Protein AF-A0A8S3S727-F1 (afdb_monomer)

Secondary structure (DSSP, 8-state):
-------------SS-----B----SSSS-EEEE-----SSS-EEEEEEEEESSTT--SSEEEEEEET-SEEEE----PPTT-EEEEEEEEEETTS-EEEEEPPPEE------EEEEEEESSSS--SEESSSEEEEEEEEE-SSS-EEEEEEEEESSTT--SSEEEEEESSSEEEEE--GGGTBT-EEEEEEEEEETT--EEEEE---EEE--PPPB-TT-EEEE----SSSSPPPTTEE--SS-EEEEEE--B-SS-EEEEEEEEESSS-EEEEEE--TT-SSEEEEE-S----SEEEEEEEEEEETT-PBPPPEEEEEEE--PPPEE-TT---EEEEETTEEEEE-TTSEE-SS--EEEEEEESSTT--SSEEEEEESSSEEEEEPPTT-S--S-EEEEEEEE---B-SS----EEEEEEEEEEETTEEEEEEEEEEEE----------------PPPSGGG-SB-TT-SS-BPPP--GGG-STTS--TT--PPEEE-HHHHT--TTSPP-GGGTS-----TTSEETTEE---TTSPPPEETTEEPPSS---S-EEEET-SSSSEEEEEEEEEEEE-B-TTSPBPB-TTSSBPEEE--EE-TTT--EE-S-EEPPTT--HHHHHHHHHHHHHS-GGGS-HHHHHHHHHHHHHHHHT-EEEEEEE---TT--SBS-EEEEEEEEEE-----

Foldseek 3Di:
DDWDDDDDDDDDDDDPAWAWDWTDDPDQQKTKTFTDDDDPPFDFFWKWKAKALDWVHRVFHDTDIPTNGRMDMGRGTDDDAQTWMKMKMWIATPVRDIDIHMYDTDHDHPDWKDWPDKAWDPDHHAQEDAAQKTKIFTDIDDPGQTWDWKWKAKDLDEVDRPQHDTDIDPDRMDMDGDDVVVQALTWMKMKMWTGGPSRHIDIDIHPTYHYHPDAWDCPQKDKFWAFDDPDLDGQDTQFAQDQFKTKMKMADTGDSSAFAWKWKWKADPDIDIDIGGDPGPDRMDMDMGGRGRHDQTKMKMWMWTAGPVRHIDDTDIDIHGHDNDDKDADPVFFWDWDDDPQKIKIFCPRRIDDPDQKKKWKAKDLDAVDRPQPNGDIDSHRMDMGHGDPVDFDRQKMWMWIWTDDSHRDDDDCVWTKIWTKIFGDDGSDTPDIDTDIDIDPDDDDDDDDDDDPDRADQQDLLQPQDFPPDDPQGFAHADPQRFAPVDDDPVQDAEEDADPVLQVPDPQADHDVVVVGDADDDALQDDQQDGNNFPNHGFDADPRWTFDNRGASRYADAHHHRDWHEFEKEFEWEKDFDADPVRDFDADPVRHGDMDTFWAQDPPPRDIDGQMGTADGNHDSLRRCLVSCCVGGVVVVPDDPVVSVVSSVVSVVLQVQWAWDDWGFDSHNSQHGTTHGYTYGYIYRYDPDPD

Mean predicted aligned error: 20.37 Å

pLDDT: mean 75.77, std 17.74, range [23.77, 97.81]

Sequence (692 aa):
MIIYRYEVQLDSDSSGHVNGHIDYIHQWSSIHGSWSFIDPESPIVDYKWAIGYTQGGTQIQTFKCEGRRKFGLNNKVNLVDKTFVYITVIATNAAGLQTIAYSDPVLVDLTPPIFDYVYDGTGADQDAWEVNIVSANWEVADAESGIDFCQYAFGYQPGGSDLHPWTTTTVKSVSMEFDYSDLEGLTVYTSVKCYNTMGLGNTTSSDGVRISNKSPSITSAVVSPFYLSSSEYISKDGFQSVTDVVRLKWQGFTDSIGIDNYLITFEGSQTKKEKVSFPIQQDLFFTYFYNLQLTESHQTVHVQAINVLYKKSDKVSRNMTVLLTPPVRDNSKQVIIEWLDNKFNILWENVFSSSETLWYEISAGTFRGGSNIVQWLETTNQNIEFGMPSSITEPAGIYVFVLGVLWLSVSIVVLSVYVLVVDVYLNGNRMIGFSNGVRRLSIKIGQTKPSKMTFGGGLHCKARCQIYPRTKDVKRFTVPDDKVRWNVPFPEYSPPSFTTETVLSGPYYADPDICSGKGEITKWNEIDGKVSRVSFEGKYEVVDGLPLNPVGRTGIKHRGCLGRWGPNHAADPIVTRWKRTEDDEIVKGEDGKQVMEFVSIQRRDNREWAIPGGMVEPGSLVSATIKQEFGEEAMNSLEMSEEEKKEMHDKIEDFLSHGDKVYEGYVDDLETQTMPGWKLQHIISMTMMELK

InterPro domains:
  IPR015797 NUDIX hydrolase-like domain superfamily [SSF55811] (459-634)
  IPR039989 ADP-ribose pyrophosphatase, mitochondrial [PTHR13030] (458-669)
  IPR059114 NUDT9-like, N-terminal domain [PF25969] (479-566)

Organism: Mytilus edulis (NCBI:txid6550)

Solvent-accessible surface area (backbone atoms only — not comparable to full-atom values): 39366 Å² total; per-residue (Å²): 142,75,80,82,79,88,82,83,88,78,79,96,65,102,62,78,70,30,68,52,47,65,61,72,60,100,58,90,21,49,52,35,40,30,50,67,86,87,61,96,89,44,61,70,56,35,28,31,39,21,29,9,69,41,88,82,29,43,81,78,31,58,77,42,78,49,40,76,49,56,52,50,78,44,74,83,46,87,79,59,68,83,34,42,40,19,45,25,39,36,44,27,33,72,87,71,52,74,50,72,30,48,32,73,77,42,76,35,69,82,72,50,39,43,71,80,49,47,28,32,28,94,63,70,69,37,66,60,48,64,62,49,57,56,34,29,30,45,44,72,52,40,92,79,70,30,74,63,46,31,29,37,20,30,8,76,41,75,77,30,45,81,77,33,61,80,41,81,42,89,67,57,58,52,73,48,77,54,65,51,84,84,36,60,54,38,50,42,14,49,18,40,38,37,25,22,66,84,67,35,61,36,75,54,46,25,95,40,27,21,26,48,79,74,51,29,41,59,91,63,43,47,64,42,70,57,64,60,50,91,58,85,56,82,44,48,85,45,39,27,48,49,38,35,54,50,38,41,36,37,37,47,67,47,47,70,67,37,69,46,36,36,44,37,36,41,44,54,101,60,77,50,77,51,80,47,75,63,74,84,90,69,80,70,52,67,53,76,46,67,84,43,85,56,62,76,40,74,29,38,40,31,41,23,43,20,24,73,84,71,36,60,26,72,76,45,74,36,68,36,36,37,53,81,77,57,63,44,73,42,86,91,49,73,73,46,77,46,79,57,95,74,26,44,36,41,34,44,69,74,28,58,47,58,100,59,88,58,34,31,41,32,27,20,9,74,43,89,92,31,42,85,66,33,63,70,42,78,40,70,61,53,57,51,75,50,59,76,57,90,87,65,86,77,60,79,33,40,28,35,39,42,33,64,41,74,65,44,17,58,61,95,66,82,76,52,45,47,39,36,42,35,43,38,35,44,61,80,92,41,81,76,50,71,49,83,45,78,44,76,57,80,84,78,82,68,97,66,81,87,68,85,83,75,86,63,80,77,79,69,58,47,23,48,45,58,60,38,72,102,51,94,81,53,58,39,36,90,64,55,82,86,53,22,43,76,91,42,90,60,92,85,72,72,46,50,76,40,62,37,69,70,36,73,70,51,46,95,77,26,44,68,53,47,94,78,67,44,62,84,81,87,56,75,62,32,74,45,88,48,41,66,34,53,50,75,81,46,84,59,55,69,57,97,86,33,36,39,41,84,83,25,53,23,18,29,23,35,31,33,84,47,37,34,74,25,45,38,52,28,26,34,48,43,44,36,45,73,36,61,47,98,86,69,44,76,37,56,45,98,86,70,45,78,36,72,42,65,60,67,35,68,42,89,90,78,67,48,78,40,64,38,45,43,68,52,53,78,66,58,53,62,72,56,40,35,51,49,33,33,30,49,68,74,64,51,42,85,81,48,53,75,68,54,44,49,55,49,49,55,52,49,50,55,46,60,75,65,36,47,76,74,46,70,27,77,49,74,35,54,71,28,22,22,37,18,16,36,47,27,39,39,34,38,30,29,62,60,75,74,87,125

Nearest PDB structures (foldseek):
  1qvj-assembly1_A  TM=9.621E-01  e=9.070E-23  Homo sapiens
  6puu-assembly1_A  TM=8.790E-01  e=1.242E-12  Homo sapiens
  6puo-assembly1_A  TM=8.829E-01  e=1.526E-12  Homo sapiens
  8e6q-assembly1_A  TM=8.542E-01  e=5.735E-13  Homo sapiens
  6pur-assembly1_A  TM=8.702E-01  e=1.180E-12  Homo sapiens

Radius of gyration: 40.6 Å; Cα contacts (8 Å, |Δi|>4): 1515; chains: 1; bounding box: 94×63×133 Å

Structure (mmCIF, N/CA/C/O backbone):
data_AF-A0A8S3S727-F1
#
_entry.id   AF-A0A8S3S727-F1
#
loop_
_atom_site.group_PDB
_atom_site.id
_atom_site.type_symbol
_atom_site.label_atom_id
_atom_site.label_alt_id
_atom_site.label_comp_id
_atom_site.label_asym_id
_atom_site.label_entity_id
_atom_site.label_seq_id
_atom_site.pdbx_PDB_ins_code
_atom_site.Cartn_x
_atom_site.Cartn_y
_atom_site.Cartn_z
_atom_site.occupancy
_atom_site.B_iso_or_equiv
_atom_site.auth_seq_id
_atom_site.auth_comp_id
_atom_site.auth_asym_id
_atom_site.auth_atom_id
_atom_site.pdbx_PDB_model_num
ATOM 1 N N . MET A 1 1 ? -19.286 -16.023 38.455 1.00 23.77 1 MET A N 1
ATOM 2 C CA . MET A 1 1 ? -20.345 -15.933 39.482 1.00 23.77 1 MET A CA 1
ATOM 3 C C . MET A 1 1 ? -19.809 -15.009 40.556 1.00 23.77 1 MET A C 1
ATOM 5 O O . MET A 1 1 ? -19.138 -15.473 41.465 1.00 23.77 1 MET A O 1
ATOM 9 N N . ILE A 1 2 ? -19.954 -13.702 40.350 1.00 24.69 2 ILE A N 1
ATOM 10 C CA . ILE A 1 2 ? -19.459 -12.684 41.279 1.00 24.69 2 ILE A CA 1
ATOM 11 C C . ILE A 1 2 ? -20.707 -12.046 41.879 1.00 24.69 2 ILE A C 1
ATOM 13 O O . ILE A 1 2 ? -21.564 -11.561 41.149 1.00 24.69 2 ILE A O 1
ATOM 17 N N . ILE A 1 3 ? -20.849 -12.190 43.193 1.00 27.50 3 ILE A N 1
ATOM 18 C CA . ILE A 1 3 ? -21.910 -11.595 44.002 1.00 27.50 3 ILE A CA 1
ATOM 19 C C . ILE A 1 3 ? -21.286 -10.318 44.557 1.00 27.50 3 ILE A C 1
ATOM 21 O O . ILE A 1 3 ? -20.416 -10.407 45.425 1.00 27.50 3 ILE A O 1
ATOM 25 N N . TYR A 1 4 ? -21.659 -9.150 44.038 1.00 31.56 4 TYR A N 1
ATOM 26 C CA . TYR A 1 4 ? -21.250 -7.893 44.657 1.00 31.56 4 TYR A CA 1
ATOM 27 C C . TYR A 1 4 ? -22.172 -7.626 45.848 1.00 31.56 4 TYR A C 1
ATOM 29 O O . TYR A 1 4 ? -23.384 -7.497 45.705 1.00 31.56 4 TYR A O 1
ATOM 37 N N . ARG A 1 5 ? -21.578 -7.614 47.042 1.00 30.52 5 ARG A N 1
ATOM 38 C CA . ARG A 1 5 ? -22.242 -7.405 48.328 1.00 30.52 5 ARG A CA 1
ATOM 39 C C . ARG A 1 5 ? -21.839 -6.022 48.828 1.00 30.52 5 ARG A C 1
ATOM 41 O O . ARG A 1 5 ? -20.728 -5.865 49.324 1.00 30.52 5 ARG A O 1
ATOM 48 N N . TYR A 1 6 ? -22.706 -5.025 48.687 1.00 28.72 6 TYR A N 1
ATOM 49 C CA . TYR A 1 6 ? -22.498 -3.727 49.330 1.00 28.72 6 TYR A CA 1
ATOM 50 C C . TYR A 1 6 ? -23.116 -3.774 50.734 1.00 28.72 6 TYR A C 1
ATOM 52 O O . TYR A 1 6 ? -24.333 -3.729 50.893 1.00 28.72 6 TYR A O 1
ATOM 60 N N . GLU A 1 7 ? -22.276 -3.920 51.763 1.00 25.53 7 GLU A N 1
ATOM 61 C CA . GLU A 1 7 ? -22.664 -3.709 53.163 1.00 25.53 7 GLU A CA 1
ATOM 62 C C . GLU A 1 7 ? -22.398 -2.245 53.528 1.00 25.53 7 GLU A C 1
ATOM 64 O O . GLU A 1 7 ? -21.252 -1.840 53.706 1.00 25.53 7 GLU A O 1
ATOM 69 N N . VAL A 1 8 ? -23.461 -1.449 53.670 1.00 26.30 8 VAL A N 1
ATOM 70 C CA . VAL A 1 8 ? -23.401 -0.184 54.410 1.00 26.30 8 VAL A CA 1
ATOM 71 C C . VAL A 1 8 ? -24.091 -0.418 55.751 1.00 26.30 8 VAL A C 1
ATOM 73 O O . VAL A 1 8 ? -25.315 -0.460 55.847 1.00 26.30 8 VAL A O 1
ATOM 76 N N . GLN A 1 9 ? -23.292 -0.631 56.796 1.00 31.48 9 GLN A N 1
ATOM 77 C CA . GLN A 1 9 ? -23.737 -0.469 58.178 1.00 31.48 9 GLN A CA 1
ATOM 78 C C . GLN A 1 9 ? -23.559 0.994 58.555 1.00 31.48 9 GLN A C 1
ATOM 80 O O . GLN A 1 9 ? -22.414 1.425 58.619 1.00 31.48 9 GLN A O 1
ATOM 85 N N . LEU A 1 10 ? -24.634 1.714 58.884 1.00 28.70 10 LEU A N 1
ATOM 86 C CA . LEU A 1 10 ? -24.560 2.811 59.850 1.00 28.70 10 LEU A CA 1
ATOM 87 C C . LEU A 1 10 ? -25.856 2.963 60.656 1.00 28.70 10 LEU A C 1
ATOM 89 O O . LEU A 1 10 ? -26.923 2.492 60.272 1.00 28.70 10 LEU A O 1
ATOM 93 N N . ASP A 1 11 ? -25.641 3.562 61.822 1.00 29.41 11 ASP A N 1
ATOM 94 C CA . ASP A 1 11 ? -26.346 3.456 63.089 1.00 29.41 11 ASP A CA 1
ATOM 95 C C . ASP A 1 11 ? -27.845 3.749 63.126 1.00 29.41 11 ASP A C 1
ATOM 97 O O . ASP A 1 11 ? -28.432 4.467 62.320 1.00 29.41 11 ASP A O 1
ATOM 101 N N . SER A 1 12 ? -28.428 3.187 64.183 1.00 33.53 12 SER A N 1
ATOM 102 C CA . SER A 1 12 ? -29.763 3.431 64.697 1.00 33.53 12 SER A CA 1
ATOM 103 C C . SER A 1 12 ? -30.114 4.919 64.744 1.00 33.53 12 SER A C 1
ATOM 105 O O . SER A 1 12 ? -29.749 5.605 65.697 1.00 33.53 12 SER A O 1
ATOM 107 N N . ASP A 1 13 ? -30.923 5.387 63.798 1.00 32.06 13 ASP A N 1
ATOM 108 C CA . ASP A 1 13 ? -31.816 6.497 64.092 1.00 32.06 13 ASP A CA 1
ATOM 109 C C . ASP A 1 13 ? -33.149 6.402 63.340 1.00 32.06 13 ASP A C 1
ATOM 111 O O . ASP A 1 13 ? -33.197 6.266 62.121 1.00 32.06 13 ASP A O 1
ATOM 115 N N . SER A 1 14 ? -34.208 6.434 64.152 1.00 35.16 14 SER A N 1
ATOM 116 C CA . SER A 1 14 ? -35.675 6.546 63.988 1.00 35.16 14 SER A CA 1
ATOM 117 C C . SER A 1 14 ? -36.347 6.947 62.648 1.00 35.16 14 SER A C 1
ATOM 119 O O . SER A 1 14 ? -37.471 7.449 62.648 1.00 35.16 14 SER A O 1
ATOM 121 N N . SER A 1 15 ? -35.757 6.670 61.493 1.00 33.03 15 SER A N 1
ATOM 122 C CA . SER A 1 15 ? -36.323 6.921 60.166 1.00 33.03 15 SER A CA 1
ATOM 123 C C . SER A 1 15 ? -36.646 5.583 59.500 1.00 33.03 15 SER A C 1
ATOM 125 O O . SER A 1 15 ? -35.835 4.664 59.525 1.00 33.03 15 SER A O 1
ATOM 127 N N . GLY A 1 16 ? -37.871 5.423 58.988 1.00 36.62 16 GLY A N 1
ATOM 128 C CA . GLY A 1 16 ? -38.432 4.164 58.474 1.00 36.62 16 GLY A CA 1
ATOM 129 C C . GLY A 1 16 ? -37.766 3.624 57.201 1.00 36.62 16 GLY A C 1
ATOM 130 O O . GLY A 1 16 ? -38.437 3.441 56.187 1.00 36.62 16 GLY A O 1
ATOM 131 N N . HIS A 1 17 ? -36.463 3.362 57.249 1.00 37.59 17 HIS A N 1
ATOM 132 C CA . HIS A 1 17 ? -35.692 2.747 56.181 1.00 37.59 17 HIS A CA 1
ATOM 133 C C . HIS A 1 17 ? -35.741 1.227 56.307 1.00 37.59 17 HIS A C 1
ATOM 135 O O . HIS A 1 17 ? -35.538 0.650 57.375 1.00 37.59 17 HIS A O 1
ATOM 141 N N . VAL A 1 18 ? -36.005 0.569 55.184 1.00 39.03 18 VAL A N 1
ATOM 142 C CA . VAL A 1 18 ? -35.817 -0.870 55.033 1.00 39.03 18 VAL A CA 1
ATOM 143 C C . VAL A 1 18 ? -34.560 -1.069 54.225 1.00 39.03 18 VAL A C 1
ATOM 145 O O . VAL A 1 18 ? -34.430 -0.508 53.143 1.00 39.03 18 VAL A O 1
ATOM 148 N N . ASN A 1 19 ? -33.664 -1.909 54.737 1.00 37.09 19 ASN A N 1
ATOM 149 C CA . ASN A 1 19 ? -32.537 -2.395 53.958 1.00 37.09 19 ASN A CA 1
ATOM 150 C C . ASN A 1 19 ? -33.069 -3.279 52.828 1.00 37.09 19 ASN A C 1
ATOM 152 O O . ASN A 1 19 ? -33.397 -4.447 53.041 1.00 37.09 19 ASN A O 1
ATOM 156 N N . GLY A 1 20 ? -33.212 -2.662 51.656 1.00 37.91 20 GLY A N 1
ATOM 157 C CA . GLY A 1 20 ? -33.524 -3.289 50.384 1.00 37.91 20 GLY A CA 1
ATOM 158 C C . GLY A 1 20 ? -32.255 -3.835 49.747 1.00 37.91 20 GLY A C 1
ATOM 159 O O . GLY A 1 20 ? -31.506 -3.060 49.168 1.00 37.91 20 GLY A O 1
ATOM 160 N N . HIS A 1 21 ? -31.997 -5.141 49.837 1.00 39.41 21 HIS A N 1
ATOM 161 C CA . HIS A 1 21 ? -30.874 -5.752 49.107 1.00 39.41 21 HIS A CA 1
ATOM 162 C C . HIS A 1 21 ? -31.304 -6.110 47.685 1.00 39.41 21 HIS A C 1
ATOM 164 O O . HIS A 1 21 ? -32.307 -6.814 47.530 1.00 39.41 21 HIS A O 1
ATOM 170 N N . ILE A 1 22 ? -30.541 -5.682 46.678 1.00 41.97 22 ILE A N 1
ATOM 171 C CA . ILE A 1 22 ? -30.746 -6.070 45.279 1.00 41.97 22 ILE A CA 1
ATOM 172 C C . ILE A 1 22 ? -29.543 -6.888 44.821 1.00 41.97 22 ILE A C 1
ATOM 174 O O . ILE A 1 22 ? -28.472 -6.348 44.571 1.00 41.97 22 ILE A O 1
ATOM 178 N N . ASP A 1 23 ? -29.733 -8.202 44.720 1.00 38.97 23 ASP A N 1
ATOM 179 C CA . ASP A 1 23 ? -28.762 -9.109 44.111 1.00 38.97 23 ASP A CA 1
ATOM 180 C C . ASP A 1 23 ? -28.915 -9.087 42.583 1.00 38.97 23 ASP A C 1
ATOM 182 O O . ASP A 1 23 ? -29.939 -9.523 42.048 1.00 38.97 23 ASP A O 1
ATOM 186 N N . TYR A 1 24 ? -27.892 -8.592 41.880 1.00 42.62 24 TYR A N 1
ATOM 187 C CA . TYR A 1 24 ? -27.807 -8.632 40.419 1.00 42.62 24 TYR A CA 1
ATOM 188 C C . TYR A 1 24 ? -27.185 -9.954 39.969 1.00 42.62 24 TYR A C 1
ATOM 190 O O . TYR A 1 24 ? -26.010 -10.227 40.209 1.00 42.62 24 TYR A O 1
ATOM 198 N N . ILE A 1 25 ? -27.976 -10.794 39.303 1.00 40.72 25 ILE A N 1
ATOM 199 C CA . ILE A 1 25 ? -27.493 -12.031 38.685 1.00 40.72 25 ILE A CA 1
ATOM 200 C C . ILE A 1 25 ? -27.644 -11.878 37.172 1.00 40.72 25 ILE A C 1
ATOM 202 O O . ILE A 1 25 ? -28.732 -11.589 36.678 1.00 40.72 25 ILE A O 1
ATOM 206 N N . HIS A 1 26 ? -26.535 -12.044 36.444 1.00 42.25 26 HIS A N 1
ATOM 207 C CA . HIS A 1 26 ? -26.447 -11.911 34.990 1.00 42.25 26 HIS A CA 1
ATOM 208 C C . HIS A 1 26 ? -27.547 -12.686 34.255 1.00 42.25 26 HIS A C 1
ATOM 210 O O . HIS A 1 26 ? -27.456 -13.903 34.100 1.00 42.25 26 HIS A O 1
ATOM 216 N N . GLN A 1 27 ? -28.552 -11.938 33.801 1.00 45.00 27 GLN A N 1
ATOM 217 C CA . GLN A 1 27 ? -29.417 -12.112 32.630 1.00 45.00 27 GLN A CA 1
ATOM 218 C C . GLN A 1 27 ? -30.507 -11.049 32.791 1.00 45.00 27 GLN A C 1
ATOM 220 O O . GLN A 1 27 ? -31.456 -11.301 33.524 1.00 45.00 27 GLN A O 1
ATOM 225 N N . TRP A 1 28 ? -30.307 -9.872 32.176 1.00 55.78 28 TRP A N 1
ATOM 226 C CA . TRP A 1 28 ? -31.020 -8.569 32.226 1.00 55.78 28 TRP A CA 1
ATOM 227 C C . TRP A 1 28 ? -32.561 -8.581 32.270 1.00 55.78 28 TRP A C 1
ATOM 229 O O . TRP A 1 28 ? -33.247 -7.924 31.497 1.00 55.78 28 TRP A O 1
ATOM 239 N N . SER A 1 29 ? -33.111 -9.359 33.183 1.00 64.94 29 SER A N 1
ATOM 240 C CA . SER A 1 29 ? -34.512 -9.733 33.260 1.00 64.94 29 SER A CA 1
ATOM 241 C C . SER A 1 29 ? -34.945 -10.021 34.688 1.00 64.94 29 SER A C 1
ATOM 243 O O . SER A 1 29 ? -36.113 -10.339 34.894 1.00 64.94 29 SER A O 1
ATOM 245 N N . SER A 1 30 ? -34.056 -9.883 35.684 1.00 76.00 30 SER A N 1
ATOM 246 C CA . SER A 1 30 ? -34.396 -10.145 37.079 1.00 76.00 30 SER A CA 1
ATOM 247 C C . SER A 1 30 ? -34.016 -9.045 38.061 1.00 76.00 30 SER A C 1
ATOM 249 O O . SER A 1 30 ? -32.887 -8.573 38.056 1.00 76.00 30 SER A O 1
ATOM 251 N N . ILE A 1 31 ? -34.947 -8.716 38.957 1.00 80.25 31 ILE A N 1
ATOM 252 C CA . ILE A 1 31 ? -34.733 -7.896 40.151 1.00 80.25 31 ILE A CA 1
ATOM 253 C C . ILE A 1 31 ? -35.004 -8.753 41.383 1.00 80.25 31 ILE A C 1
ATOM 255 O O . ILE A 1 31 ? -36.050 -9.403 41.501 1.00 80.25 31 ILE A O 1
ATOM 259 N N . HIS A 1 32 ? -34.058 -8.707 42.313 1.00 83.06 32 HIS A N 1
ATOM 260 C CA . HIS A 1 32 ? -34.160 -9.304 43.634 1.00 83.06 32 HIS A CA 1
ATOM 261 C C . HIS A 1 32 ? -34.378 -8.188 44.652 1.00 83.06 32 HIS A C 1
ATOM 263 O O . HIS A 1 32 ? -33.793 -7.121 44.533 1.00 83.06 32 HIS A O 1
ATOM 269 N N . GLY A 1 33 ? -35.228 -8.423 45.641 1.00 82.31 33 GLY A N 1
ATOM 270 C CA . GLY A 1 33 ? -35.396 -7.532 46.781 1.00 82.31 33 GLY A CA 1
ATOM 271 C C . GLY A 1 33 ? -35.342 -8.346 48.058 1.00 82.31 33 GLY A C 1
ATOM 272 O O . GLY A 1 33 ? -35.956 -9.408 48.122 1.00 82.31 33 GLY A O 1
ATOM 273 N N . SER A 1 34 ? -34.658 -7.866 49.087 1.00 83.31 34 SER A N 1
ATOM 274 C CA . SER A 1 34 ? -34.815 -8.383 50.450 1.00 83.31 34 SER A CA 1
ATOM 275 C C . SER A 1 34 ? -35.205 -7.264 51.401 1.00 83.31 34 SER A C 1
ATOM 277 O O . SER A 1 34 ? -34.975 -6.102 51.095 1.00 83.31 34 SER A O 1
ATOM 279 N N . TRP A 1 35 ? -35.863 -7.592 52.508 1.00 84.44 35 TRP A N 1
ATOM 280 C CA . TRP A 1 35 ? -36.334 -6.598 53.466 1.00 84.44 35 TRP A CA 1
ATOM 281 C C . TRP A 1 35 ? -36.396 -7.151 54.883 1.00 84.44 35 TRP A C 1
ATOM 283 O O . TRP A 1 35 ? -36.606 -8.343 55.118 1.00 84.44 35 TRP A O 1
ATOM 293 N N . SER A 1 36 ? -36.281 -6.254 55.859 1.00 84.31 36 SER A N 1
ATOM 294 C CA . SER A 1 36 ? -36.428 -6.584 57.272 1.00 84.31 36 SER A CA 1
ATOM 295 C C . SER A 1 36 ? -37.271 -5.529 57.972 1.00 84.31 36 SER A C 1
ATOM 297 O O . SER A 1 36 ? -36.970 -4.344 57.910 1.00 84.31 36 SER A O 1
ATOM 299 N N . PHE A 1 37 ? -38.327 -5.982 58.643 1.00 81.56 37 PHE A N 1
ATOM 300 C CA . PHE A 1 37 ? -39.211 -5.162 59.464 1.00 81.56 37 PHE A CA 1
ATOM 301 C C . PHE A 1 37 ? -39.304 -5.796 60.851 1.00 81.56 37 PHE A C 1
ATOM 303 O O . PHE A 1 37 ? -39.265 -7.026 60.974 1.00 81.56 37 PHE A O 1
ATOM 310 N N . ILE A 1 38 ? -39.445 -4.960 61.876 1.00 81.12 38 ILE A N 1
ATOM 311 C CA . ILE A 1 38 ? -39.547 -5.373 63.276 1.00 81.12 38 ILE A CA 1
ATOM 312 C C . ILE A 1 38 ? -40.828 -4.760 63.849 1.00 81.12 38 ILE A C 1
ATOM 314 O O . ILE A 1 38 ? -40.995 -3.546 63.807 1.00 81.12 38 ILE A O 1
ATOM 318 N N . ASP A 1 39 ? -41.718 -5.605 64.369 1.00 80.81 39 ASP A N 1
ATOM 319 C CA . ASP A 1 39 ? -42.876 -5.207 65.175 1.00 80.81 39 ASP A CA 1
ATOM 320 C C . ASP A 1 39 ? -42.784 -5.976 66.509 1.00 80.81 39 ASP A C 1
ATOM 322 O O . ASP A 1 39 ? -42.870 -7.209 66.502 1.00 80.81 39 ASP A O 1
ATOM 326 N N . PRO A 1 40 ? -42.509 -5.292 67.634 1.00 79.19 40 PRO A N 1
ATOM 327 C CA . PRO A 1 40 ? -42.381 -5.933 68.940 1.00 79.19 40 PRO A CA 1
ATOM 328 C C . PRO A 1 40 ? -43.733 -6.312 69.570 1.00 79.19 40 PRO A C 1
ATOM 330 O O . PRO A 1 40 ? -43.757 -7.162 70.457 1.00 79.19 40 PRO A O 1
ATOM 333 N N . GLU A 1 41 ? -44.841 -5.715 69.121 1.00 81.81 41 GLU A N 1
ATOM 334 C CA . GLU A 1 41 ? -46.177 -5.879 69.713 1.00 81.81 41 GLU A CA 1
ATOM 335 C C . GLU A 1 41 ? -46.998 -6.962 68.998 1.00 81.81 41 GLU A C 1
ATOM 337 O O . GLU A 1 41 ? -47.880 -7.588 69.592 1.00 81.81 41 GLU A O 1
ATOM 342 N N . SER A 1 42 ? -46.730 -7.214 67.711 1.00 80.81 42 SER A N 1
ATOM 343 C CA . SER A 1 42 ? -47.460 -8.223 66.940 1.00 80.81 42 SER A CA 1
ATOM 344 C C . SER A 1 42 ? -46.635 -8.851 65.807 1.00 80.81 42 SER A C 1
ATOM 346 O O . SER A 1 42 ? -45.724 -8.223 65.273 1.00 80.81 42 SER A O 1
ATOM 348 N N . PRO A 1 43 ? -46.925 -10.101 65.388 1.00 82.75 43 PRO A N 1
ATOM 349 C CA . PRO A 1 43 ? -46.218 -10.700 64.266 1.00 82.75 43 PRO A CA 1
ATOM 350 C C . PRO A 1 43 ? -46.613 -10.032 62.943 1.00 82.75 43 PRO A C 1
ATOM 352 O O . PRO A 1 43 ? -47.784 -9.730 62.699 1.00 82.75 43 PRO A O 1
ATOM 355 N N . ILE A 1 44 ? -45.642 -9.894 62.040 1.00 85.19 44 ILE A N 1
ATOM 356 C CA . ILE A 1 44 ? -45.893 -9.464 60.661 1.00 85.19 44 ILE A CA 1
ATOM 357 C C . ILE A 1 44 ? -46.539 -10.620 59.897 1.00 85.19 44 ILE A C 1
ATOM 359 O O . ILE A 1 44 ? -46.011 -11.737 59.857 1.00 85.19 44 ILE A O 1
ATOM 363 N N . VAL A 1 45 ? -47.712 -10.364 59.321 1.00 88.56 45 VAL A N 1
ATOM 364 C CA . VAL A 1 45 ? -48.539 -11.396 58.685 1.00 88.56 45 VAL A CA 1
ATOM 365 C C . VAL A 1 45 ? -48.428 -11.397 57.167 1.00 88.56 45 VAL A C 1
ATOM 367 O O . VAL A 1 45 ? -48.598 -12.465 56.580 1.00 88.56 45 VAL A O 1
ATOM 370 N N . ASP A 1 46 ? -48.105 -10.257 56.551 1.00 88.94 46 ASP A N 1
ATOM 371 C CA . ASP A 1 46 ? -47.985 -10.131 55.097 1.00 88.94 46 ASP A CA 1
ATOM 372 C C . ASP A 1 46 ? -46.965 -9.063 54.672 1.00 88.94 46 ASP A C 1
ATOM 374 O O . ASP A 1 46 ? -46.864 -8.002 55.291 1.00 88.94 46 ASP A O 1
ATOM 378 N N . TYR A 1 47 ? -46.263 -9.334 53.575 1.00 89.62 47 TYR A N 1
ATOM 379 C CA . TYR A 1 47 ? -45.419 -8.403 52.841 1.00 89.62 47 TYR A CA 1
ATOM 380 C C . TYR A 1 47 ? -45.921 -8.281 51.409 1.00 89.62 47 TYR A C 1
ATOM 382 O O . TYR A 1 47 ? -46.133 -9.279 50.714 1.00 89.62 47 TYR A O 1
ATOM 390 N N . LYS A 1 48 ? -46.033 -7.043 50.936 1.00 91.44 48 LYS A N 1
ATOM 391 C CA . LYS A 1 48 ? -46.274 -6.728 49.529 1.00 91.44 48 LYS A CA 1
ATOM 392 C C . LYS A 1 48 ? -45.126 -5.901 49.001 1.00 91.44 48 LYS A C 1
ATOM 394 O O . LYS A 1 48 ? -44.717 -4.961 49.668 1.00 91.44 48 LYS A O 1
ATOM 399 N N . TRP A 1 49 ? -44.645 -6.195 47.803 1.00 92.31 49 TRP A N 1
ATOM 400 C CA . TRP A 1 49 ? -43.565 -5.423 47.199 1.00 92.31 49 TRP A CA 1
ATOM 401 C C . TRP A 1 49 ? -43.873 -5.021 45.760 1.00 92.31 49 TRP A C 1
ATOM 403 O O . TRP A 1 49 ? -44.525 -5.753 45.011 1.00 92.31 49 TRP A O 1
ATOM 413 N N . ALA A 1 50 ? -43.415 -3.835 45.392 1.00 91.50 50 ALA A N 1
ATOM 414 C CA . ALA A 1 50 ? -43.549 -3.233 44.077 1.00 91.50 50 ALA A CA 1
ATOM 415 C C . ALA A 1 50 ? -42.187 -2.750 43.577 1.00 91.50 50 ALA A C 1
ATOM 417 O O . ALA A 1 50 ? -41.271 -2.515 44.369 1.00 91.50 50 ALA A O 1
ATOM 418 N N . ILE A 1 51 ? -42.082 -2.599 42.259 1.00 89.62 51 ILE A N 1
ATOM 419 C CA . ILE A 1 51 ? -40.889 -2.100 41.578 1.00 89.62 51 ILE A CA 1
ATOM 420 C C . ILE A 1 51 ? -41.321 -0.959 40.659 1.00 89.62 51 ILE A C 1
ATOM 422 O O . ILE A 1 51 ? -42.254 -1.112 39.860 1.00 89.62 51 ILE A O 1
ATOM 426 N N . GLY A 1 52 ? -40.622 0.167 40.734 1.00 90.12 52 GLY A N 1
ATOM 427 C CA . GLY A 1 52 ? -40.894 1.325 39.892 1.00 90.12 52 GLY A CA 1
ATOM 428 C C . GLY A 1 52 ? -39.653 2.152 39.599 1.00 90.12 52 GLY A C 1
ATOM 429 O O . GLY A 1 52 ? -38.608 1.964 40.214 1.00 90.12 52 GLY A O 1
ATOM 430 N N . TYR A 1 53 ? -39.800 3.091 38.664 1.00 88.88 53 TYR A N 1
ATOM 431 C CA . TYR A 1 53 ? -38.734 4.031 38.289 1.00 88.88 53 TYR A CA 1
ATOM 432 C C . TYR A 1 53 ? -38.641 5.251 39.218 1.00 88.88 53 TYR A C 1
ATOM 434 O O . TYR A 1 53 ? -37.767 6.100 39.085 1.00 88.88 53 TYR A O 1
ATOM 442 N N . THR A 1 54 ? -39.575 5.359 40.158 1.00 90.62 54 THR A N 1
ATOM 443 C CA . THR A 1 54 ? -39.643 6.412 41.170 1.00 90.62 54 THR A CA 1
ATOM 444 C C . THR A 1 54 ? -39.939 5.777 42.521 1.00 90.62 54 THR A C 1
ATOM 446 O O . THR A 1 54 ? -40.537 4.700 42.586 1.00 90.62 54 THR A O 1
ATOM 449 N N . GLN A 1 55 ? -39.598 6.459 43.610 1.00 88.81 55 GLN A N 1
ATOM 450 C CA . GLN A 1 55 ? -39.974 6.034 44.958 1.00 88.81 55 GLN A CA 1
ATOM 451 C C . GLN A 1 55 ? -41.501 5.829 45.063 1.00 88.81 55 GLN A C 1
ATOM 453 O O . GLN A 1 55 ? -42.277 6.694 44.658 1.00 88.81 55 GLN A O 1
ATOM 458 N N . GLY A 1 56 ? -41.943 4.659 45.543 1.00 86.50 56 GLY A N 1
ATOM 459 C CA . GLY A 1 56 ? -43.365 4.275 45.592 1.00 86.50 56 GLY A CA 1
ATOM 460 C C . GLY A 1 56 ? -43.989 3.879 44.249 1.00 86.50 56 GLY A C 1
ATOM 461 O O . GLY A 1 56 ? -45.171 3.539 44.194 1.00 86.50 56 GLY A O 1
ATOM 462 N N . GLY A 1 57 ? -43.215 3.921 43.165 1.00 89.25 57 GLY A N 1
ATOM 463 C CA . GLY A 1 57 ? -43.658 3.571 41.825 1.00 89.25 57 GLY A CA 1
ATOM 464 C C . GLY A 1 57 ? -43.978 2.083 41.665 1.00 89.25 57 GLY A C 1
ATOM 465 O O . GLY A 1 57 ? -43.469 1.221 42.378 1.00 89.25 57 GLY A O 1
ATOM 466 N N . THR A 1 58 ? -44.831 1.788 40.688 1.00 92.62 58 THR A N 1
ATOM 467 C CA . THR A 1 58 ? -45.293 0.428 40.349 1.00 92.62 58 THR A CA 1
ATOM 468 C C . THR A 1 58 ? -45.147 0.118 38.854 1.00 92.62 58 THR A C 1
ATOM 470 O O . THR A 1 58 ? -45.726 -0.849 38.363 1.00 92.62 58 THR A O 1
ATOM 473 N N . GLN A 1 59 ? -44.395 0.946 38.115 1.00 92.38 59 GLN A N 1
ATOM 474 C CA . GLN A 1 59 ? -44.317 0.910 36.650 1.00 92.38 59 GLN A CA 1
ATOM 475 C C . GLN A 1 59 ? -43.730 -0.400 36.104 1.00 92.38 59 GLN A C 1
ATOM 477 O O . GLN A 1 59 ? -44.109 -0.816 35.015 1.00 92.38 59 GLN A O 1
ATOM 482 N N . ILE A 1 60 ? -42.824 -1.044 36.847 1.00 86.94 60 ILE A N 1
ATOM 483 C CA . ILE A 1 60 ? -42.212 -2.325 36.455 1.00 86.94 60 ILE A CA 1
ATOM 484 C C . ILE A 1 60 ? -43.020 -3.489 37.037 1.00 86.94 60 ILE A C 1
ATOM 486 O O . ILE A 1 60 ? -43.288 -4.481 36.362 1.00 86.94 60 ILE A O 1
ATOM 490 N N . GLN A 1 61 ? -43.411 -3.372 38.307 1.00 90.75 61 GLN A N 1
ATOM 491 C CA . GLN A 1 61 ? -44.207 -4.367 39.011 1.00 90.75 61 GLN A CA 1
ATOM 492 C C . GLN A 1 61 ? -45.155 -3.686 39.999 1.00 90.75 61 GLN A C 1
ATOM 494 O O . GLN A 1 61 ? -44.726 -2.999 40.928 1.00 90.75 61 GLN A O 1
ATOM 499 N N . THR A 1 62 ? -46.446 -3.980 39.869 1.00 93.50 62 THR A N 1
ATOM 500 C CA . THR A 1 62 ? -47.460 -3.653 40.879 1.00 93.50 62 THR A CA 1
ATOM 501 C C . THR A 1 62 ? -47.295 -4.495 42.140 1.00 93.50 62 THR A C 1
ATOM 503 O O . THR A 1 62 ? -46.783 -5.610 42.067 1.00 93.50 62 THR A O 1
ATOM 506 N N . PHE A 1 63 ? -47.799 -4.015 43.282 1.00 93.38 63 PHE A N 1
ATOM 507 C CA . PHE A 1 63 ? -47.690 -4.714 44.566 1.00 93.38 63 PHE A CA 1
ATOM 508 C C . PHE A 1 63 ? -48.063 -6.198 44.485 1.00 93.38 63 PHE A C 1
ATOM 510 O O . PHE A 1 63 ? -49.226 -6.565 44.310 1.00 93.38 63 PHE A O 1
ATOM 517 N N . LYS A 1 64 ? -47.054 -7.044 44.671 1.00 92.56 64 LYS A N 1
ATOM 518 C CA . LYS A 1 64 ? -47.165 -8.496 44.709 1.00 92.56 64 LYS A CA 1
ATOM 519 C C . LYS A 1 64 ? -47.001 -8.972 46.146 1.00 92.56 64 LYS A C 1
ATOM 521 O O . LYS A 1 64 ? -46.070 -8.564 46.833 1.00 92.56 64 LYS A O 1
ATOM 526 N N . CYS A 1 65 ? -47.919 -9.818 46.596 1.00 90.75 65 CYS A N 1
ATOM 527 C CA . CYS A 1 65 ? -47.897 -10.415 47.927 1.00 90.75 65 CYS A CA 1
ATOM 528 C C . CYS A 1 65 ? -46.874 -11.560 47.979 1.00 90.75 65 CYS A C 1
ATOM 530 O O . CYS A 1 65 ? -46.902 -12.455 47.135 1.00 90.75 65 CYS A O 1
ATOM 532 N N . GLU A 1 66 ? -45.985 -11.528 48.970 1.00 88.94 66 GLU A N 1
ATOM 533 C CA . GLU A 1 66 ? -44.991 -12.576 49.252 1.00 88.94 66 GLU A CA 1
ATOM 534 C C . GLU A 1 66 ? -45.258 -13.264 50.608 1.00 88.94 66 GLU A C 1
ATOM 536 O O . GLU A 1 66 ? -44.466 -14.092 51.077 1.00 88.94 66 GLU A O 1
ATOM 541 N N . GLY A 1 67 ? -46.387 -12.947 51.257 1.00 89.00 67 GLY A N 1
ATOM 542 C CA . GLY A 1 67 ? -46.754 -13.486 52.562 1.00 89.00 67 GLY A CA 1
ATOM 543 C C . GLY A 1 67 ? -45.715 -13.113 53.614 1.00 89.00 67 GLY A C 1
ATOM 544 O O . GLY A 1 67 ? -45.364 -11.953 53.774 1.00 89.00 67 GLY A O 1
ATOM 545 N N . ARG A 1 68 ? -45.169 -14.102 54.327 1.00 87.12 68 ARG A N 1
ATOM 546 C CA . ARG A 1 68 ? -44.148 -13.876 55.370 1.00 87.12 68 ARG A CA 1
ATOM 547 C C . ARG A 1 68 ? -42.704 -13.912 54.856 1.00 87.12 68 ARG A C 1
ATOM 549 O O . ARG A 1 68 ? -41.774 -13.865 55.662 1.00 87.12 68 ARG A O 1
ATOM 556 N N . ARG A 1 69 ? -42.483 -14.050 53.543 1.00 86.31 69 ARG A N 1
ATOM 557 C CA . ARG A 1 69 ? -41.125 -14.107 52.978 1.00 86.31 69 ARG A CA 1
ATOM 558 C C . ARG A 1 69 ? -40.485 -12.722 53.053 1.00 86.31 69 ARG A C 1
ATOM 560 O O . ARG A 1 69 ? -41.091 -11.728 52.675 1.00 86.31 69 ARG A O 1
ATOM 567 N N . LYS A 1 70 ? -39.238 -12.679 53.520 1.00 85.00 70 LYS A N 1
ATOM 568 C CA . LYS A 1 70 ? -38.424 -11.458 53.649 1.00 85.00 70 LYS A CA 1
ATOM 569 C C . LYS A 1 70 ? -37.657 -11.097 52.371 1.00 85.00 70 LYS A C 1
ATOM 571 O O . LYS A 1 70 ? -36.676 -10.365 52.418 1.00 85.00 70 LYS A O 1
ATOM 576 N N . PHE A 1 71 ? -38.050 -11.683 51.246 1.00 84.69 71 PHE A N 1
ATOM 577 C CA . PHE A 1 71 ? -37.431 -11.445 49.954 1.00 84.69 71 PHE A CA 1
ATOM 578 C C . PHE A 1 71 ? -38.424 -11.692 48.823 1.00 84.69 71 PHE A C 1
ATOM 580 O O . PHE A 1 71 ? -39.356 -12.488 48.967 1.00 84.69 71 PHE A O 1
ATOM 587 N N . GLY A 1 72 ? -38.178 -11.037 47.695 1.00 84.94 72 GLY A N 1
ATOM 588 C CA . GLY A 1 72 ? -38.931 -11.137 46.457 1.00 84.94 72 GLY A CA 1
ATOM 589 C C . GLY A 1 72 ? -37.997 -11.298 45.263 1.00 84.94 72 GLY A C 1
ATOM 590 O O . GLY A 1 72 ? -36.865 -10.816 45.264 1.00 84.94 72 GLY A O 1
ATOM 591 N N . LEU A 1 73 ? -38.488 -12.003 44.247 1.00 85.94 73 LEU A N 1
ATOM 592 C CA . LEU A 1 73 ? -37.824 -12.170 42.960 1.00 85.94 73 LEU A CA 1
ATOM 593 C C . LEU A 1 73 ? -38.837 -11.910 41.854 1.00 85.94 73 LEU A C 1
ATOM 595 O O . LEU A 1 73 ? -39.908 -12.527 41.820 1.00 85.94 73 LEU A O 1
ATOM 599 N N . ASN A 1 74 ? -38.468 -11.038 40.929 1.00 86.06 74 ASN A N 1
ATOM 600 C CA . ASN A 1 74 ? -39.110 -10.933 39.633 1.00 86.06 74 ASN A CA 1
ATOM 601 C C . ASN A 1 74 ? -38.055 -11.205 38.575 1.00 86.06 74 ASN A C 1
ATOM 603 O O . ASN A 1 74 ? -37.094 -10.462 38.515 1.00 86.06 74 ASN A O 1
ATOM 607 N N . ASN A 1 75 ? -38.226 -12.260 37.781 1.00 80.69 75 ASN A N 1
ATOM 608 C CA . ASN A 1 75 ? -37.303 -12.691 36.729 1.00 80.69 75 ASN A CA 1
ATOM 609 C C . ASN A 1 75 ? -37.847 -12.457 35.308 1.00 80.69 75 ASN A C 1
ATOM 611 O O . ASN A 1 75 ? -37.412 -13.112 34.363 1.00 80.69 75 ASN A O 1
ATOM 615 N N . LYS A 1 76 ? -38.832 -11.563 35.166 1.00 78.75 76 LYS A N 1
ATOM 616 C CA . LYS A 1 76 ? -39.406 -11.142 33.884 1.00 78.75 76 LYS A CA 1
ATOM 617 C C . LYS A 1 76 ? -39.597 -9.627 33.854 1.00 78.75 76 LYS A C 1
ATOM 619 O O . LYS A 1 76 ? -40.716 -9.143 33.690 1.00 78.75 76 LYS A O 1
ATOM 624 N N . VAL A 1 77 ? -38.513 -8.885 34.049 1.00 78.62 77 VAL A N 1
ATOM 625 C CA . VAL A 1 77 ? -38.513 -7.421 33.939 1.00 78.62 77 VAL A CA 1
ATOM 626 C C . VAL A 1 77 ? -37.835 -6.970 32.650 1.00 78.62 77 VAL A C 1
ATOM 628 O O . VAL A 1 77 ? -36.850 -7.562 32.231 1.00 78.62 77 VAL A O 1
ATOM 631 N N . ASN A 1 78 ? -38.354 -5.909 32.037 1.00 79.50 78 ASN A N 1
ATOM 632 C CA . ASN A 1 78 ? -37.661 -5.186 30.974 1.00 79.50 78 ASN A CA 1
ATOM 633 C C . ASN A 1 78 ? -37.196 -3.859 31.565 1.00 79.50 78 ASN A C 1
ATOM 635 O O . ASN A 1 78 ? -38.021 -2.994 31.862 1.00 79.50 78 ASN A O 1
ATOM 639 N N . LEU A 1 79 ? -35.893 -3.730 31.793 1.00 81.12 79 LEU A N 1
ATOM 640 C CA . LEU A 1 79 ? -35.305 -2.514 32.343 1.00 81.12 79 LEU A CA 1
ATOM 641 C C . LEU A 1 79 ? -34.897 -1.573 31.216 1.00 81.12 79 LEU A C 1
ATOM 643 O O . LEU A 1 79 ? -34.523 -2.011 30.131 1.00 81.12 79 LEU A O 1
ATOM 647 N N . VAL A 1 80 ? -35.015 -0.277 31.484 1.00 82.00 80 VAL A N 1
ATOM 648 C CA . VAL A 1 80 ? -34.653 0.778 30.540 1.00 82.00 80 VAL A CA 1
ATOM 649 C C . VAL A 1 80 ? -33.310 1.338 30.982 1.00 82.00 80 VAL A C 1
ATOM 651 O O . VAL A 1 80 ? -33.134 1.651 32.159 1.00 82.00 80 VAL A O 1
ATOM 654 N N . ASP A 1 81 ? -32.374 1.439 30.047 1.00 80.62 81 ASP A N 1
ATOM 655 C CA . ASP A 1 81 ? -31.047 2.000 30.290 1.00 80.62 81 ASP A CA 1
ATOM 656 C C . ASP A 1 81 ? -31.122 3.437 30.842 1.00 80.62 81 ASP A C 1
ATOM 658 O O . ASP A 1 81 ? -32.043 4.190 30.509 1.00 80.62 81 ASP A O 1
ATOM 662 N N . LYS A 1 82 ? -30.167 3.811 31.699 1.00 81.19 82 LYS A N 1
ATOM 663 C CA . LYS A 1 82 ? -30.052 5.130 32.360 1.00 81.19 82 LYS A CA 1
ATOM 664 C C . LYS A 1 82 ? -31.254 5.529 33.216 1.00 81.19 82 LYS A C 1
ATOM 666 O O . LYS A 1 82 ? -31.514 6.716 33.427 1.00 81.19 82 LYS A O 1
ATOM 671 N N . THR A 1 83 ? -32.005 4.553 33.722 1.00 84.38 83 THR A N 1
ATOM 672 C CA . THR A 1 83 ? -33.114 4.803 34.653 1.00 84.38 83 THR A CA 1
ATOM 673 C C . THR A 1 83 ? -32.781 4.316 36.052 1.00 84.38 83 THR A C 1
ATOM 675 O O . THR A 1 83 ? -32.069 3.332 36.228 1.00 84.38 83 THR A O 1
ATOM 678 N N . PHE A 1 84 ? -33.309 5.002 37.064 1.00 84.88 84 PHE A N 1
ATOM 679 C CA . PHE A 1 84 ? -33.235 4.523 38.438 1.00 84.88 84 PHE A CA 1
ATOM 680 C C . PHE A 1 84 ? -34.379 3.561 38.725 1.00 84.88 84 PHE A C 1
ATOM 682 O O . PHE A 1 84 ? -35.512 3.792 38.308 1.00 84.88 84 PHE A O 1
ATOM 689 N N . VAL A 1 85 ? -34.092 2.509 39.479 1.00 86.25 85 VAL A N 1
ATOM 690 C CA . VAL A 1 85 ? -35.073 1.541 39.958 1.00 86.25 85 VAL A CA 1
ATOM 691 C C . VAL A 1 85 ? -35.155 1.613 41.475 1.00 86.25 85 VAL A C 1
ATOM 693 O O . VAL A 1 85 ? -34.139 1.665 42.166 1.00 86.25 85 VAL A O 1
ATOM 696 N N . TYR A 1 86 ? -36.387 1.581 41.979 1.00 86.12 86 TYR A N 1
ATOM 697 C CA . TYR A 1 86 ? -36.714 1.568 43.397 1.00 86.12 86 TYR A CA 1
ATOM 698 C C . TYR A 1 86 ? -37.571 0.349 43.726 1.00 86.12 86 TYR A C 1
ATOM 700 O O . TYR A 1 86 ? -38.514 0.013 43.000 1.00 86.12 86 TYR A O 1
ATOM 708 N N . ILE A 1 87 ? -37.292 -0.267 44.871 1.00 88.06 87 ILE A N 1
ATOM 709 C CA . ILE A 1 87 ? -38.143 -1.288 45.475 1.00 88.06 87 ILE A CA 1
ATOM 710 C C . ILE A 1 87 ? -38.959 -0.640 46.587 1.00 88.06 87 ILE A C 1
ATOM 712 O O . ILE A 1 87 ? -38.424 0.043 47.457 1.00 88.06 87 ILE A O 1
ATOM 716 N N . THR A 1 88 ? -40.269 -0.872 46.568 1.00 89.44 88 THR A N 1
ATOM 717 C CA . THR A 1 88 ? -41.186 -0.427 47.623 1.00 89.44 88 THR A CA 1
ATOM 718 C C . THR A 1 88 ? -41.780 -1.640 48.312 1.00 89.44 88 THR A C 1
ATOM 720 O O . THR A 1 88 ? -42.329 -2.508 47.637 1.00 89.44 88 THR A O 1
ATOM 723 N N . VAL A 1 89 ? -41.718 -1.701 49.642 1.00 90.88 89 VAL A N 1
ATOM 724 C CA . VAL A 1 89 ? -42.270 -2.811 50.429 1.00 90.88 89 VAL A CA 1
ATOM 725 C C . VAL A 1 89 ? -43.283 -2.290 51.440 1.00 90.88 89 VAL A C 1
ATOM 727 O O . VAL A 1 89 ? -43.011 -1.342 52.170 1.00 90.88 89 VAL A O 1
ATOM 730 N N . ILE A 1 90 ? -44.446 -2.933 51.497 1.00 90.12 90 ILE A N 1
ATOM 731 C CA . ILE A 1 90 ? -45.496 -2.715 52.489 1.00 90.12 90 ILE A CA 1
ATOM 732 C C . ILE A 1 90 ? -45.529 -3.927 53.416 1.00 90.12 90 ILE A C 1
ATOM 734 O O . ILE A 1 90 ? -45.766 -5.047 52.962 1.00 90.12 90 ILE A O 1
ATOM 738 N N . ALA A 1 91 ? -45.329 -3.705 54.711 1.00 87.62 91 ALA A N 1
ATOM 739 C CA . ALA A 1 91 ? -45.495 -4.722 55.744 1.00 87.62 91 ALA A CA 1
ATOM 740 C C . ALA A 1 91 ? -46.844 -4.538 56.444 1.00 87.62 91 ALA A C 1
ATOM 742 O O . ALA A 1 91 ? -47.181 -3.422 56.830 1.00 87.62 91 ALA A O 1
ATOM 743 N N . THR A 1 92 ? -47.600 -5.624 56.619 1.00 87.12 92 THR A N 1
ATOM 744 C CA . THR A 1 92 ? -48.871 -5.645 57.360 1.00 87.12 92 THR A CA 1
ATOM 745 C C . THR A 1 92 ? -48.728 -6.504 58.610 1.00 87.12 92 THR A C 1
ATOM 747 O O . THR A 1 92 ? -48.310 -7.664 58.521 1.00 87.12 92 THR A O 1
ATOM 750 N N . ASN A 1 93 ? -49.087 -5.963 59.771 1.00 88.00 93 ASN A N 1
ATOM 751 C CA . ASN A 1 93 ? -49.047 -6.693 61.037 1.00 88.00 93 ASN A CA 1
ATOM 752 C C . ASN A 1 93 ? -50.378 -7.402 61.358 1.00 88.00 93 ASN A C 1
ATOM 754 O O . ASN A 1 93 ? -51.372 -7.240 60.647 1.00 88.00 93 ASN A O 1
ATOM 758 N N . ALA A 1 94 ? -50.412 -8.220 62.415 1.00 86.06 94 ALA A N 1
ATOM 759 C CA . ALA A 1 94 ? -51.607 -8.994 62.775 1.00 86.06 94 ALA A CA 1
ATOM 760 C C . ALA A 1 94 ? -52.817 -8.127 63.183 1.00 86.06 94 ALA A C 1
ATOM 762 O O . ALA A 1 94 ? -53.949 -8.602 63.122 1.00 86.06 94 ALA A O 1
ATOM 763 N N . ALA A 1 95 ? -52.590 -6.862 63.557 1.00 86.25 95 ALA A N 1
ATOM 764 C CA . ALA A 1 95 ? -53.637 -5.878 63.842 1.00 86.25 95 ALA A CA 1
ATOM 765 C C . ALA A 1 95 ? -54.181 -5.179 62.577 1.00 86.25 95 ALA A C 1
ATOM 767 O O . ALA A 1 95 ? -55.073 -4.338 62.674 1.00 86.25 95 ALA A O 1
ATOM 768 N N . GLY A 1 96 ? -53.661 -5.514 61.390 1.00 83.38 96 GLY A N 1
ATOM 769 C CA . GLY A 1 96 ? -54.059 -4.916 60.115 1.00 83.38 96 GLY A CA 1
ATOM 770 C C . GLY A 1 96 ? -53.421 -3.553 59.827 1.00 83.38 96 GLY A C 1
ATOM 771 O O . GLY A 1 96 ? -53.797 -2.912 58.847 1.00 83.38 96 GLY A O 1
ATOM 772 N N . LEU A 1 97 ? -52.459 -3.108 60.643 1.00 83.56 97 LEU A N 1
ATOM 773 C CA . LEU A 1 97 ? -51.707 -1.876 60.402 1.00 83.56 97 LEU A CA 1
ATOM 774 C C . LEU A 1 97 ? -50.638 -2.105 59.333 1.00 83.56 97 LEU A C 1
ATOM 776 O O . LEU A 1 97 ? -50.041 -3.182 59.264 1.00 83.56 97 LEU A O 1
ATOM 780 N N . GLN A 1 98 ? -50.399 -1.081 58.511 1.00 86.88 98 GLN A N 1
ATOM 781 C CA . GLN A 1 98 ? -49.460 -1.133 57.395 1.00 86.88 98 GLN A CA 1
ATOM 782 C C . GLN A 1 98 ? -48.401 -0.039 57.488 1.00 86.88 98 GLN A C 1
ATOM 784 O O . GLN A 1 98 ? -48.725 1.116 57.756 1.00 86.88 98 GLN A O 1
ATOM 789 N N . THR A 1 99 ? -47.160 -0.406 57.177 1.00 85.12 99 THR A N 1
ATOM 790 C CA . THR A 1 99 ? -46.032 0.522 57.026 1.00 85.12 99 THR A CA 1
ATOM 791 C C . THR A 1 99 ? -45.376 0.302 55.672 1.00 85.12 99 THR A C 1
ATOM 793 O O . THR A 1 99 ? -45.285 -0.833 55.205 1.00 85.12 99 THR A O 1
ATOM 796 N N . ILE A 1 100 ? -44.917 1.388 55.050 1.00 85.62 100 ILE A N 1
ATOM 797 C CA . ILE A 1 100 ? -44.241 1.386 53.750 1.00 85.62 100 ILE A CA 1
ATOM 798 C C . ILE A 1 100 ? -42.771 1.734 53.957 1.00 85.62 100 ILE A C 1
ATOM 800 O O . ILE A 1 100 ? -42.455 2.609 54.761 1.00 85.62 100 ILE A O 1
ATOM 804 N N . ALA A 1 101 ? -41.895 1.087 53.201 1.00 84.94 101 ALA A N 1
ATOM 805 C CA . ALA A 1 101 ? -40.492 1.442 53.115 1.00 84.94 101 ALA A CA 1
ATOM 806 C C . ALA A 1 101 ? -39.974 1.345 51.677 1.00 84.94 101 ALA A C 1
ATOM 808 O O . ALA A 1 101 ? -40.570 0.672 50.830 1.00 84.94 101 ALA A O 1
ATOM 809 N N . TYR A 1 102 ? -38.855 2.018 51.424 1.00 83.38 102 TYR A N 1
ATOM 810 C CA . TYR A 1 102 ? -38.274 2.199 50.097 1.00 83.38 102 TYR A CA 1
ATOM 811 C C . TYR A 1 102 ? -36.792 1.823 50.109 1.00 83.38 102 TYR A C 1
ATOM 813 O O . TYR A 1 102 ? -36.125 2.038 51.121 1.00 83.38 102 TYR A O 1
ATOM 821 N N . SER A 1 103 ? -36.294 1.283 48.996 1.00 84.00 103 SER A N 1
ATOM 822 C CA . SER A 1 103 ? -34.858 1.124 48.759 1.00 84.00 103 SER A CA 1
ATOM 823 C C . SER A 1 103 ? -34.217 2.438 48.318 1.00 84.00 103 SER A C 1
ATOM 825 O O . SER A 1 103 ? -34.899 3.338 47.817 1.00 84.00 103 SER A O 1
ATOM 827 N N . ASP A 1 104 ? -32.892 2.488 48.401 1.00 81.50 104 ASP A N 1
ATOM 828 C CA . ASP A 1 104 ? -32.102 3.470 47.665 1.00 81.50 104 ASP A CA 1
ATOM 829 C C . ASP A 1 104 ? -32.255 3.264 46.144 1.00 81.50 104 ASP A C 1
ATOM 831 O O . ASP A 1 104 ? -32.584 2.151 45.698 1.00 81.50 104 ASP A O 1
ATOM 835 N N . PRO A 1 105 ? -32.076 4.327 45.337 1.00 81.12 105 PRO A N 1
ATOM 836 C CA . PRO A 1 105 ? -32.100 4.218 43.884 1.00 81.12 105 PRO A CA 1
ATOM 837 C C . PRO A 1 105 ? -30.948 3.360 43.373 1.00 81.12 105 PRO A C 1
ATOM 839 O O . PRO A 1 105 ? -29.797 3.589 43.740 1.00 81.12 105 PRO A O 1
ATOM 842 N N . VAL A 1 106 ? -31.237 2.455 42.438 1.00 78.25 106 VAL A N 1
ATOM 843 C CA . VAL A 1 106 ? -30.195 1.766 41.667 1.00 78.25 106 VAL A CA 1
ATOM 844 C C . VAL A 1 106 ? -30.263 2.186 40.210 1.00 78.25 106 VAL A C 1
ATOM 846 O O . VAL A 1 106 ? -31.315 2.059 39.586 1.00 78.25 106 VAL A O 1
ATOM 849 N N . LEU A 1 107 ? -29.154 2.701 39.678 1.00 80.38 107 LEU A N 1
ATOM 850 C CA . LEU A 1 107 ? -29.050 3.048 38.267 1.00 80.38 107 LEU A CA 1
ATOM 851 C C . LEU A 1 107 ? -28.948 1.774 37.424 1.00 80.38 107 LEU A C 1
ATOM 853 O O . LEU A 1 107 ? -28.119 0.907 37.691 1.00 80.38 107 LEU A O 1
ATOM 857 N N . VAL A 1 108 ? -29.791 1.679 36.403 1.00 82.00 108 VAL A N 1
ATOM 858 C CA . VAL A 1 108 ? -29.700 0.655 35.367 1.00 82.00 108 VAL A CA 1
ATOM 859 C C . VAL A 1 108 ? -28.702 1.131 34.322 1.00 82.00 108 VAL A C 1
ATOM 861 O O . VAL A 1 108 ? -28.981 2.089 33.606 1.00 82.00 108 VAL A O 1
ATOM 864 N N . ASP A 1 109 ? -27.576 0.436 34.233 1.00 83.69 109 ASP A N 1
ATOM 865 C CA . ASP A 1 109 ? -26.574 0.609 33.186 1.00 83.69 109 ASP A CA 1
ATOM 866 C C . ASP A 1 109 ? -26.490 -0.680 32.360 1.00 83.69 109 ASP A C 1
ATOM 868 O O . ASP A 1 109 ? -26.183 -1.757 32.883 1.00 83.69 109 ASP A O 1
ATOM 872 N N . LEU A 1 110 ? -26.850 -0.575 31.081 1.00 82.44 110 LEU A N 1
ATOM 873 C CA . LEU A 1 110 ? -26.834 -1.674 30.115 1.00 82.44 110 LEU A CA 1
ATOM 874 C C . LEU A 1 110 ? -25.680 -1.556 29.112 1.00 82.44 110 LEU A C 1
ATOM 876 O O . LEU A 1 110 ? -25.592 -2.371 28.187 1.00 82.44 110 LEU A O 1
ATOM 880 N N . THR A 1 111 ? -24.820 -0.552 29.259 1.00 86.00 111 THR A N 1
ATOM 881 C CA . THR A 1 111 ? -23.751 -0.246 28.313 1.00 86.00 111 THR A CA 1
ATOM 882 C C . THR A 1 111 ? -22.389 -0.645 28.874 1.00 86.00 111 THR A C 1
ATOM 884 O O . THR A 1 111 ? -22.122 -0.433 30.048 1.00 86.00 111 THR A O 1
ATOM 887 N N . PRO A 1 112 ? -21.515 -1.292 28.083 1.00 89.06 112 PRO A N 1
ATOM 888 C CA . PRO A 1 112 ? -20.145 -1.537 28.512 1.00 89.06 112 PRO A CA 1
ATOM 889 C C . PRO A 1 112 ? -19.301 -0.252 28.415 1.00 89.06 112 PRO A C 1
ATOM 891 O O . PRO A 1 112 ? -19.628 0.620 27.604 1.00 89.06 112 PRO A O 1
ATOM 894 N N . PRO A 1 113 ? -18.156 -0.185 29.124 1.00 93.81 113 PRO A N 1
ATOM 895 C CA . PRO A 1 113 ? -17.201 0.908 28.984 1.00 93.81 113 PRO A CA 1
ATOM 896 C C . PRO A 1 113 ? -16.791 1.182 27.536 1.00 93.81 113 PRO A C 1
ATOM 898 O O . PRO A 1 113 ? -16.560 0.254 26.749 1.00 93.81 113 PRO A O 1
ATOM 901 N N . ILE A 1 114 ? -16.613 2.456 27.198 1.00 94.50 114 ILE A N 1
ATOM 902 C CA . ILE A 1 114 ? -16.181 2.900 25.872 1.00 94.50 114 ILE A CA 1
ATOM 903 C C . ILE A 1 114 ? -14.734 3.381 25.961 1.00 94.50 114 ILE A C 1
ATOM 905 O O . ILE A 1 114 ? -14.384 4.181 26.827 1.00 94.50 114 ILE A O 1
ATOM 909 N N . PHE A 1 115 ? -13.888 2.863 25.072 1.00 95.62 115 PHE A N 1
ATOM 910 C CA . PHE A 1 115 ? -12.520 3.344 24.906 1.00 95.62 115 PHE A CA 1
ATOM 911 C C . PHE A 1 115 ? -12.509 4.535 23.955 1.00 95.62 115 PHE A C 1
ATOM 913 O O . PHE A 1 115 ? -13.056 4.437 22.856 1.00 95.62 115 PHE A O 1
ATOM 920 N N . ASP A 1 116 ? -11.833 5.607 24.354 1.00 94.38 116 ASP A N 1
ATOM 921 C CA . ASP A 1 116 ? -11.525 6.721 23.460 1.00 94.38 116 ASP A CA 1
ATOM 922 C C . ASP A 1 116 ? -10.297 6.380 22.609 1.00 94.38 116 ASP A C 1
ATOM 924 O O . ASP A 1 116 ? -10.306 6.554 21.392 1.00 94.38 116 ASP A O 1
ATOM 928 N N . TYR A 1 117 ? -9.247 5.853 23.249 1.00 94.94 117 TYR A N 1
ATOM 929 C CA . TYR A 1 117 ? -8.029 5.396 22.582 1.00 94.94 117 TYR A CA 1
ATOM 930 C C . TYR A 1 117 ? -7.262 4.363 23.413 1.00 94.94 117 TYR A C 1
ATOM 932 O O . TYR A 1 117 ? -7.400 4.286 24.637 1.00 94.94 117 TYR A O 1
ATOM 940 N N . VAL A 1 118 ? -6.410 3.602 22.725 1.00 96.88 118 VAL A N 1
ATOM 941 C CA . VAL A 1 118 ? -5.343 2.776 23.296 1.00 96.88 118 VAL A CA 1
ATOM 942 C C . VAL A 1 118 ? -4.099 3.063 22.464 1.00 96.88 118 VAL A C 1
ATOM 944 O O . VAL A 1 118 ? -4.047 2.662 21.307 1.00 96.88 118 VAL A O 1
ATOM 947 N N . TYR A 1 119 ? -3.145 3.786 23.038 1.00 97.56 119 TYR A N 1
ATOM 948 C CA . TYR A 1 119 ? -1.927 4.221 22.362 1.00 97.56 119 TYR A CA 1
ATOM 949 C C . TYR A 1 119 ? -0.710 3.485 22.894 1.00 97.56 119 TYR A C 1
ATOM 951 O O . TYR A 1 119 ? -0.583 3.248 24.105 1.00 97.56 119 TYR A O 1
ATOM 959 N N . ASP A 1 120 ? 0.214 3.188 21.990 1.00 94.31 120 ASP A N 1
ATOM 960 C CA . ASP A 1 120 ? 1.525 2.685 22.354 1.00 94.31 120 ASP A CA 1
ATOM 961 C C . ASP A 1 120 ? 2.428 3.867 22.762 1.00 94.31 120 ASP A C 1
ATOM 963 O O . ASP A 1 120 ? 2.470 4.923 22.137 1.00 94.31 120 ASP A O 1
ATOM 967 N N . GLY A 1 121 ? 3.132 3.723 23.884 1.00 92.44 121 GLY A N 1
ATOM 968 C CA . GLY A 1 121 ? 3.962 4.760 24.502 1.00 92.44 121 GLY A CA 1
ATOM 969 C C . GLY A 1 121 ? 3.392 5.349 25.797 1.00 92.44 121 GLY A C 1
ATOM 970 O O . GLY A 1 121 ? 2.357 4.936 26.318 1.00 92.44 121 GLY A O 1
ATOM 971 N N . THR A 1 122 ? 4.108 6.324 26.363 1.00 90.25 122 THR A N 1
ATOM 972 C CA . THR A 1 122 ? 3.746 6.993 27.631 1.00 90.25 122 THR A CA 1
ATOM 973 C C . THR A 1 122 ? 2.869 8.237 27.443 1.00 90.25 122 THR A C 1
ATOM 975 O O . THR A 1 122 ? 2.628 8.964 28.405 1.00 90.25 122 THR A O 1
ATOM 978 N N . GLY A 1 123 ? 2.457 8.539 26.212 1.00 91.25 123 GLY A N 1
ATOM 979 C CA . GLY A 1 123 ? 1.698 9.738 25.868 1.00 91.25 123 GLY A CA 1
ATOM 980 C C . GLY A 1 123 ? 1.090 9.620 24.475 1.00 91.25 123 GLY A C 1
ATOM 981 O O . GLY A 1 123 ? 0.194 8.809 24.271 1.00 91.25 123 GLY A O 1
ATOM 982 N N . ALA A 1 124 ? 1.578 10.421 23.526 1.00 91.06 124 ALA A N 1
ATOM 983 C CA . ALA A 1 124 ? 1.172 10.289 22.129 1.00 91.06 124 ALA A CA 1
ATOM 984 C C . ALA A 1 124 ? 1.539 8.908 21.581 1.00 91.06 124 ALA A C 1
ATOM 986 O O . ALA A 1 124 ? 2.570 8.352 21.969 1.00 91.06 124 ALA A O 1
ATOM 987 N N . ASP A 1 125 ? 0.716 8.433 20.656 1.00 92.69 125 ASP A N 1
ATOM 988 C CA . ASP A 1 125 ? 0.895 7.159 19.977 1.00 92.69 125 ASP A CA 1
ATOM 989 C C . ASP A 1 125 ? 2.265 7.049 19.301 1.00 92.69 125 ASP A C 1
ATOM 991 O O . ASP A 1 125 ? 2.788 8.039 18.771 1.00 92.69 125 ASP A O 1
ATOM 995 N N . GLN A 1 126 ? 2.877 5.871 19.391 1.00 91.12 126 GLN A N 1
ATOM 996 C CA . GLN A 1 126 ? 4.224 5.601 18.899 1.00 91.12 126 GLN A CA 1
ATOM 997 C C . GLN A 1 126 ? 4.242 4.353 18.025 1.00 91.12 126 GLN A C 1
ATOM 999 O O . GLN A 1 126 ? 4.069 3.238 18.510 1.00 91.12 126 GLN A O 1
ATOM 1004 N N . ASP A 1 127 ? 4.631 4.538 16.769 1.00 89.81 127 ASP A N 1
ATOM 1005 C CA . ASP A 1 127 ? 4.731 3.434 15.812 1.00 89.81 127 ASP A CA 1
ATOM 1006 C C . ASP A 1 127 ? 6.030 2.619 15.975 1.00 89.81 127 ASP A C 1
ATOM 1008 O O . ASP A 1 127 ? 6.110 1.458 15.556 1.00 89.81 127 ASP A O 1
ATOM 1012 N N . ALA A 1 128 ? 7.083 3.213 16.561 1.00 90.25 128 ALA A N 1
ATOM 1013 C CA . ALA A 1 128 ? 8.366 2.539 16.773 1.00 90.25 128 ALA A CA 1
ATOM 1014 C C . ALA A 1 128 ? 9.255 3.156 17.871 1.00 90.25 128 ALA A C 1
ATOM 1016 O O . ALA A 1 128 ? 9.242 4.367 18.089 1.00 90.25 128 ALA A O 1
ATOM 1017 N N . TRP A 1 129 ? 10.123 2.340 18.491 1.00 91.62 129 TRP A N 1
ATOM 1018 C CA . TRP A 1 129 ? 11.256 2.803 19.317 1.00 91.62 129 TRP A CA 1
ATOM 1019 C C . TRP A 1 129 ? 12.385 1.763 19.444 1.00 91.62 129 TRP A C 1
ATOM 1021 O O . TRP A 1 129 ? 12.270 0.616 19.019 1.00 91.62 129 TRP A O 1
ATOM 1031 N N . GLU A 1 130 ? 13.509 2.167 20.049 1.00 90.00 130 GLU A N 1
ATOM 1032 C CA . GLU A 1 130 ? 14.731 1.342 20.138 1.00 90.00 130 GLU A CA 1
ATOM 1033 C C . GLU A 1 130 ? 14.867 0.544 21.436 1.00 90.00 130 GLU A C 1
ATOM 1035 O O . GLU A 1 130 ? 15.709 -0.349 21.526 1.00 90.00 130 GLU A O 1
ATOM 1040 N N . VAL A 1 131 ? 14.101 0.908 22.463 1.00 90.31 131 VAL A N 1
ATOM 1041 C CA . VAL A 1 131 ? 14.250 0.369 23.817 1.00 90.31 131 VAL A CA 1
ATOM 1042 C C . VAL A 1 131 ? 13.436 -0.909 24.010 1.00 90.31 131 VAL A C 1
ATOM 1044 O O . VAL A 1 131 ? 12.402 -1.106 23.380 1.00 90.31 131 VAL A O 1
ATOM 1047 N N . ASN A 1 132 ? 13.876 -1.766 24.930 1.00 91.88 132 ASN A N 1
ATOM 1048 C CA . ASN A 1 132 ? 13.194 -3.007 25.311 1.00 91.88 132 ASN A CA 1
ATOM 1049 C C . ASN A 1 132 ? 12.027 -2.799 26.296 1.00 91.88 132 ASN A C 1
ATOM 1051 O O . ASN A 1 132 ? 11.587 -3.746 26.945 1.00 91.88 132 ASN A O 1
ATOM 1055 N N . ILE A 1 133 ? 11.551 -1.562 26.439 1.00 93.38 133 ILE A N 1
ATOM 1056 C CA . ILE A 1 133 ? 10.461 -1.204 27.343 1.00 93.38 133 ILE A CA 1
ATOM 1057 C C . ILE A 1 133 ? 9.223 -0.946 26.497 1.00 93.38 133 ILE A C 1
ATOM 1059 O O . ILE A 1 133 ? 9.171 0.046 25.772 1.00 93.38 133 ILE A O 1
ATOM 1063 N N . VAL A 1 134 ? 8.222 -1.817 26.613 1.00 94.94 134 VAL A N 1
ATOM 1064 C CA . VAL A 1 134 ? 6.915 -1.597 25.996 1.00 94.94 134 VAL A CA 1
ATOM 1065 C C . VAL A 1 134 ? 6.063 -0.788 26.954 1.00 94.94 134 VAL A C 1
ATOM 1067 O O . VAL A 1 134 ? 5.869 -1.178 28.105 1.00 94.94 134 VAL A O 1
ATOM 1070 N N . SER A 1 135 ? 5.588 0.363 26.490 1.00 95.19 135 SER A N 1
ATOM 1071 C CA . SER A 1 135 ? 4.692 1.229 27.254 1.00 95.19 135 SER A CA 1
ATOM 1072 C C . SER A 1 135 ? 3.383 1.397 26.515 1.00 95.19 135 SER A C 1
ATOM 1074 O O . SER A 1 135 ? 3.377 1.366 25.291 1.00 95.19 135 SER A O 1
ATOM 1076 N N . ALA A 1 136 ? 2.304 1.611 27.251 1.00 96.69 136 ALA A N 1
ATOM 1077 C CA . ALA A 1 136 ? 1.009 1.919 26.676 1.00 96.69 136 ALA A CA 1
ATOM 1078 C C . ALA A 1 136 ? 0.178 2.777 27.620 1.00 96.69 136 ALA A C 1
ATOM 1080 O O . ALA A 1 136 ? 0.339 2.727 28.846 1.00 96.69 136 ALA A O 1
ATOM 1081 N N . ASN A 1 137 ? -0.738 3.540 27.039 1.00 96.75 137 ASN A N 1
ATOM 1082 C CA . ASN A 1 137 ? -1.698 4.349 27.767 1.00 96.75 137 ASN A CA 1
ATOM 1083 C C . ASN A 1 137 ? -3.053 4.338 27.058 1.00 96.75 137 ASN A C 1
ATOM 1085 O O . ASN A 1 137 ? -3.132 4.195 25.841 1.00 96.75 137 ASN A O 1
ATOM 1089 N N . TRP A 1 138 ? -4.129 4.441 27.825 1.00 96.75 138 TRP A N 1
ATOM 1090 C CA . TRP A 1 138 ? -5.481 4.383 27.285 1.00 96.75 138 TRP A CA 1
ATOM 1091 C C . TRP A 1 138 ? -6.419 5.290 28.058 1.00 96.75 138 TRP A C 1
ATOM 1093 O O . TRP A 1 138 ? -6.254 5.518 29.258 1.00 96.75 138 TRP A O 1
ATOM 1103 N N . GLU A 1 139 ? -7.461 5.737 27.372 1.00 95.56 139 GLU A N 1
ATOM 1104 C CA . GLU A 1 139 ? -8.565 6.453 27.987 1.00 95.56 139 GLU A CA 1
ATOM 1105 C C . GLU A 1 139 ? -9.851 5.660 27.776 1.00 95.56 139 GLU A C 1
ATOM 1107 O O . GLU A 1 139 ? -10.164 5.192 26.680 1.00 95.56 139 GLU A O 1
ATOM 1112 N N . VAL A 1 140 ? -10.561 5.453 28.880 1.00 95.50 140 VAL A N 1
ATOM 1113 C CA . VAL A 1 140 ? -11.791 4.674 28.941 1.00 95.50 140 VAL A CA 1
ATOM 1114 C C . VAL A 1 140 ? -12.764 5.395 29.855 1.00 95.50 140 VAL A C 1
ATOM 1116 O O . VAL A 1 140 ? -12.388 5.855 30.941 1.00 95.50 140 VAL A O 1
ATOM 1119 N N . ALA A 1 141 ? -14.010 5.476 29.410 1.00 93.69 141 ALA A N 1
ATOM 1120 C CA . ALA A 1 141 ? -15.081 6.141 30.118 1.00 93.69 141 ALA A CA 1
ATOM 1121 C C . ALA A 1 141 ? -16.324 5.253 30.180 1.00 93.69 141 ALA A C 1
ATOM 1123 O O . ALA A 1 141 ? -16.656 4.515 29.252 1.00 93.69 141 ALA A O 1
ATOM 1124 N N . ASP A 1 142 ? -17.008 5.360 31.308 1.00 92.50 142 ASP A N 1
ATOM 1125 C CA . ASP A 1 142 ? -18.336 4.821 31.555 1.00 92.50 142 ASP A CA 1
ATOM 1126 C C . ASP A 1 142 ? -19.037 5.889 32.399 1.00 92.50 142 ASP A C 1
ATOM 1128 O O . ASP A 1 142 ? -18.616 6.174 33.524 1.00 92.50 142 ASP A O 1
ATOM 1132 N N . ALA A 1 143 ? -19.972 6.616 31.789 1.00 88.38 143 ALA A N 1
ATOM 1133 C CA . ALA A 1 143 ? -20.573 7.804 32.398 1.00 88.38 143 ALA A CA 1
ATOM 1134 C C . ALA A 1 143 ? -21.699 7.433 33.375 1.00 88.38 143 ALA A C 1
ATOM 1136 O O . ALA A 1 143 ? -22.124 8.257 34.186 1.00 88.38 143 ALA A O 1
ATOM 1137 N N . GLU A 1 144 ? -22.192 6.207 33.259 1.00 85.75 144 GLU A N 1
ATOM 1138 C CA . GLU A 1 144 ? -23.345 5.669 33.945 1.00 85.75 144 GLU A CA 1
ATOM 1139 C C . GLU A 1 144 ? -22.944 5.090 35.304 1.00 85.75 144 GLU A C 1
ATOM 1141 O O . GLU A 1 144 ? -23.409 5.569 36.340 1.00 85.75 144 GLU A O 1
ATOM 1146 N N . SER A 1 145 ? -22.067 4.088 35.319 1.00 85.31 145 SER A N 1
ATOM 1147 C CA . SER A 1 145 ? -21.707 3.332 36.519 1.00 85.31 145 SER A CA 1
ATOM 1148 C C . SER A 1 145 ? -20.221 3.419 36.884 1.00 85.31 145 SER A C 1
ATOM 1150 O O . SER A 1 145 ? -19.836 3.039 37.995 1.00 85.31 145 SER A O 1
ATOM 1152 N N . GLY A 1 146 ? -19.397 3.985 36.002 1.00 88.75 146 GLY A N 1
ATOM 1153 C CA . GLY A 1 146 ? -17.965 4.156 36.204 1.00 88.75 146 GLY A CA 1
ATOM 1154 C C . GLY A 1 146 ? -17.181 2.853 36.044 1.00 88.75 146 GLY A C 1
ATOM 1155 O O . GLY A 1 146 ? -17.727 1.754 35.973 1.00 88.75 146 GLY A O 1
ATOM 1156 N N . ILE A 1 147 ? -15.856 2.968 35.995 1.00 92.38 147 ILE A N 1
ATOM 1157 C CA . ILE A 1 147 ? -14.953 1.829 35.778 1.00 92.38 147 ILE A CA 1
ATOM 1158 C C . ILE A 1 147 ? -14.628 1.140 37.111 1.00 92.38 147 ILE A C 1
ATOM 1160 O O . ILE A 1 147 ? -14.196 1.806 38.049 1.00 92.38 147 ILE A O 1
ATOM 1164 N N . ASP A 1 148 ? -14.788 -0.186 37.175 1.00 90.69 148 ASP A N 1
ATOM 1165 C CA . ASP A 1 148 ? -14.400 -1.018 38.327 1.00 90.69 148 ASP A CA 1
ATOM 1166 C C . ASP A 1 148 ? -12.903 -1.356 38.258 1.00 90.69 148 ASP A C 1
ATOM 1168 O O . ASP A 1 148 ? -12.104 -0.945 39.099 1.00 90.69 148 ASP A O 1
ATOM 1172 N N . PHE A 1 149 ? -12.488 -2.049 37.194 1.00 93.12 149 PHE A N 1
ATOM 1173 C CA . PHE A 1 149 ? -11.083 -2.369 36.944 1.00 93.12 149 PHE A CA 1
ATOM 1174 C C . PHE A 1 149 ? -10.797 -2.585 35.459 1.00 93.12 149 PHE A C 1
ATOM 1176 O O . PHE A 1 149 ? -11.679 -2.924 34.664 1.00 93.12 149 PHE A O 1
ATOM 1183 N N . CYS A 1 150 ? -9.523 -2.457 35.097 1.00 96.31 150 CYS A N 1
ATOM 1184 C CA . CYS A 1 150 ? -9.019 -2.820 33.782 1.00 96.31 150 CYS A CA 1
ATOM 1185 C C . CYS A 1 150 ? -8.019 -3.968 33.886 1.00 96.31 150 CYS A C 1
ATOM 1187 O O . CYS A 1 150 ? -7.440 -4.237 34.936 1.00 96.31 150 CYS A O 1
ATOM 1189 N N . GLN A 1 151 ? -7.809 -4.661 32.780 1.00 96.94 151 GLN A N 1
ATOM 1190 C CA . GLN A 1 151 ? -6.778 -5.665 32.601 1.00 96.94 151 GLN A CA 1
ATOM 1191 C C . GLN A 1 151 ? -6.025 -5.351 31.316 1.00 96.94 151 GLN A C 1
ATOM 1193 O O . GLN A 1 151 ? -6.636 -4.889 30.355 1.00 96.94 151 GLN A O 1
ATOM 1198 N N . TYR A 1 152 ? -4.728 -5.625 31.287 1.00 97.50 152 TYR A N 1
ATOM 1199 C CA . TYR A 1 152 ? -3.909 -5.441 30.093 1.00 97.50 152 TYR A CA 1
ATOM 1200 C C . TYR A 1 152 ? -3.077 -6.688 29.794 1.00 97.50 152 TYR A C 1
ATOM 1202 O O . TYR A 1 152 ? -2.750 -7.459 30.701 1.00 97.50 152 TYR A O 1
ATOM 1210 N N . ALA A 1 153 ? -2.742 -6.872 28.523 1.00 97.81 153 ALA A N 1
ATOM 1211 C CA . ALA A 1 153 ? -1.860 -7.914 28.019 1.00 97.81 153 ALA A CA 1
ATOM 1212 C C . ALA A 1 153 ? -0.995 -7.363 26.878 1.00 97.81 153 ALA A C 1
ATOM 1214 O O . ALA A 1 153 ? -1.404 -6.434 26.177 1.00 97.81 153 ALA A O 1
ATOM 1215 N N . PHE A 1 154 ? 0.179 -7.966 26.689 1.00 97.69 154 PHE A N 1
ATOM 1216 C CA . PHE A 1 154 ? 1.053 -7.696 25.549 1.00 97.69 154 PHE A CA 1
ATOM 1217 C C . PHE A 1 154 ? 1.177 -8.957 24.697 1.00 97.69 154 PHE A C 1
ATOM 1219 O O . PHE A 1 154 ? 1.371 -10.058 25.225 1.00 97.69 154 PHE A O 1
ATOM 1226 N N . GLY A 1 155 ? 1.097 -8.805 23.379 1.00 96.44 155 GLY A N 1
ATOM 1227 C CA . GLY A 1 155 ? 1.214 -9.922 22.445 1.00 96.44 155 GLY A CA 1
ATOM 1228 C C . GLY A 1 155 ? 1.605 -9.481 21.042 1.00 96.44 155 GLY A C 1
ATOM 1229 O O . GLY A 1 155 ? 1.719 -8.294 20.757 1.00 96.44 155 GLY A O 1
ATOM 1230 N N . TYR A 1 156 ? 1.794 -10.451 20.150 1.00 94.88 156 TYR A N 1
ATOM 1231 C CA . TYR A 1 156 ? 2.204 -10.201 18.759 1.00 94.88 156 TYR A CA 1
ATOM 1232 C C . TYR A 1 156 ? 1.028 -9.998 17.794 1.00 94.88 156 TYR A C 1
ATOM 1234 O O . TYR A 1 156 ? 1.209 -9.900 16.583 1.00 94.88 156 TYR A O 1
ATOM 1242 N N . GLN A 1 157 ? -0.191 -9.973 18.328 1.00 95.00 157 GLN A N 1
ATOM 1243 C CA . GLN A 1 157 ? -1.429 -9.746 17.594 1.00 95.00 157 GLN A CA 1
ATOM 1244 C C . GLN A 1 157 ? -2.442 -9.026 18.496 1.00 95.00 157 GLN A C 1
ATOM 1246 O O . GLN A 1 157 ? -2.382 -9.197 19.720 1.00 95.00 157 GLN A O 1
ATOM 1251 N N . PRO A 1 158 ? -3.409 -8.283 17.930 1.00 95.56 158 PRO A N 1
ATOM 1252 C CA . PRO A 1 158 ? -4.514 -7.712 18.696 1.00 95.56 158 PRO A CA 1
ATOM 1253 C C . PRO A 1 158 ? -5.254 -8.778 19.520 1.00 95.56 158 PRO A C 1
ATOM 1255 O O . PRO A 1 158 ? -5.615 -9.839 19.011 1.00 95.56 158 PRO A O 1
ATOM 1258 N N . GLY A 1 159 ? -5.455 -8.515 20.811 1.00 93.44 159 GLY A N 1
ATOM 1259 C CA . GLY A 1 159 ? -6.035 -9.443 21.789 1.00 93.44 159 GLY A CA 1
ATOM 1260 C C . GLY A 1 159 ? -5.088 -10.543 22.290 1.00 93.44 159 GLY A C 1
ATOM 1261 O O . GLY A 1 159 ? -5.479 -11.323 23.162 1.00 93.44 159 GLY A O 1
ATOM 1262 N N . GLY A 1 160 ? -3.867 -10.623 21.753 1.00 91.94 160 GLY A N 1
ATOM 1263 C CA . GLY A 1 160 ? -2.852 -11.598 22.140 1.00 91.94 160 GLY A CA 1
ATOM 1264 C C . GLY A 1 160 ? -2.270 -11.338 23.530 1.00 91.94 160 GLY A C 1
ATOM 1265 O O . GLY A 1 160 ? -2.294 -10.222 24.046 1.00 91.94 160 GLY A O 1
ATOM 1266 N N . SER A 1 161 ? -1.725 -12.392 24.131 1.00 95.62 161 SER A N 1
ATOM 1267 C CA . SER A 1 161 ? -1.099 -12.347 25.459 1.00 95.62 161 SER A CA 1
ATOM 1268 C C . SER A 1 161 ? 0.191 -13.172 25.512 1.00 95.62 161 SER A C 1
ATOM 1270 O O . SER A 1 161 ? 0.509 -13.766 26.541 1.00 95.62 161 SER A O 1
ATOM 1272 N N . ASP A 1 162 ? 0.868 -13.292 24.366 1.00 95.12 162 ASP A N 1
ATOM 1273 C CA . ASP A 1 162 ? 2.040 -14.150 24.167 1.00 95.12 162 ASP A CA 1
ATOM 1274 C C . ASP A 1 162 ? 3.284 -13.631 24.906 1.00 95.12 162 ASP A C 1
ATOM 1276 O O . ASP A 1 162 ? 4.088 -14.431 25.375 1.00 95.12 162 ASP A O 1
ATOM 1280 N N . LEU A 1 163 ? 3.421 -12.305 25.041 1.00 95.19 163 LEU A N 1
ATOM 1281 C CA . LEU A 1 163 ? 4.525 -11.657 25.761 1.00 95.19 163 LEU A CA 1
ATOM 1282 C C . LEU A 1 163 ? 4.204 -11.478 27.244 1.00 95.19 163 LEU A C 1
ATOM 1284 O O . LEU A 1 163 ? 5.050 -11.708 28.106 1.00 95.19 163 LEU A O 1
ATOM 1288 N N . HIS A 1 164 ? 2.976 -11.054 27.548 1.00 96.06 164 HIS A N 1
ATOM 1289 C CA . HIS A 1 164 ? 2.535 -10.828 28.917 1.00 96.06 164 HIS A CA 1
ATOM 1290 C C . HIS A 1 164 ? 1.059 -11.205 29.100 1.00 96.06 164 HIS A C 1
ATOM 1292 O O . HIS A 1 164 ? 0.206 -10.712 28.351 1.00 96.06 164 HIS A O 1
ATOM 1298 N N . PRO A 1 165 ? 0.727 -12.037 30.107 1.00 97.19 165 PRO A N 1
ATOM 1299 C CA . PRO A 1 165 ? -0.641 -12.465 30.362 1.00 97.19 165 PRO A CA 1
ATOM 1300 C C . PRO A 1 165 ? -1.531 -11.321 30.866 1.00 97.19 165 PRO A C 1
ATOM 1302 O O . PRO A 1 165 ? -1.062 -10.339 31.447 1.00 97.19 165 PRO A O 1
ATOM 1305 N N . TRP A 1 166 ? -2.846 -11.497 30.715 1.00 97.31 166 TRP A N 1
ATOM 1306 C CA . TRP A 1 166 ? -3.854 -10.570 31.233 1.00 97.31 166 TRP A CA 1
ATOM 1307 C C . TRP A 1 166 ? -3.672 -10.299 32.730 1.00 97.31 166 TRP A C 1
ATOM 1309 O O . TRP A 1 166 ? -3.858 -11.190 33.560 1.00 97.31 166 TRP A O 1
ATOM 1319 N N . THR A 1 167 ? -3.347 -9.052 33.066 1.00 96.44 167 THR A N 1
ATOM 1320 C CA . THR A 1 167 ? -3.068 -8.614 34.438 1.00 96.44 167 THR A CA 1
ATOM 1321 C C . THR A 1 167 ? -3.939 -7.429 34.810 1.00 96.44 167 THR A C 1
ATOM 1323 O O . THR A 1 167 ? -4.059 -6.474 34.046 1.00 96.44 167 THR A O 1
ATOM 1326 N N . THR A 1 168 ? -4.554 -7.490 35.990 1.00 96.12 168 THR A N 1
ATOM 1327 C CA . THR A 1 168 ? -5.436 -6.434 36.497 1.00 96.12 168 THR A CA 1
ATOM 1328 C C . THR A 1 168 ? -4.650 -5.185 36.895 1.00 96.12 168 THR A C 1
ATOM 1330 O O . THR A 1 168 ? -3.597 -5.275 37.522 1.00 96.12 168 THR A O 1
ATOM 1333 N N . THR A 1 169 ? -5.189 -4.016 36.557 1.00 93.06 169 THR A N 1
ATOM 1334 C CA . THR A 1 169 ? -4.633 -2.697 36.853 1.00 93.06 169 THR A CA 1
ATOM 1335 C C . THR A 1 169 ? -5.742 -1.692 37.172 1.00 93.06 169 THR A C 1
ATOM 1337 O O . THR A 1 169 ? -6.872 -1.806 36.693 1.00 93.06 169 THR A O 1
ATOM 1340 N N . THR A 1 170 ? -5.404 -0.693 37.985 1.00 87.44 170 THR A N 1
ATOM 1341 C CA . THR A 1 170 ? -6.255 0.466 38.305 1.00 87.44 170 THR A CA 1
ATOM 1342 C C . THR A 1 170 ? -5.726 1.766 37.696 1.00 87.44 170 THR A C 1
ATOM 1344 O O . THR A 1 170 ? -6.389 2.798 37.774 1.00 87.44 170 THR A O 1
ATOM 1347 N N . VAL A 1 171 ? -4.536 1.734 37.089 1.00 89.88 171 VAL A N 1
ATOM 1348 C CA . VAL A 1 171 ? -3.938 2.873 36.385 1.00 89.88 171 VAL A CA 1
ATOM 1349 C C . VAL A 1 171 ? -4.226 2.790 34.886 1.00 89.88 171 VAL A C 1
ATOM 1351 O O . VAL A 1 171 ? -4.411 1.702 34.345 1.00 89.88 171 VAL A O 1
ATOM 1354 N N . LYS A 1 172 ? -4.243 3.949 34.221 1.00 92.12 172 LYS A N 1
ATOM 1355 C CA . LYS A 1 172 ? -4.518 4.114 32.780 1.00 92.12 172 LYS A CA 1
ATOM 1356 C C . LYS A 1 172 ? -3.276 4.025 31.883 1.00 92.12 172 LYS A C 1
ATOM 1358 O O . LYS A 1 172 ? -3.338 4.307 30.691 1.00 92.12 172 LYS A O 1
ATOM 1363 N N . SER A 1 173 ? -2.131 3.683 32.463 1.00 95.06 173 SER A N 1
ATOM 1364 C CA . SER A 1 173 ? -0.878 3.514 31.737 1.00 95.06 173 SER A CA 1
ATOM 1365 C C . SER A 1 173 ? -0.003 2.457 32.393 1.00 95.06 173 SER A C 1
ATOM 1367 O O . SER A 1 173 ? -0.044 2.261 33.610 1.00 95.06 173 SER A O 1
ATOM 1369 N N . VAL A 1 174 ? 0.780 1.760 31.575 1.00 95.75 174 VAL A N 1
ATOM 1370 C CA . VAL A 1 174 ? 1.690 0.691 32.000 1.00 95.75 174 VAL A CA 1
ATOM 1371 C C . VAL A 1 174 ? 2.976 0.743 31.187 1.00 95.75 174 VAL A C 1
ATOM 1373 O O . VAL A 1 174 ? 2.969 1.142 30.024 1.00 95.75 174 VAL A O 1
ATOM 1376 N N . SER A 1 175 ? 4.070 0.303 31.799 1.00 95.25 175 SER A N 1
ATOM 1377 C CA . SER A 1 175 ? 5.363 0.119 31.143 1.00 95.25 175 SER A CA 1
ATOM 1378 C C . SER A 1 175 ? 6.003 -1.159 31.667 1.00 95.25 175 SER A C 1
ATOM 1380 O O . SER A 1 175 ? 6.000 -1.397 32.877 1.00 95.25 175 SER A O 1
ATOM 1382 N N . MET A 1 176 ? 6.552 -1.973 30.772 1.00 94.31 176 MET A N 1
ATOM 1383 C CA . MET A 1 176 ? 7.190 -3.239 31.117 1.00 94.31 176 MET A CA 1
ATOM 1384 C C . MET A 1 176 ? 8.425 -3.478 30.259 1.00 94.31 176 MET A C 1
ATOM 1386 O O . MET A 1 176 ? 8.421 -3.217 29.059 1.00 94.31 176 MET A O 1
ATOM 1390 N N . GLU A 1 177 ? 9.484 -3.972 30.891 1.00 95.44 177 GLU A N 1
ATOM 1391 C CA . GLU A 1 177 ? 10.721 -4.357 30.222 1.00 95.44 177 GLU A CA 1
ATOM 1392 C C . GLU A 1 177 ? 10.668 -5.835 29.816 1.00 95.44 177 GLU A C 1
ATOM 1394 O O . GLU A 1 177 ? 10.275 -6.684 30.617 1.00 95.44 177 GLU A O 1
ATOM 1399 N N . PHE A 1 178 ? 11.085 -6.134 28.586 1.00 94.44 178 PHE A N 1
ATOM 1400 C CA . PHE A 1 178 ? 11.184 -7.492 28.049 1.00 94.44 178 PHE A CA 1
ATOM 1401 C C . PHE A 1 178 ? 12.621 -7.811 27.624 1.00 94.44 178 PHE A C 1
ATOM 1403 O O . PHE A 1 178 ? 13.482 -6.926 27.538 1.00 94.44 178 PHE A O 1
ATOM 1410 N N . ASP A 1 179 ? 12.888 -9.085 27.328 1.00 92.81 179 ASP A N 1
ATOM 1411 C CA . ASP A 1 179 ? 14.100 -9.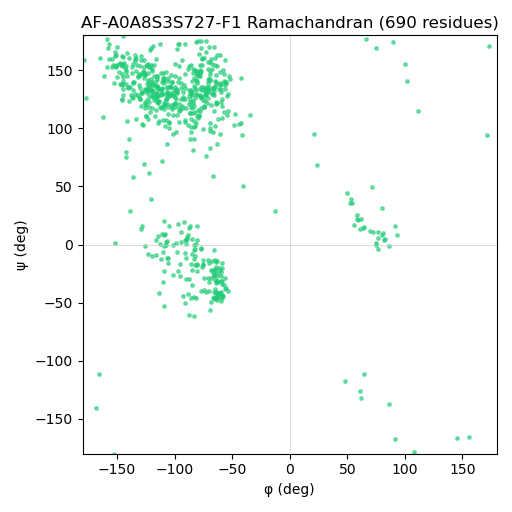445 26.598 1.00 92.81 179 ASP A CA 1
ATOM 1412 C C . ASP A 1 179 ? 14.015 -8.853 25.187 1.00 92.81 179 ASP A C 1
ATOM 1414 O O . ASP A 1 179 ? 13.027 -9.017 24.473 1.00 92.81 179 ASP A O 1
ATOM 1418 N N . TYR A 1 180 ? 15.061 -8.141 24.776 1.00 91.94 180 TYR A N 1
ATOM 1419 C CA . TYR A 1 180 ? 15.103 -7.499 23.468 1.00 91.94 180 TYR A CA 1
ATOM 1420 C C . TYR A 1 180 ? 14.950 -8.496 22.312 1.00 91.94 180 TYR A C 1
ATOM 1422 O O . TYR A 1 180 ? 14.392 -8.162 21.269 1.00 91.94 180 TYR A O 1
ATOM 1430 N N . SER A 1 181 ? 15.433 -9.728 22.493 1.00 91.19 181 SER A N 1
ATOM 1431 C CA . SER A 1 181 ? 15.342 -10.777 21.475 1.00 91.19 181 SER A CA 1
ATOM 1432 C C . SER A 1 181 ? 13.906 -11.216 21.174 1.00 91.19 181 SER A C 1
ATOM 1434 O O . SER A 1 181 ? 13.638 -11.623 20.045 1.00 91.19 181 SER A O 1
ATOM 1436 N N . ASP A 1 182 ? 12.985 -11.045 22.126 1.00 90.81 182 ASP A N 1
ATOM 1437 C CA . ASP A 1 182 ? 11.555 -11.327 21.958 1.00 90.81 182 ASP A CA 1
ATOM 1438 C C . ASP A 1 182 ? 10.797 -10.175 21.271 1.00 90.81 182 ASP A C 1
ATOM 1440 O O . ASP A 1 182 ? 9.630 -10.332 20.908 1.00 90.81 182 ASP A O 1
ATOM 1444 N N . LEU A 1 183 ? 11.442 -9.015 21.096 1.00 92.06 183 LEU A N 1
ATOM 1445 C CA . LEU A 1 183 ? 10.852 -7.797 20.526 1.00 92.06 183 LEU A CA 1
ATOM 1446 C C . LEU A 1 183 ? 11.405 -7.460 19.134 1.00 92.06 183 LEU A C 1
ATOM 1448 O O . LEU A 1 183 ? 10.699 -6.884 18.307 1.00 92.06 183 LEU A O 1
ATOM 1452 N N . GLU A 1 184 ? 12.672 -7.791 18.884 1.00 90.75 184 GLU A N 1
ATOM 1453 C CA . GLU A 1 184 ? 13.437 -7.351 17.716 1.00 90.75 184 GLU A CA 1
ATOM 1454 C C . GLU A 1 184 ? 12.744 -7.683 16.384 1.00 90.75 184 GLU A C 1
ATOM 1456 O O . GLU A 1 184 ? 12.661 -8.832 15.947 1.00 90.75 184 GLU A O 1
ATOM 1461 N N . GLY A 1 185 ? 12.297 -6.632 15.695 1.00 83.31 185 GLY A N 1
ATOM 1462 C CA . GLY A 1 185 ? 11.647 -6.706 14.390 1.00 83.31 185 GLY A CA 1
ATOM 1463 C C . GLY A 1 185 ? 10.228 -7.278 14.393 1.00 83.31 185 GLY A C 1
ATOM 1464 O O . GLY A 1 185 ? 9.684 -7.534 13.317 1.00 83.31 185 GLY A O 1
ATOM 1465 N N . LEU A 1 186 ? 9.626 -7.453 15.570 1.00 89.56 186 LEU A N 1
ATOM 1466 C CA . LEU A 1 186 ? 8.230 -7.840 15.738 1.00 89.56 186 LEU A CA 1
ATOM 1467 C C . LEU A 1 186 ? 7.368 -6.610 16.054 1.00 89.56 186 LEU A C 1
ATOM 1469 O O . LEU A 1 186 ? 7.855 -5.584 16.528 1.00 89.56 186 LEU A O 1
ATOM 1473 N N . THR A 1 187 ? 6.075 -6.706 15.739 1.00 92.44 187 THR A N 1
ATOM 1474 C CA . THR A 1 187 ? 5.073 -5.708 16.146 1.00 92.44 187 THR A CA 1
ATOM 1475 C C . THR A 1 187 ? 4.426 -6.183 17.438 1.00 92.44 187 THR A C 1
ATOM 1477 O O . THR A 1 187 ? 3.937 -7.313 17.502 1.00 92.44 187 THR A O 1
ATOM 1480 N N . VAL A 1 188 ? 4.458 -5.339 18.464 1.00 95.38 188 VAL A N 1
ATOM 1481 C CA . VAL A 1 188 ? 3.882 -5.618 19.777 1.00 95.38 188 VAL A CA 1
ATOM 1482 C C . VAL A 1 188 ? 2.599 -4.827 19.924 1.00 95.38 188 VAL A C 1
ATOM 1484 O O . VAL A 1 188 ? 2.587 -3.618 19.733 1.00 95.38 188 VAL A O 1
ATOM 1487 N N . TYR A 1 189 ? 1.529 -5.522 20.283 1.00 96.69 189 TYR A N 1
ATOM 1488 C CA . TYR A 1 189 ? 0.211 -4.953 20.502 1.00 96.69 189 TYR A CA 1
ATOM 1489 C C . TYR A 1 189 ? -0.093 -4.921 21.990 1.00 96.69 189 TYR A C 1
ATOM 1491 O O . TYR A 1 189 ? 0.058 -5.931 22.692 1.00 96.69 189 TYR A O 1
ATOM 1499 N N . THR A 1 190 ? -0.610 -3.788 22.448 1.00 97.00 190 THR A N 1
ATOM 1500 C CA . THR A 1 190 ? -1.192 -3.665 23.778 1.00 97.00 190 THR A CA 1
ATOM 1501 C C . THR A 1 190 ? -2.682 -3.935 23.684 1.00 97.00 190 THR A C 1
ATOM 1503 O O . THR A 1 190 ? -3.390 -3.288 22.920 1.00 97.00 190 THR A O 1
ATOM 1506 N N . SER A 1 191 ? -3.190 -4.882 24.470 1.00 97.50 191 SER A N 1
ATOM 1507 C CA . SER A 1 191 ? -4.626 -5.164 24.548 1.00 97.50 191 SER A CA 1
ATOM 1508 C C . SER A 1 191 ? -5.150 -4.849 25.935 1.00 97.50 191 SER A C 1
ATOM 1510 O O . SER A 1 191 ? -4.585 -5.305 26.926 1.00 97.50 191 SER A O 1
ATOM 1512 N N . VAL A 1 192 ? -6.240 -4.088 26.005 1.00 97.56 192 VAL A N 1
ATOM 1513 C CA . VAL A 1 192 ? -6.840 -3.623 27.254 1.00 97.56 192 VAL A CA 1
ATOM 1514 C C . VAL A 1 192 ? -8.296 -4.059 27.315 1.00 97.56 192 VAL A C 1
ATOM 1516 O O . VAL A 1 192 ? -9.056 -3.918 26.358 1.00 97.56 192 VAL A O 1
ATOM 1519 N N . LYS A 1 193 ? -8.695 -4.593 28.467 1.00 95.94 193 LYS A N 1
ATOM 1520 C CA . LYS A 1 193 ? -10.062 -4.995 28.774 1.00 95.94 193 LYS A CA 1
ATOM 1521 C C . LYS A 1 193 ? -10.514 -4.329 30.062 1.00 95.94 193 LYS A C 1
ATOM 1523 O O . LYS A 1 193 ? -9.950 -4.612 31.111 1.00 95.94 193 LYS A O 1
ATOM 1528 N N . CYS A 1 194 ? -11.536 -3.486 30.000 1.00 95.69 194 CYS A N 1
ATOM 1529 C CA . CYS A 1 194 ? -12.063 -2.779 31.169 1.00 95.69 194 CYS A CA 1
ATOM 1530 C C . CYS A 1 194 ? -13.490 -3.211 31.468 1.00 95.69 194 CYS A C 1
ATOM 1532 O O . CYS A 1 194 ? -14.247 -3.483 30.537 1.00 95.69 194 CYS A O 1
ATOM 1534 N N . TYR A 1 195 ? -13.830 -3.269 32.756 1.00 91.81 195 TYR A N 1
ATOM 1535 C CA . TYR A 1 195 ? -15.159 -3.601 33.257 1.00 91.81 195 TYR A CA 1
ATOM 1536 C C . TYR A 1 195 ? -15.718 -2.437 34.074 1.00 91.81 195 TYR A C 1
ATOM 1538 O O . TYR A 1 195 ? -14.981 -1.825 34.850 1.00 91.81 195 TYR A O 1
ATOM 1546 N N . ASN A 1 196 ? -17.003 -2.135 33.908 1.00 89.50 196 ASN A N 1
ATOM 1547 C CA . ASN A 1 196 ? -17.701 -1.182 34.766 1.00 89.50 196 ASN A CA 1
ATOM 1548 C C . ASN A 1 196 ? -18.146 -1.822 36.088 1.00 89.50 196 ASN A C 1
ATOM 1550 O O . ASN A 1 196 ? -17.999 -3.032 36.284 1.00 89.50 196 ASN A O 1
ATOM 1554 N N . THR A 1 197 ? -18.699 -1.021 37.003 1.00 84.81 197 THR A N 1
ATOM 1555 C CA . THR A 1 197 ? -19.164 -1.508 38.321 1.00 84.81 197 THR A CA 1
ATOM 1556 C C . THR A 1 197 ? -20.323 -2.505 38.229 1.00 84.81 197 THR A C 1
ATOM 1558 O O . THR A 1 197 ? -20.567 -3.256 39.174 1.00 84.81 197 THR A O 1
ATOM 1561 N N . MET A 1 198 ? -20.980 -2.589 37.068 1.00 77.62 198 MET A N 1
ATOM 1562 C CA . MET A 1 198 ? -22.008 -3.588 36.755 1.00 77.62 198 MET A CA 1
ATOM 1563 C C . MET A 1 198 ? -21.444 -4.877 36.129 1.00 77.62 198 MET A C 1
ATOM 1565 O O . MET A 1 198 ? -22.196 -5.806 35.823 1.00 77.62 198 MET A O 1
ATOM 1569 N N . GLY A 1 199 ? -20.123 -4.970 35.941 1.00 80.62 199 GLY A N 1
ATOM 1570 C CA . GLY A 1 199 ? -19.439 -6.142 35.393 1.00 80.62 199 GLY A CA 1
ATOM 1571 C C . GLY A 1 199 ? -19.559 -6.301 33.874 1.00 80.62 199 GLY A C 1
ATOM 1572 O O . GLY A 1 199 ? -19.194 -7.353 33.338 1.00 80.62 199 GLY A O 1
ATOM 1573 N N . LEU A 1 200 ? -20.060 -5.287 33.161 1.00 83.62 200 LEU A N 1
ATOM 1574 C CA . LEU A 1 200 ? -19.998 -5.231 31.703 1.00 83.62 200 LEU A CA 1
ATOM 1575 C C . LEU A 1 200 ? -18.589 -4.845 31.276 1.00 83.62 200 LEU A C 1
ATOM 1577 O O . LEU A 1 200 ? -18.015 -3.903 31.813 1.00 83.62 200 LEU A O 1
ATOM 1581 N N . GLY A 1 201 ? -18.032 -5.578 30.312 1.00 90.94 201 GLY A N 1
ATOM 1582 C CA . GLY A 1 201 ? -16.664 -5.363 29.860 1.00 90.94 201 GLY A CA 1
ATOM 1583 C C . GLY A 1 201 ? -16.547 -5.151 28.361 1.00 90.94 201 GLY A C 1
ATOM 1584 O O . GLY A 1 201 ? -17.266 -5.776 27.582 1.00 90.94 201 GLY A O 1
ATOM 1585 N N . ASN A 1 202 ? -15.586 -4.318 27.975 1.00 94.31 202 ASN A N 1
ATOM 1586 C CA . ASN A 1 202 ? -15.193 -4.079 26.590 1.00 94.31 202 ASN A CA 1
ATOM 1587 C C . ASN A 1 202 ? -13.693 -4.347 26.415 1.00 94.31 202 ASN A C 1
ATOM 1589 O O . ASN A 1 202 ? -12.934 -4.282 27.383 1.00 94.31 202 ASN A O 1
ATOM 1593 N N . THR A 1 203 ? -13.254 -4.690 25.206 1.00 95.44 203 THR A N 1
ATOM 1594 C CA . THR A 1 203 ? -11.850 -5.001 24.901 1.00 95.44 203 THR A CA 1
ATOM 1595 C C . THR A 1 203 ? -11.413 -4.298 23.626 1.00 95.44 203 THR A C 1
ATOM 1597 O O . THR A 1 203 ? -12.070 -4.441 22.598 1.00 95.44 203 THR A O 1
ATOM 1600 N N . THR A 1 204 ? -10.278 -3.606 23.699 1.00 96.88 204 THR A N 1
ATOM 1601 C CA . THR A 1 204 ? -9.672 -2.854 22.593 1.00 96.88 204 THR A CA 1
ATOM 1602 C C . THR A 1 204 ? -8.163 -3.100 22.577 1.00 96.88 204 THR A C 1
ATOM 1604 O O . THR A 1 204 ? -7.569 -3.388 23.617 1.00 96.88 204 THR A O 1
ATOM 1607 N N . SER A 1 205 ? -7.536 -2.997 21.407 1.00 96.81 205 SER A N 1
ATOM 1608 C CA . SER A 1 205 ? -6.083 -3.100 21.240 1.00 96.81 205 SER A CA 1
ATOM 1609 C C . SER A 1 205 ? -5.527 -1.856 20.552 1.00 96.81 205 SER A C 1
ATOM 1611 O O . SER A 1 205 ? -6.262 -1.212 19.803 1.00 96.81 205 SER A O 1
ATOM 1613 N N . SER A 1 206 ? -4.250 -1.551 20.792 1.00 96.62 206 SER A N 1
ATOM 1614 C CA . SER A 1 206 ? -3.495 -0.581 19.993 1.00 96.62 206 SER A CA 1
ATOM 1615 C C . SER A 1 206 ? -3.293 -1.077 18.554 1.00 96.62 206 SER A C 1
ATOM 1617 O O . SER A 1 206 ? -3.598 -2.233 18.229 1.00 96.62 206 SER A O 1
ATOM 1619 N N . ASP A 1 207 ? -2.801 -0.207 17.678 1.00 93.06 207 ASP A N 1
ATOM 1620 C CA . ASP A 1 207 ? -2.407 -0.535 16.303 1.00 93.06 207 ASP A CA 1
ATOM 1621 C C . ASP A 1 207 ? -0.987 -1.125 16.195 1.00 93.06 207 ASP A C 1
ATOM 1623 O O . ASP A 1 207 ? -0.670 -1.776 15.192 1.00 93.06 207 ASP A O 1
ATOM 1627 N N . GLY A 1 208 ? -0.212 -1.033 17.276 1.00 93.69 208 GLY A N 1
ATOM 1628 C CA . GLY A 1 208 ? 0.976 -1.824 17.548 1.00 93.69 208 GLY A CA 1
ATOM 1629 C C . GLY A 1 208 ? 2.280 -1.082 17.276 1.00 93.69 208 GLY A C 1
ATOM 1630 O O . GLY A 1 208 ? 2.458 -0.432 16.251 1.00 93.69 208 GLY A O 1
ATOM 1631 N N . VAL A 1 209 ? 3.263 -1.301 18.148 1.00 94.12 209 VAL A N 1
ATOM 1632 C CA . VAL A 1 209 ? 4.593 -0.684 18.073 1.00 94.12 209 VAL A CA 1
ATOM 1633 C C . VAL A 1 209 ? 5.643 -1.663 17.557 1.00 94.12 209 VAL A C 1
ATOM 1635 O O . VAL A 1 209 ? 5.711 -2.822 17.979 1.00 94.12 209 VAL A O 1
ATOM 1638 N N . ARG A 1 210 ? 6.513 -1.207 16.650 1.00 92.50 210 ARG A N 1
ATOM 1639 C CA . ARG A 1 210 ? 7.660 -1.991 16.166 1.00 92.50 210 ARG A CA 1
ATOM 1640 C C . ARG A 1 210 ? 8.947 -1.616 16.887 1.00 92.50 210 ARG A C 1
ATOM 1642 O O . ARG A 1 210 ? 9.305 -0.446 16.985 1.00 92.50 210 ARG A O 1
ATOM 1649 N N . ILE A 1 211 ? 9.702 -2.616 17.333 1.00 90.62 211 ILE A N 1
ATOM 1650 C CA . ILE A 1 211 ? 10.917 -2.390 18.127 1.00 90.62 211 ILE A CA 1
ATOM 1651 C C . ILE A 1 211 ? 12.142 -2.879 17.354 1.00 90.62 211 ILE A C 1
ATOM 1653 O O . ILE A 1 211 ? 12.208 -4.034 16.936 1.00 90.62 211 ILE A O 1
ATOM 1657 N N . SER A 1 212 ? 13.100 -1.979 17.117 1.00 90.75 212 SER A N 1
ATOM 1658 C CA . SER A 1 212 ? 14.367 -2.294 16.441 1.00 90.75 212 SER A CA 1
ATOM 1659 C C . SER A 1 212 ? 15.428 -1.233 16.700 1.00 90.75 212 SER A C 1
ATOM 1661 O O . SER A 1 212 ? 15.142 -0.038 16.755 1.00 90.75 212 SER A O 1
ATOM 1663 N N . ASN A 1 213 ? 16.682 -1.661 16.806 1.00 89.06 213 ASN A N 1
ATOM 1664 C CA . ASN A 1 213 ? 17.850 -0.796 16.942 1.00 89.06 213 ASN A CA 1
ATOM 1665 C C . ASN A 1 213 ? 18.751 -0.855 15.704 1.00 89.06 213 ASN A C 1
ATOM 1667 O O . ASN A 1 213 ? 19.780 -0.168 15.666 1.00 89.06 213 ASN A O 1
ATOM 1671 N N . LYS A 1 214 ? 18.366 -1.639 14.694 1.00 90.50 214 LYS A N 1
ATOM 1672 C CA . LYS A 1 214 ? 19.122 -1.805 13.458 1.00 90.50 214 LYS A CA 1
ATOM 1673 C C . LYS A 1 214 ? 18.862 -0.652 12.493 1.00 90.50 214 LYS A C 1
ATOM 1675 O O . LYS A 1 214 ? 17.790 -0.055 12.466 1.00 90.50 214 LYS A O 1
ATOM 1680 N N . SER A 1 215 ? 19.880 -0.341 11.698 1.00 92.38 215 SER A N 1
ATOM 1681 C CA . SER A 1 215 ? 19.726 0.490 10.504 1.00 92.38 215 SER A CA 1
ATOM 1682 C C . SER A 1 215 ? 19.083 -0.317 9.366 1.00 92.38 215 SER A C 1
ATOM 1684 O O . SER A 1 215 ? 19.218 -1.547 9.359 1.00 92.38 215 SER A O 1
ATOM 1686 N N . PRO A 1 216 ? 18.495 0.349 8.352 1.00 93.56 216 PRO A N 1
ATOM 1687 C CA . PRO A 1 216 ? 17.970 -0.344 7.183 1.00 93.56 216 PRO A CA 1
ATOM 1688 C C . PRO A 1 216 ? 19.039 -1.190 6.489 1.00 93.56 216 PRO A C 1
ATOM 1690 O O . PRO A 1 216 ? 20.184 -0.761 6.312 1.00 93.56 216 PRO A O 1
ATOM 1693 N N . SER A 1 217 ? 18.644 -2.380 6.052 1.00 92.12 217 SER A N 1
ATOM 1694 C CA . SER A 1 217 ? 19.499 -3.309 5.325 1.00 92.12 217 SER A CA 1
ATOM 1695 C C . SER A 1 217 ? 19.584 -2.963 3.840 1.00 92.12 217 SER A C 1
ATOM 1697 O O . SER A 1 217 ? 18.589 -2.607 3.201 1.00 92.12 217 SER A O 1
ATOM 1699 N N . ILE A 1 218 ? 20.788 -3.134 3.288 1.00 94.19 218 ILE A N 1
ATOM 1700 C CA . ILE A 1 218 ? 21.102 -2.945 1.867 1.00 94.19 218 ILE A CA 1
ATOM 1701 C C . ILE A 1 218 ? 21.374 -4.262 1.125 1.00 94.19 218 ILE A C 1
ATOM 1703 O O . ILE A 1 218 ? 21.829 -4.231 -0.013 1.00 94.19 218 ILE A O 1
ATOM 1707 N N . THR A 1 219 ? 21.129 -5.426 1.741 1.00 91.31 219 THR A N 1
ATOM 1708 C CA . THR A 1 219 ? 21.529 -6.738 1.185 1.00 91.31 219 THR A CA 1
ATOM 1709 C C . THR A 1 219 ? 20.998 -6.989 -0.228 1.00 91.31 219 THR A C 1
ATOM 1711 O O . THR A 1 219 ? 21.707 -7.559 -1.054 1.00 91.31 219 THR A O 1
ATOM 1714 N N . SER A 1 220 ? 19.777 -6.540 -0.513 1.00 87.44 220 SER A N 1
ATOM 1715 C CA . SER A 1 220 ? 19.134 -6.677 -1.827 1.00 87.44 220 SER A CA 1
ATOM 1716 C C . SER A 1 220 ? 19.023 -5.339 -2.557 1.00 87.44 220 SER A C 1
ATOM 1718 O O . SER A 1 220 ? 18.346 -5.251 -3.584 1.00 87.44 220 SER A O 1
ATOM 1720 N N . ALA A 1 221 ? 19.642 -4.287 -2.015 1.00 90.25 221 ALA A N 1
ATOM 1721 C CA . ALA A 1 221 ? 19.434 -2.933 -2.480 1.00 90.25 221 ALA A CA 1
ATOM 1722 C C . ALA A 1 221 ? 20.195 -2.678 -3.783 1.00 90.25 221 ALA A C 1
ATOM 1724 O O . ALA A 1 221 ? 21.404 -2.886 -3.885 1.00 90.25 221 ALA A O 1
ATOM 1725 N N . VAL A 1 222 ? 19.471 -2.194 -4.787 1.00 88.81 222 VAL A N 1
ATOM 1726 C CA . VAL A 1 222 ? 20.006 -1.872 -6.107 1.00 88.81 222 VAL A CA 1
ATOM 1727 C C . VAL A 1 222 ? 19.597 -0.457 -6.460 1.00 88.81 222 VAL A C 1
ATOM 1729 O O . VAL A 1 222 ? 18.424 -0.101 -6.388 1.00 88.81 222 VAL A O 1
ATOM 1732 N N . VAL A 1 223 ? 20.578 0.335 -6.883 1.00 88.25 223 VAL A N 1
ATOM 1733 C CA . VAL A 1 223 ? 20.379 1.671 -7.441 1.00 88.25 223 VAL A CA 1
ATOM 1734 C C . VAL A 1 223 ? 20.715 1.612 -8.919 1.00 88.25 223 VAL A C 1
ATOM 1736 O O . VAL A 1 223 ? 21.741 1.056 -9.319 1.00 88.25 223 VAL A O 1
ATOM 1739 N N . SER A 1 224 ? 19.857 2.187 -9.749 1.00 83.81 224 SER A N 1
ATOM 1740 C CA . SER A 1 224 ? 20.090 2.268 -11.183 1.00 83.81 224 SER A CA 1
ATOM 1741 C C . SER A 1 224 ? 19.656 3.633 -11.700 1.00 83.81 224 SER A C 1
ATOM 1743 O O . SER A 1 224 ? 18.494 4.008 -11.529 1.00 83.81 224 SER A O 1
ATOM 1745 N N . PRO A 1 225 ? 20.543 4.394 -12.354 1.00 77.56 225 PRO A N 1
ATOM 1746 C CA . PRO A 1 225 ? 20.081 5.463 -13.206 1.00 77.56 225 PRO A CA 1
ATOM 1747 C C . PRO A 1 225 ? 19.287 4.860 -14.360 1.00 77.56 225 PRO A C 1
ATOM 1749 O O . PRO A 1 225 ? 19.550 3.749 -14.821 1.00 77.56 225 PRO A O 1
ATOM 1752 N N . PHE A 1 226 ? 18.268 5.581 -14.797 1.00 70.19 226 PHE A N 1
ATOM 1753 C CA . PHE A 1 226 ? 17.552 5.225 -16.005 1.00 70.19 226 PHE A CA 1
ATOM 1754 C C . PHE A 1 226 ? 17.362 6.460 -16.862 1.00 70.19 226 PHE A C 1
ATOM 1756 O O . PHE A 1 226 ? 17.460 7.609 -16.432 1.00 70.19 226 PHE A O 1
ATOM 1763 N N . TYR A 1 227 ? 17.109 6.197 -18.122 1.00 65.62 227 TYR A N 1
ATOM 1764 C CA . TYR A 1 227 ? 17.342 7.151 -19.175 1.00 65.62 227 TYR A CA 1
ATOM 1765 C C . TYR A 1 227 ? 16.182 7.027 -20.148 1.00 65.62 227 TYR A C 1
ATOM 1767 O O . TYR A 1 227 ? 15.745 5.922 -20.470 1.00 65.62 227 TYR A O 1
ATOM 1775 N N . LEU A 1 228 ? 15.641 8.164 -20.571 1.00 50.66 228 LEU A N 1
ATOM 1776 C CA . LEU A 1 228 ? 14.635 8.165 -21.621 1.00 50.66 228 LEU A CA 1
ATOM 1777 C C . LEU A 1 228 ? 15.372 8.095 -22.953 1.00 50.66 228 LEU A C 1
ATOM 1779 O O . LEU A 1 228 ? 16.261 8.909 -23.209 1.00 50.66 228 LEU A O 1
ATOM 1783 N N . SER A 1 229 ? 15.005 7.118 -23.774 1.00 44.25 229 SER A N 1
ATOM 1784 C CA . SER A 1 229 ? 15.426 7.086 -25.165 1.00 44.25 229 SER A CA 1
ATOM 1785 C C . SER A 1 229 ? 14.379 7.778 -26.025 1.00 44.25 229 SER A C 1
ATOM 1787 O O . SER A 1 229 ? 13.180 7.597 -25.824 1.00 44.25 229 SER A O 1
ATOM 1789 N N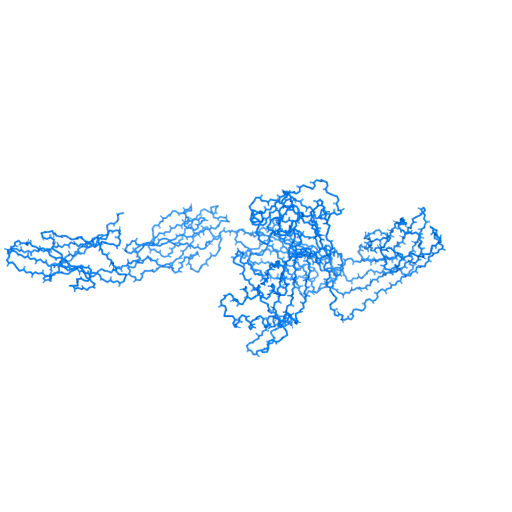 . SER A 1 230 ? 14.836 8.585 -26.976 1.00 40.88 230 SER A N 1
ATOM 1790 C CA . SER A 1 230 ? 13.998 9.137 -28.041 1.00 40.88 230 SER A CA 1
ATOM 1791 C C . SER A 1 230 ? 14.038 8.289 -29.318 1.00 40.88 230 SER A C 1
ATOM 1793 O O . SER A 1 230 ? 13.462 8.693 -30.325 1.00 40.88 230 SER A O 1
ATOM 1795 N N . SER A 1 231 ? 14.763 7.167 -29.309 1.00 41.88 231 SER A N 1
ATOM 1796 C CA . SER A 1 231 ? 14.747 6.153 -30.365 1.00 41.88 231 SER A CA 1
ATOM 1797 C C . SER A 1 231 ? 14.126 4.857 -29.840 1.00 41.88 231 SER A C 1
ATOM 1799 O O . SER A 1 231 ? 13.859 4.710 -28.649 1.00 41.88 231 SER A O 1
ATOM 1801 N N . GLU A 1 232 ? 13.904 3.902 -30.739 1.00 37.91 232 GLU A N 1
ATOM 1802 C CA . GLU A 1 232 ? 13.419 2.552 -30.418 1.00 37.91 232 GLU A CA 1
ATOM 1803 C C . GLU A 1 232 ? 14.409 1.706 -29.590 1.00 37.91 232 GLU A C 1
ATOM 1805 O O . GLU A 1 232 ? 14.077 0.607 -29.149 1.00 37.91 232 GLU A O 1
ATOM 1810 N N . TYR A 1 233 ? 15.611 2.228 -29.342 1.00 42.81 233 TYR A N 1
ATOM 1811 C CA . TYR A 1 233 ? 16.706 1.523 -28.689 1.00 42.81 233 TYR A CA 1
ATOM 1812 C C . TYR A 1 233 ? 16.959 2.058 -27.286 1.00 42.81 233 TYR A C 1
ATOM 1814 O O . TYR A 1 233 ? 16.872 3.257 -27.024 1.00 42.81 233 TYR A O 1
ATOM 1822 N N . ILE A 1 234 ? 17.303 1.166 -26.365 1.00 44.72 234 ILE A N 1
ATOM 1823 C CA . ILE A 1 234 ? 17.527 1.506 -24.962 1.00 44.72 234 ILE A CA 1
ATOM 1824 C C . ILE A 1 234 ? 18.886 2.204 -24.836 1.00 44.72 234 ILE A C 1
ATOM 1826 O O . ILE A 1 234 ? 19.921 1.660 -25.209 1.00 44.72 234 ILE A O 1
ATOM 1830 N N . SER A 1 235 ? 18.901 3.407 -24.269 1.00 52.84 235 SER A N 1
ATOM 1831 C CA . SER A 1 235 ? 20.138 4.091 -23.877 1.00 52.84 235 SER A CA 1
ATOM 1832 C C . SER A 1 235 ? 20.958 3.223 -22.921 1.00 52.84 235 SER A C 1
ATOM 1834 O O . SER A 1 235 ? 20.419 2.682 -21.951 1.00 52.84 235 SER A O 1
ATOM 1836 N N . LYS A 1 236 ? 22.261 3.119 -23.179 1.00 59.19 236 LYS A N 1
ATOM 1837 C CA . LYS A 1 236 ? 23.156 2.240 -22.429 1.00 59.19 236 LYS A CA 1
ATOM 1838 C C . LYS A 1 236 ? 23.262 2.651 -20.958 1.00 59.19 236 LYS A C 1
ATOM 1840 O O . LYS A 1 236 ? 23.345 3.833 -20.629 1.00 59.19 236 LYS A O 1
ATOM 1845 N N . ASP A 1 237 ? 23.286 1.646 -20.087 1.00 64.06 237 ASP A N 1
ATOM 1846 C CA . ASP A 1 237 ? 23.367 1.840 -18.643 1.00 64.06 237 ASP A CA 1
ATOM 1847 C C . ASP A 1 237 ? 24.639 2.612 -18.249 1.00 64.06 237 ASP A C 1
ATOM 1849 O O . ASP A 1 237 ? 25.736 2.325 -18.734 1.00 64.06 237 ASP A O 1
ATOM 1853 N N . GLY A 1 238 ? 24.475 3.605 -17.379 1.00 67.81 238 GLY A N 1
ATOM 1854 C CA . GLY A 1 238 ? 25.544 4.465 -16.892 1.00 67.81 238 GLY A CA 1
ATOM 1855 C C . GLY A 1 238 ? 25.958 5.641 -17.785 1.00 67.81 238 GLY A C 1
ATOM 1856 O O . GLY A 1 238 ? 26.900 6.315 -17.386 1.00 67.81 238 GLY A O 1
ATOM 1857 N N . PHE A 1 239 ? 25.327 5.943 -18.931 1.00 71.31 239 PHE A N 1
ATOM 1858 C CA . PHE A 1 239 ? 25.743 7.068 -19.799 1.00 71.31 239 PHE A CA 1
ATOM 1859 C C . PHE A 1 239 ? 24.626 8.083 -20.082 1.00 71.31 239 PHE A C 1
ATOM 1861 O O . PHE A 1 239 ? 23.520 7.717 -20.475 1.00 71.31 239 PHE A O 1
ATOM 1868 N N . GLN A 1 240 ? 24.939 9.381 -19.963 1.00 68.50 240 GLN A N 1
ATOM 1869 C CA . GLN A 1 240 ? 24.018 10.473 -20.301 1.00 68.50 240 GLN A CA 1
ATOM 1870 C C . GLN A 1 240 ? 24.697 11.693 -20.931 1.00 68.50 240 GLN A C 1
ATOM 1872 O O . GLN A 1 240 ? 25.872 11.949 -20.685 1.00 68.50 240 GLN A O 1
ATOM 1877 N N . SER A 1 241 ? 23.935 12.485 -21.693 1.00 65.12 241 SER A N 1
ATOM 1878 C CA . SER A 1 241 ? 24.360 13.811 -22.176 1.00 65.12 241 SER A CA 1
ATOM 1879 C C . SER A 1 241 ? 23.622 14.974 -21.513 1.00 65.12 241 SER A C 1
ATOM 1881 O O . SER A 1 241 ? 23.873 16.131 -21.843 1.00 65.12 241 SER A O 1
ATOM 1883 N N . VAL A 1 242 ? 22.672 14.692 -20.617 1.00 66.50 242 VAL A N 1
ATOM 1884 C CA . VAL A 1 242 ? 21.891 15.726 -19.933 1.00 66.50 242 VAL A CA 1
ATOM 1885 C C . VAL A 1 242 ? 22.638 16.162 -18.682 1.00 66.50 242 VAL A C 1
ATOM 1887 O O . VAL A 1 242 ? 22.917 15.353 -17.802 1.00 66.50 242 VAL A O 1
ATOM 1890 N N . THR A 1 243 ? 22.956 17.450 -18.602 1.00 72.31 243 THR A N 1
ATOM 1891 C CA . THR A 1 243 ? 23.685 18.020 -17.461 1.00 72.31 243 THR A CA 1
ATOM 1892 C C . THR A 1 243 ? 22.778 18.395 -16.300 1.00 72.31 243 THR A C 1
ATOM 1894 O O . THR A 1 243 ? 23.246 18.471 -15.168 1.00 72.31 243 THR A O 1
ATOM 1897 N N . ASP A 1 244 ? 21.490 18.603 -16.580 1.00 69.25 244 ASP A N 1
ATOM 1898 C CA . ASP A 1 244 ? 20.580 19.267 -15.646 1.00 69.25 244 ASP A CA 1
ATOM 1899 C C . ASP A 1 244 ? 19.585 18.327 -14.974 1.00 69.25 244 ASP A C 1
ATOM 1901 O O . ASP A 1 244 ? 18.926 18.722 -14.010 1.00 69.25 244 ASP A O 1
ATOM 1905 N N . VAL A 1 245 ? 19.473 17.090 -15.467 1.00 72.75 245 VAL A N 1
ATOM 1906 C CA . VAL A 1 245 ? 18.486 16.117 -14.998 1.00 72.75 245 VAL A CA 1
ATOM 1907 C C . VAL A 1 245 ? 19.109 14.742 -14.845 1.00 72.75 245 VAL A C 1
ATOM 1909 O O . VAL A 1 245 ? 19.624 14.199 -15.817 1.00 72.75 245 VAL A O 1
ATOM 1912 N N . VAL A 1 246 ? 18.963 14.137 -13.666 1.00 77.12 246 VAL A N 1
ATOM 1913 C CA . VAL A 1 246 ? 19.260 12.715 -13.443 1.00 77.12 246 VAL A CA 1
ATOM 1914 C C . VAL A 1 246 ? 17.994 12.002 -12.999 1.00 77.12 246 VAL A C 1
ATOM 1916 O O . VAL A 1 246 ? 17.288 12.476 -12.110 1.00 77.12 246 VAL A O 1
ATOM 1919 N N . ARG A 1 247 ? 17.713 10.845 -13.605 1.00 78.69 247 ARG A N 1
ATOM 1920 C CA . ARG A 1 247 ? 16.609 9.971 -13.190 1.00 78.69 247 ARG A CA 1
ATOM 1921 C C . ARG A 1 247 ? 17.186 8.751 -12.506 1.00 78.69 247 ARG A C 1
ATOM 1923 O O . ARG A 1 247 ? 18.040 8.068 -13.070 1.00 78.69 247 ARG A O 1
ATOM 1930 N N . LEU A 1 248 ? 16.728 8.494 -11.292 1.00 81.25 248 LEU A N 1
ATOM 1931 C CA . LEU A 1 248 ? 17.194 7.380 -10.479 1.00 81.25 248 LEU A CA 1
ATOM 1932 C C . LEU A 1 248 ? 16.014 6.504 -10.126 1.00 81.25 248 LEU A C 1
ATOM 1934 O O . LEU A 1 248 ? 14.956 7.016 -9.772 1.00 81.25 248 LEU A O 1
ATOM 1938 N N . LYS A 1 249 ? 16.226 5.195 -10.211 1.00 85.38 249 LYS A N 1
ATOM 1939 C CA . LYS A 1 249 ? 15.366 4.187 -9.607 1.00 85.38 249 LYS A CA 1
ATOM 1940 C C . LYS A 1 249 ? 16.166 3.394 -8.585 1.00 85.38 249 LYS A C 1
ATOM 1942 O O . LYS A 1 249 ? 17.355 3.135 -8.793 1.00 85.38 249 LYS A O 1
ATOM 1947 N N . TRP A 1 250 ? 15.528 2.994 -7.498 1.00 88.12 250 TRP A N 1
ATOM 1948 C CA . TRP A 1 250 ? 16.121 2.074 -6.540 1.00 88.12 250 TRP A CA 1
ATOM 1949 C C . TRP A 1 250 ? 15.074 1.154 -5.923 1.00 88.12 250 TRP A C 1
ATOM 1951 O O . TRP A 1 250 ? 13.888 1.473 -5.873 1.00 88.12 250 TRP A O 1
ATOM 1961 N N . GLN A 1 251 ? 15.534 -0.013 -5.485 1.00 87.81 251 GLN A N 1
ATOM 1962 C CA . GLN A 1 251 ? 14.708 -1.066 -4.895 1.00 87.81 251 GLN A CA 1
ATOM 1963 C C . GLN A 1 251 ? 15.537 -1.900 -3.916 1.00 87.81 251 GLN A C 1
ATOM 1965 O O . GLN A 1 251 ? 16.764 -1.842 -3.959 1.00 87.81 251 GLN A O 1
ATOM 1970 N N . GLY A 1 252 ? 14.881 -2.706 -3.077 1.00 87.25 252 GLY A N 1
ATOM 1971 C CA . GLY A 1 252 ? 15.535 -3.732 -2.253 1.00 87.25 252 GLY A CA 1
ATOM 1972 C C . GLY A 1 252 ? 16.186 -3.246 -0.953 1.00 87.25 252 GLY A C 1
ATOM 1973 O O . GLY A 1 252 ? 16.895 -4.021 -0.312 1.00 87.25 252 GLY A O 1
ATOM 1974 N N . PHE A 1 253 ? 15.944 -1.994 -0.552 1.00 89.44 253 PHE A N 1
ATOM 1975 C CA . PHE A 1 253 ? 16.180 -1.557 0.825 1.00 89.44 253 PHE A CA 1
ATOM 1976 C C . PHE A 1 253 ? 15.078 -2.129 1.718 1.00 89.44 253 PHE A C 1
ATOM 1978 O O . PHE A 1 253 ? 13.902 -2.040 1.375 1.00 89.44 253 PHE A O 1
ATOM 1985 N N . THR A 1 254 ? 15.448 -2.711 2.856 1.00 89.56 254 THR A N 1
ATOM 1986 C CA . THR A 1 254 ? 14.489 -3.343 3.775 1.00 89.56 254 THR A CA 1
ATOM 1987 C C . THR A 1 254 ? 14.804 -2.967 5.211 1.00 89.56 254 THR A C 1
ATOM 1989 O O . THR A 1 254 ? 15.971 -2.970 5.596 1.00 89.56 254 THR A O 1
ATOM 1992 N N . ASP A 1 255 ? 13.785 -2.711 6.021 1.00 89.94 255 ASP A N 1
ATOM 1993 C CA . ASP A 1 255 ? 13.936 -2.373 7.434 1.00 89.94 255 ASP A CA 1
ATOM 1994 C C . ASP A 1 255 ? 12.771 -2.973 8.236 1.00 89.94 255 ASP A C 1
ATOM 1996 O O . ASP A 1 255 ? 11.655 -3.075 7.724 1.00 89.94 255 ASP A O 1
ATOM 2000 N N . SER A 1 256 ? 13.036 -3.419 9.465 1.00 86.81 256 SER A N 1
ATOM 2001 C CA . SER A 1 256 ? 12.032 -4.074 10.306 1.00 86.81 256 SER A CA 1
ATOM 2002 C C . SER A 1 256 ? 11.010 -3.101 10.899 1.00 86.81 256 SER A C 1
ATOM 2004 O O . SER A 1 256 ? 9.860 -3.491 11.081 1.00 86.81 256 SER A O 1
ATOM 2006 N N . ILE A 1 257 ? 11.383 -1.841 11.137 1.00 88.31 257 ILE A N 1
ATOM 2007 C CA . ILE A 1 257 ? 10.495 -0.768 11.620 1.00 88.31 257 ILE A CA 1
ATOM 2008 C C . ILE A 1 257 ? 9.983 0.129 10.483 1.00 88.31 257 ILE A C 1
ATOM 2010 O O . ILE A 1 257 ? 9.102 0.951 10.696 1.00 88.31 257 ILE A O 1
ATOM 2014 N N . GLY A 1 258 ? 10.480 -0.073 9.263 1.00 86.19 258 GLY A N 1
ATOM 2015 C CA . GLY A 1 258 ? 10.027 0.622 8.061 1.00 86.19 258 GLY A CA 1
ATOM 2016 C C . GLY A 1 258 ? 10.944 1.774 7.656 1.00 86.19 258 GLY A C 1
ATOM 2017 O O . GLY A 1 258 ? 11.683 2.339 8.461 1.00 86.19 258 GLY A O 1
ATOM 2018 N N . ILE A 1 259 ? 10.921 2.106 6.366 1.00 87.12 259 ILE A N 1
ATOM 2019 C CA . ILE A 1 259 ? 11.740 3.172 5.781 1.00 87.12 259 ILE A CA 1
ATOM 2020 C C . ILE A 1 259 ? 10.888 4.433 5.656 1.00 87.12 259 ILE A C 1
ATOM 2022 O O . ILE A 1 259 ? 9.834 4.402 5.031 1.00 87.12 259 ILE A O 1
ATOM 2026 N N . ASP A 1 260 ? 11.378 5.530 6.223 1.00 84.69 260 ASP A N 1
ATOM 2027 C CA . ASP A 1 260 ? 10.738 6.846 6.215 1.00 84.69 260 ASP A CA 1
ATOM 2028 C C . ASP A 1 260 ? 11.205 7.667 5.002 1.00 84.69 260 ASP A C 1
ATOM 2030 O O . ASP A 1 260 ? 10.412 8.166 4.209 1.00 84.69 260 ASP A O 1
ATOM 2034 N N . ASN A 1 261 ? 12.525 7.759 4.798 1.00 87.50 261 ASN A N 1
ATOM 2035 C CA . ASN A 1 261 ? 13.120 8.640 3.792 1.00 87.50 261 ASN A CA 1
ATOM 2036 C C . ASN A 1 261 ? 14.318 8.002 3.081 1.00 87.50 261 ASN A C 1
ATOM 2038 O O . ASN A 1 261 ? 14.941 7.073 3.588 1.00 87.50 261 ASN A O 1
ATOM 2042 N N . TYR A 1 262 ? 14.726 8.581 1.951 1.00 88.81 262 TYR A N 1
ATOM 2043 C CA . TYR A 1 262 ? 15.995 8.274 1.291 1.00 88.81 262 TYR A CA 1
ATOM 2044 C C . TYR A 1 262 ? 16.880 9.520 1.191 1.00 88.81 262 TYR A C 1
ATOM 2046 O O . TYR A 1 262 ? 16.419 10.625 0.904 1.00 88.81 262 TYR A O 1
ATOM 2054 N N . LEU A 1 263 ? 18.181 9.343 1.416 1.00 89.12 263 LEU A N 1
ATOM 2055 C CA . LEU A 1 263 ? 19.203 10.362 1.195 1.00 89.12 263 LEU A CA 1
ATOM 2056 C C . LEU A 1 263 ? 19.999 10.014 -0.059 1.00 89.12 263 LEU A C 1
ATOM 2058 O O . LEU A 1 263 ? 20.684 8.990 -0.097 1.00 89.12 263 LEU A O 1
ATOM 2062 N N . ILE A 1 264 ? 19.944 10.894 -1.056 1.00 88.00 264 ILE A N 1
ATOM 2063 C CA . ILE A 1 264 ? 20.669 10.751 -2.314 1.00 88.00 264 ILE A CA 1
ATOM 2064 C C . ILE A 1 264 ? 21.841 11.730 -2.311 1.00 88.00 264 ILE A C 1
ATOM 2066 O O . ILE A 1 264 ? 21.683 12.917 -2.025 1.00 88.00 264 ILE A O 1
ATOM 2070 N N . THR A 1 265 ? 23.038 11.233 -2.613 1.00 86.38 265 THR A N 1
ATOM 2071 C CA . THR A 1 265 ? 24.249 12.050 -2.744 1.00 86.38 265 THR A CA 1
ATOM 2072 C C . THR A 1 265 ? 24.870 11.838 -4.117 1.00 86.38 265 THR A C 1
ATOM 2074 O O . THR A 1 265 ? 25.200 10.713 -4.479 1.00 86.38 265 THR A O 1
ATOM 2077 N N . PHE A 1 266 ? 25.066 12.925 -4.856 1.00 83.25 266 PHE A N 1
ATOM 2078 C CA . PHE A 1 266 ? 25.831 12.945 -6.099 1.00 83.25 266 PHE A CA 1
ATOM 2079 C C . PHE A 1 266 ? 27.274 13.328 -5.772 1.00 83.25 266 PHE A C 1
ATOM 2081 O O . PHE A 1 266 ? 27.510 14.410 -5.234 1.00 83.25 266 PHE A O 1
ATOM 2088 N N . GLU A 1 267 ? 28.225 12.444 -6.065 1.00 81.38 267 GLU A N 1
ATOM 2089 C CA . GLU A 1 267 ? 29.663 12.673 -5.916 1.00 81.38 267 GLU A CA 1
ATOM 2090 C C . GLU A 1 267 ? 30.310 12.792 -7.309 1.00 81.38 267 GLU A C 1
ATOM 2092 O O . GLU A 1 267 ? 30.203 11.897 -8.146 1.00 81.38 267 GLU A O 1
ATOM 2097 N N . GLY A 1 268 ? 30.961 13.927 -7.566 1.00 71.31 268 GLY A N 1
ATOM 2098 C CA . GLY A 1 268 ? 31.617 14.281 -8.828 1.00 71.31 268 GLY A CA 1
ATOM 2099 C C . GLY A 1 268 ? 32.496 15.520 -8.628 1.00 71.31 268 GLY A C 1
ATOM 2100 O O . GLY A 1 268 ? 33.089 15.684 -7.563 1.00 71.31 268 GLY A O 1
ATOM 2101 N N . SER A 1 269 ? 32.538 16.446 -9.592 1.00 57.41 269 SER A N 1
ATOM 2102 C CA . SER A 1 269 ? 33.251 17.731 -9.430 1.00 57.41 269 SER A CA 1
ATOM 2103 C C . SER A 1 269 ? 32.651 18.644 -8.346 1.00 57.41 269 SER A C 1
ATOM 2105 O O . SER A 1 269 ? 33.334 19.527 -7.834 1.00 57.41 269 SER A O 1
ATOM 2107 N N . GLN A 1 270 ? 31.381 18.433 -7.983 1.00 61.44 270 GLN A N 1
ATOM 2108 C CA . GLN A 1 270 ? 30.704 19.042 -6.835 1.00 61.44 270 GLN A CA 1
ATOM 2109 C C . GLN A 1 270 ? 29.870 17.974 -6.118 1.00 61.44 270 GLN A C 1
ATOM 2111 O O . GLN A 1 270 ? 29.354 17.062 -6.761 1.00 61.44 270 GLN A O 1
ATOM 2116 N N . THR A 1 271 ? 29.735 18.076 -4.791 1.00 68.56 271 THR A N 1
ATOM 2117 C CA . THR A 1 271 ? 28.857 17.186 -4.013 1.00 68.56 271 THR A CA 1
ATOM 2118 C C . THR A 1 271 ? 27.503 17.848 -3.791 1.00 68.56 271 THR A C 1
ATOM 2120 O O . THR A 1 271 ? 27.439 18.899 -3.153 1.00 68.56 271 THR A O 1
ATOM 2123 N N . LYS A 1 272 ? 26.420 17.218 -4.256 1.00 71.06 272 LYS A N 1
ATOM 2124 C CA . LYS A 1 272 ? 25.038 17.654 -3.989 1.00 71.06 272 LYS A CA 1
ATOM 2125 C C . LYS A 1 272 ? 24.304 16.577 -3.195 1.00 71.06 272 LYS A C 1
ATOM 2127 O O . LYS A 1 272 ? 24.445 15.392 -3.495 1.00 71.06 272 LYS A O 1
ATOM 2132 N N . LYS A 1 273 ? 23.538 16.982 -2.182 1.00 75.06 273 LYS A N 1
ATOM 2133 C CA . LYS A 1 273 ? 22.721 16.089 -1.351 1.00 75.06 273 LYS A CA 1
ATOM 2134 C C . LYS A 1 273 ? 21.263 16.487 -1.473 1.00 75.06 273 LYS A C 1
ATOM 2136 O O . LYS A 1 273 ? 20.951 17.662 -1.328 1.00 75.06 273 LYS A O 1
ATOM 2141 N N . GLU A 1 274 ? 20.409 15.505 -1.695 1.00 73.25 274 GLU A N 1
ATOM 2142 C CA . GLU A 1 274 ? 18.964 15.674 -1.792 1.00 73.25 274 GLU A CA 1
ATOM 2143 C C . GLU A 1 274 ? 18.304 14.651 -0.867 1.00 73.25 274 GLU A C 1
ATOM 2145 O O . GLU A 1 274 ? 18.657 13.467 -0.878 1.00 73.25 274 GLU A O 1
ATOM 2150 N N . LYS A 1 275 ? 17.376 15.111 -0.026 1.00 74.12 275 LYS A N 1
ATOM 2151 C CA . LYS A 1 275 ? 16.563 14.236 0.824 1.00 74.12 275 LYS A CA 1
ATOM 2152 C C . LYS A 1 275 ? 15.212 14.071 0.147 1.00 74.12 275 LYS A C 1
ATOM 2154 O O . LYS A 1 275 ? 14.581 15.067 -0.186 1.00 74.12 275 LYS A O 1
ATOM 2159 N N . VAL A 1 276 ? 14.785 12.830 -0.048 1.00 71.25 276 VAL A N 1
ATOM 2160 C CA . VAL A 1 276 ? 13.518 12.524 -0.712 1.00 71.25 276 VAL A CA 1
ATOM 2161 C C . VAL A 1 276 ? 12.670 11.660 0.208 1.00 71.25 276 VAL A C 1
ATOM 2163 O O . VAL A 1 276 ? 13.157 10.688 0.790 1.00 71.25 276 VAL A O 1
ATOM 2166 N N . SER A 1 277 ? 11.407 12.044 0.332 1.00 65.62 277 SER A N 1
ATOM 2167 C CA . SER A 1 277 ? 10.380 11.351 1.103 1.00 65.62 277 SER A CA 1
ATOM 2168 C C . SER A 1 277 ? 9.366 10.762 0.134 1.00 65.62 277 SER A C 1
ATOM 2170 O O . SER A 1 277 ? 9.021 11.401 -0.860 1.00 65.62 277 SER A O 1
ATOM 2172 N N . PHE A 1 278 ? 8.899 9.552 0.415 1.00 61.94 278 PHE A N 1
ATOM 2173 C CA . PHE A 1 278 ? 7.867 8.888 -0.374 1.00 61.94 278 PHE A CA 1
ATOM 2174 C C . PHE A 1 278 ? 6.739 8.445 0.555 1.00 61.94 278 PHE A C 1
ATOM 2176 O O . PHE A 1 278 ? 7.000 8.182 1.728 1.00 61.94 278 PHE A O 1
ATOM 2183 N N . PRO A 1 279 ? 5.498 8.339 0.057 1.00 52.41 279 PRO A N 1
ATOM 2184 C CA . PRO A 1 279 ? 4.430 7.707 0.815 1.00 52.41 279 PRO A CA 1
ATOM 2185 C C . PRO A 1 279 ? 4.822 6.274 1.204 1.00 52.41 279 PRO A C 1
ATOM 2187 O O . PRO A 1 279 ? 5.425 5.546 0.409 1.00 52.41 279 PRO A O 1
ATOM 2190 N N . ILE A 1 280 ? 4.462 5.874 2.421 1.00 50.16 280 ILE A N 1
ATOM 2191 C CA . ILE A 1 280 ? 4.639 4.511 2.934 1.00 50.16 280 ILE A CA 1
ATOM 2192 C C . ILE A 1 280 ? 3.934 3.541 1.955 1.00 50.16 280 ILE A C 1
ATOM 2194 O O . ILE A 1 280 ? 2.822 3.838 1.528 1.00 50.16 280 ILE A O 1
ATOM 2198 N N . GLN A 1 281 ? 4.561 2.397 1.621 1.00 46.88 281 GLN A N 1
ATOM 2199 C CA . GLN A 1 281 ? 4.060 1.303 0.742 1.00 46.88 281 GLN A CA 1
ATOM 2200 C C . GLN A 1 281 ? 4.385 1.344 -0.774 1.00 46.88 281 GLN A C 1
ATOM 2202 O O . GLN A 1 281 ? 3.789 0.587 -1.537 1.00 46.88 281 GLN A O 1
ATOM 2207 N N . GLN A 1 282 ? 5.346 2.142 -1.253 1.00 49.53 282 GLN A N 1
ATOM 2208 C CA . GLN A 1 282 ? 5.837 1.999 -2.639 1.00 49.53 282 GLN A CA 1
ATOM 2209 C C . GLN A 1 282 ? 7.033 1.032 -2.730 1.00 49.53 282 GLN A C 1
ATOM 2211 O O . GLN A 1 282 ? 8.042 1.238 -2.072 1.00 49.53 282 GLN A O 1
ATOM 2216 N N . ASP A 1 283 ? 6.954 0.001 -3.579 1.00 44.75 283 ASP A N 1
ATOM 2217 C CA . ASP A 1 283 ? 8.043 -0.985 -3.765 1.00 44.75 283 ASP A CA 1
ATOM 2218 C C . ASP A 1 283 ? 9.104 -0.556 -4.798 1.00 44.75 283 ASP A C 1
ATOM 2220 O O . ASP A 1 283 ? 10.208 -1.107 -4.847 1.00 44.75 283 ASP A O 1
ATOM 2224 N N . LEU A 1 284 ? 8.783 0.431 -5.641 1.00 50.56 284 LEU A N 1
ATOM 2225 C CA . LEU A 1 284 ? 9.672 0.945 -6.680 1.00 50.56 284 LEU A CA 1
ATOM 2226 C C . LEU A 1 284 ? 9.764 2.464 -6.575 1.00 50.56 284 LEU A C 1
ATOM 2228 O O . LEU A 1 284 ? 8.863 3.192 -6.990 1.00 50.56 284 LEU A O 1
ATOM 2232 N N . PHE A 1 285 ? 10.883 2.939 -6.040 1.00 65.88 285 PHE A N 1
ATOM 2233 C CA . PHE A 1 285 ? 11.130 4.362 -5.880 1.00 65.88 285 PHE A CA 1
ATOM 2234 C C . PHE A 1 285 ? 11.874 4.873 -7.104 1.00 65.88 285 PHE A C 1
ATOM 2236 O O . PHE A 1 285 ? 12.996 4.446 -7.387 1.00 65.88 285 PHE A O 1
ATOM 2243 N N . PHE A 1 286 ? 11.250 5.787 -7.842 1.00 71.44 286 PHE A N 1
ATOM 2244 C CA . PHE A 1 286 ? 11.930 6.564 -8.867 1.00 71.44 286 PHE A CA 1
ATOM 2245 C C . PHE A 1 286 ? 11.726 8.050 -8.617 1.00 71.44 286 PHE A C 1
ATOM 2247 O O . PHE A 1 286 ? 10.681 8.479 -8.136 1.00 71.44 286 PHE A O 1
ATOM 2254 N N . THR A 1 287 ? 12.734 8.851 -8.945 1.00 70.75 287 THR A N 1
ATOM 2255 C CA . THR A 1 287 ? 12.611 10.307 -8.884 1.00 70.75 287 THR A CA 1
ATOM 2256 C C . THR A 1 287 ? 13.512 10.993 -9.905 1.00 70.75 287 THR A C 1
ATOM 2258 O O . THR A 1 287 ? 14.436 10.389 -10.468 1.00 70.75 287 THR A O 1
ATOM 2261 N N . TYR A 1 288 ? 13.207 12.264 -10.153 1.00 74.69 288 TYR A N 1
ATOM 2262 C CA . TYR A 1 288 ? 13.893 13.137 -11.093 1.00 74.69 288 TYR A CA 1
ATOM 2263 C C . TYR A 1 288 ? 14.575 14.256 -10.316 1.00 74.69 288 TYR A C 1
ATOM 2265 O O . TYR A 1 288 ? 13.925 15.031 -9.619 1.00 74.69 288 TYR A O 1
ATOM 2273 N N . PHE A 1 289 ? 15.887 14.367 -10.468 1.00 71.81 289 PHE A N 1
ATOM 2274 C CA . PHE A 1 289 ? 16.664 15.441 -9.868 1.00 71.81 289 PHE A CA 1
ATOM 2275 C C . PHE A 1 289 ? 16.963 16.483 -10.932 1.00 71.81 289 PHE A C 1
ATOM 2277 O O . PHE A 1 289 ? 17.708 16.193 -11.863 1.00 71.81 289 PHE A O 1
ATOM 2284 N N . TYR A 1 290 ? 16.364 17.666 -10.798 1.00 71.88 290 TYR A N 1
ATOM 2285 C CA . TYR A 1 290 ? 16.537 18.801 -11.708 1.00 71.88 290 TYR A CA 1
ATOM 2286 C C . TYR A 1 290 ? 17.601 19.785 -11.201 1.00 71.88 290 TYR A C 1
ATOM 2288 O O . TYR A 1 290 ? 18.072 19.692 -10.060 1.00 71.88 290 TYR A O 1
ATOM 2296 N N . ASN A 1 291 ? 17.944 20.766 -12.044 1.00 65.94 291 ASN A N 1
ATOM 2297 C CA . ASN A 1 291 ? 18.901 21.837 -11.745 1.00 65.94 291 ASN A CA 1
ATOM 2298 C C . ASN A 1 291 ? 20.252 21.293 -11.271 1.00 65.94 291 ASN A C 1
ATOM 2300 O O . ASN A 1 291 ? 20.892 21.837 -10.366 1.00 65.94 291 ASN A O 1
ATOM 2304 N N . LEU A 1 292 ? 20.656 20.162 -11.839 1.00 69.38 292 LEU A N 1
ATOM 2305 C CA . LEU A 1 292 ? 22.016 19.676 -11.704 1.00 69.38 292 LEU A CA 1
ATOM 2306 C C . LEU A 1 292 ? 22.902 20.493 -12.662 1.00 69.38 292 LEU A C 1
ATOM 2308 O O . LEU A 1 292 ? 22.427 21.034 -13.646 1.00 69.38 292 LEU A O 1
ATOM 2312 N N . GLN A 1 293 ? 24.176 20.689 -12.343 1.00 71.50 293 GLN A N 1
ATOM 2313 C CA . GLN A 1 293 ? 25.133 21.332 -13.255 1.00 71.50 293 GLN A CA 1
ATOM 2314 C C . GLN A 1 293 ? 26.277 20.359 -13.487 1.00 71.50 293 GLN A C 1
ATOM 2316 O O . GLN A 1 293 ? 27.414 20.572 -13.063 1.00 71.50 293 GLN A O 1
ATOM 2321 N N . LEU A 1 294 ? 25.934 19.207 -14.058 1.00 73.06 294 LEU A N 1
ATOM 2322 C CA . LEU A 1 294 ? 26.882 18.119 -14.223 1.00 73.06 294 LEU A CA 1
ATOM 2323 C C . LEU A 1 294 ? 27.904 18.464 -15.314 1.00 73.06 294 LEU A C 1
ATOM 2325 O O . LEU A 1 294 ? 27.545 18.901 -16.403 1.00 73.06 294 LEU A O 1
ATOM 2329 N N . THR A 1 295 ? 29.184 18.249 -15.020 1.00 72.19 295 THR A N 1
ATOM 2330 C CA . THR A 1 295 ? 30.287 18.410 -15.979 1.00 72.19 295 THR A CA 1
ATOM 2331 C C . THR A 1 295 ? 30.607 17.076 -16.656 1.00 72.19 295 THR A C 1
ATOM 2333 O O . THR A 1 295 ? 30.289 16.019 -16.104 1.00 72.19 295 THR A O 1
ATOM 2336 N N . GLU A 1 296 ? 31.249 17.113 -17.830 1.00 74.38 296 GLU A N 1
ATOM 2337 C CA . GLU A 1 296 ? 31.745 15.924 -18.544 1.00 74.38 296 GLU A CA 1
ATOM 2338 C C . GLU A 1 296 ? 32.768 15.173 -17.676 1.00 74.38 296 GLU A C 1
ATOM 2340 O O . GLU A 1 296 ? 33.934 15.553 -17.573 1.00 74.38 296 GLU A O 1
ATOM 2345 N N . SER A 1 297 ? 32.286 14.170 -16.946 1.00 75.19 297 SER A N 1
ATOM 2346 C CA . SER A 1 297 ? 33.025 13.483 -15.889 1.00 75.19 297 SER A CA 1
ATOM 2347 C C . SER A 1 297 ? 32.347 12.166 -15.509 1.00 75.19 297 SER A C 1
ATOM 2349 O O . SER A 1 297 ? 31.150 11.963 -15.746 1.00 75.19 297 SER A O 1
ATOM 2351 N N . HIS A 1 298 ? 33.117 11.279 -14.877 1.00 77.44 298 HIS A N 1
ATOM 2352 C CA . HIS A 1 298 ? 32.565 10.147 -14.143 1.00 77.44 298 HIS A CA 1
ATOM 2353 C C . HIS A 1 298 ? 32.034 10.631 -12.793 1.00 77.44 298 HIS A C 1
ATOM 2355 O O . HIS A 1 298 ? 32.740 11.286 -12.027 1.00 77.44 298 HIS A O 1
ATOM 2361 N N . GLN A 1 299 ? 30.787 10.289 -12.512 1.00 80.12 299 GLN A N 1
ATOM 2362 C CA . GLN A 1 299 ? 30.073 10.615 -11.291 1.00 80.12 299 GLN A CA 1
ATOM 2363 C C . GLN A 1 299 ? 29.590 9.343 -10.614 1.00 80.12 299 GLN A C 1
ATOM 2365 O O . GLN A 1 299 ? 29.294 8.339 -11.264 1.00 80.12 299 GLN A O 1
ATOM 2370 N N . THR A 1 300 ? 29.450 9.415 -9.300 1.00 86.94 300 THR A N 1
ATOM 2371 C CA . THR A 1 300 ? 28.917 8.329 -8.491 1.00 86.94 300 THR A CA 1
ATOM 2372 C C . THR A 1 300 ? 27.703 8.829 -7.738 1.00 86.94 300 THR A C 1
ATOM 2374 O O . THR A 1 300 ? 27.743 9.843 -7.043 1.00 86.94 300 THR A O 1
ATOM 2377 N N . VAL A 1 301 ? 26.605 8.103 -7.872 1.00 88.19 301 VAL A N 1
ATOM 2378 C CA . VAL A 1 301 ? 25.380 8.346 -7.121 1.00 88.19 301 VAL A CA 1
ATOM 2379 C C . VAL A 1 301 ? 25.340 7.390 -5.947 1.00 88.19 301 VAL A C 1
ATOM 2381 O O . VAL A 1 301 ? 25.508 6.188 -6.135 1.00 88.19 301 VAL A O 1
ATOM 2384 N N . HIS A 1 302 ? 25.064 7.914 -4.760 1.00 90.62 302 HIS A N 1
ATOM 2385 C CA . HIS A 1 302 ? 24.864 7.144 -3.537 1.00 90.62 302 HIS A CA 1
ATOM 2386 C C . HIS A 1 302 ? 23.431 7.288 -3.054 1.00 90.62 302 HIS A C 1
ATOM 2388 O O . HIS A 1 302 ? 22.931 8.409 -2.975 1.00 90.62 302 HIS A O 1
ATOM 2394 N N . VAL A 1 303 ? 22.806 6.180 -2.667 1.00 91.44 303 VAL A N 1
ATOM 2395 C CA . VAL A 1 303 ? 21.491 6.173 -2.012 1.00 91.44 303 VAL A CA 1
ATOM 2396 C C . VAL A 1 303 ? 21.617 5.501 -0.649 1.00 91.44 303 VAL A C 1
ATOM 2398 O O . VAL A 1 303 ? 22.246 4.449 -0.527 1.00 91.44 303 VAL A O 1
ATOM 2401 N N . GLN A 1 304 ? 21.031 6.123 0.372 1.00 93.38 304 GLN A N 1
ATOM 2402 C CA . GLN A 1 304 ? 20.900 5.577 1.724 1.00 93.38 304 GLN A CA 1
ATOM 2403 C C . GLN A 1 304 ? 19.431 5.613 2.138 1.00 93.38 304 GLN A C 1
ATOM 2405 O O . GLN A 1 304 ? 18.781 6.645 1.974 1.00 93.38 304 GLN A O 1
ATOM 2410 N N . ALA A 1 305 ? 18.925 4.525 2.706 1.00 91.69 305 ALA A N 1
ATOM 2411 C CA . ALA A 1 305 ? 17.624 4.513 3.362 1.00 91.69 305 ALA A CA 1
ATOM 2412 C C . ALA A 1 305 ? 17.739 5.092 4.778 1.00 91.69 305 ALA A C 1
ATOM 2414 O O . ALA A 1 305 ? 18.775 4.960 5.434 1.00 91.69 305 ALA A O 1
ATOM 2415 N N . ILE A 1 306 ? 16.671 5.730 5.239 1.00 90.44 306 ILE A N 1
ATOM 2416 C CA . ILE A 1 306 ? 16.506 6.271 6.584 1.00 90.44 306 ILE A CA 1
ATOM 2417 C C . ILE A 1 306 ? 15.229 5.658 7.154 1.00 90.44 306 ILE A C 1
ATOM 2419 O O . ILE A 1 306 ? 14.167 5.843 6.563 1.00 90.44 306 ILE A O 1
ATOM 2423 N N . ASN A 1 307 ? 15.318 4.923 8.261 1.00 90.06 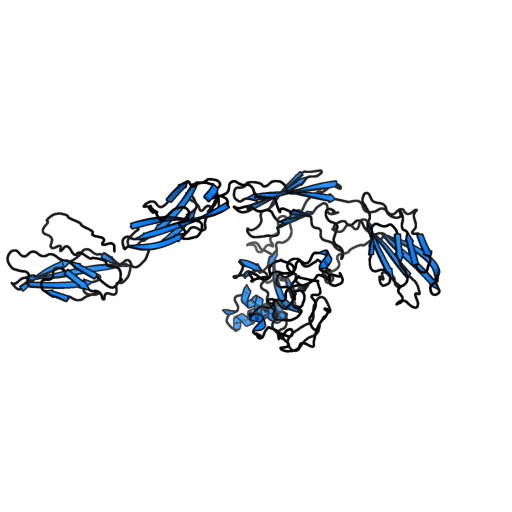307 ASN A N 1
ATOM 2424 C CA . ASN A 1 307 ? 14.123 4.375 8.910 1.00 90.06 307 ASN A CA 1
ATOM 2425 C C . ASN A 1 307 ? 13.352 5.422 9.725 1.00 90.06 307 ASN A C 1
ATOM 2427 O O . ASN A 1 307 ? 13.801 6.559 9.874 1.00 90.06 307 ASN A O 1
ATOM 2431 N N . VAL A 1 308 ? 12.199 5.020 10.261 1.00 87.12 308 VAL A N 1
ATOM 2432 C CA . VAL A 1 308 ? 11.310 5.858 11.092 1.00 87.12 308 VAL A CA 1
ATOM 2433 C C . VAL A 1 308 ? 11.982 6.417 12.357 1.00 87.12 308 VAL A C 1
ATOM 2435 O O . VAL A 1 308 ? 11.565 7.449 12.871 1.00 87.12 308 VAL A O 1
ATOM 2438 N N . LEU A 1 309 ? 13.082 5.803 12.814 1.00 89.06 309 LEU A N 1
ATOM 2439 C CA . LEU A 1 309 ? 13.916 6.282 13.929 1.00 89.06 309 LEU A CA 1
ATOM 2440 C C . LEU A 1 309 ? 15.150 7.072 13.459 1.00 89.06 309 LEU A C 1
ATOM 2442 O O . LEU A 1 309 ? 16.103 7.281 14.207 1.00 89.06 309 LEU A O 1
ATOM 2446 N N . TYR A 1 310 ? 15.147 7.534 12.208 1.00 89.69 310 TYR A N 1
ATOM 2447 C CA . TYR A 1 310 ? 16.180 8.369 11.592 1.00 89.69 310 TYR A CA 1
ATOM 2448 C C . TYR A 1 310 ? 17.571 7.725 11.449 1.00 89.69 310 TYR A C 1
ATOM 2450 O O . TYR A 1 310 ? 18.548 8.417 11.125 1.00 89.69 310 TYR A O 1
ATOM 2458 N N . LYS A 1 311 ? 17.688 6.401 11.613 1.00 90.31 311 LYS A N 1
ATOM 2459 C CA . LYS A 1 311 ? 18.938 5.668 11.369 1.00 90.31 311 LYS A CA 1
ATOM 2460 C C . LYS A 1 311 ? 19.164 5.468 9.880 1.00 90.31 311 LYS A C 1
ATOM 2462 O O . LYS A 1 311 ? 18.259 5.101 9.136 1.00 90.31 311 LYS A O 1
ATOM 2467 N N . LYS A 1 312 ? 20.404 5.704 9.447 1.00 93.75 312 LYS A N 1
ATOM 2468 C CA . LYS A 1 312 ? 20.817 5.602 8.043 1.00 93.75 312 LYS A CA 1
ATOM 2469 C C . LYS A 1 312 ? 21.410 4.231 7.751 1.00 93.75 312 LYS A C 1
ATOM 2471 O O . LYS A 1 312 ? 22.204 3.724 8.544 1.00 93.75 312 LYS A O 1
ATOM 2476 N N . SER A 1 313 ? 21.072 3.681 6.592 1.00 95.31 313 SER A N 1
ATOM 2477 C CA . SER A 1 313 ? 21.740 2.513 6.024 1.00 95.31 313 SER A CA 1
ATOM 2478 C C . SER A 1 313 ? 23.159 2.841 5.561 1.00 95.31 313 SER A C 1
ATOM 2480 O O . SER A 1 313 ? 23.530 4.010 5.402 1.00 95.31 313 SER A O 1
ATOM 2482 N N . ASP A 1 314 ? 23.921 1.805 5.222 1.00 95.38 314 ASP A N 1
ATOM 2483 C CA . ASP A 1 314 ? 25.113 1.953 4.387 1.00 95.38 314 ASP A CA 1
ATOM 2484 C C . ASP A 1 314 ? 24.760 2.532 3.001 1.00 95.38 314 ASP A C 1
ATOM 2486 O O . ASP A 1 314 ? 23.596 2.557 2.585 1.00 95.38 314 ASP A O 1
ATOM 2490 N N . LYS A 1 315 ? 25.771 3.044 2.289 1.00 93.56 315 LYS A N 1
ATOM 2491 C CA . LYS A 1 315 ? 25.609 3.644 0.956 1.00 93.56 315 LYS A CA 1
ATOM 2492 C C . LYS A 1 315 ? 25.560 2.565 -0.122 1.00 93.56 315 LYS A C 1
ATOM 2494 O O . LYS A 1 315 ? 26.484 1.762 -0.226 1.00 93.56 315 LYS A O 1
ATOM 2499 N N . VAL A 1 316 ? 24.551 2.625 -0.989 1.00 93.88 316 VAL A N 1
ATOM 2500 C CA . VAL A 1 316 ? 24.534 1.877 -2.254 1.00 93.88 316 VAL A CA 1
ATOM 2501 C C . VAL A 1 316 ? 24.940 2.815 -3.381 1.00 93.88 316 VAL A C 1
ATOM 2503 O O . VAL A 1 316 ? 24.294 3.844 -3.589 1.00 93.88 316 VAL A O 1
ATOM 2506 N N . SER A 1 317 ? 26.013 2.471 -4.094 1.00 91.44 317 SER A N 1
ATOM 2507 C CA . SER A 1 317 ? 26.641 3.342 -5.091 1.00 91.44 317 SER A CA 1
ATOM 2508 C C . SER A 1 317 ? 26.423 2.840 -6.515 1.00 91.44 317 SER A C 1
ATOM 2510 O O . SER A 1 317 ? 26.532 1.643 -6.785 1.00 91.44 317 SER A O 1
ATOM 2512 N N . ARG A 1 318 ? 26.196 3.759 -7.456 1.00 89.81 318 ARG A N 1
ATOM 2513 C CA . ARG A 1 318 ? 26.174 3.463 -8.893 1.00 89.81 318 ARG A CA 1
ATOM 2514 C C . ARG A 1 318 ? 26.938 4.524 -9.676 1.00 89.81 318 ARG A C 1
ATOM 2516 O O . ARG A 1 318 ? 26.731 5.718 -9.469 1.00 89.81 318 ARG A O 1
ATOM 2523 N N . ASN A 1 319 ? 27.803 4.071 -10.581 1.00 87.56 319 ASN A N 1
ATOM 2524 C CA . ASN A 1 319 ? 28.579 4.953 -11.448 1.00 87.56 319 ASN A CA 1
ATOM 2525 C C . ASN A 1 319 ? 27.738 5.419 -12.639 1.00 87.56 319 ASN A C 1
ATOM 2527 O O . ASN A 1 319 ? 26.919 4.669 -13.174 1.00 87.56 319 ASN A O 1
ATOM 2531 N N . MET A 1 320 ? 27.988 6.650 -13.061 1.00 82.88 320 MET A N 1
ATOM 2532 C CA . MET A 1 320 ? 27.356 7.306 -14.192 1.00 82.88 320 MET A CA 1
ATOM 2533 C C . MET A 1 320 ? 28.367 8.231 -14.868 1.00 82.88 320 MET A C 1
ATOM 2535 O O . MET A 1 320 ? 29.092 8.960 -14.207 1.00 82.88 320 MET A O 1
ATOM 2539 N N . THR A 1 321 ? 28.394 8.241 -16.189 1.00 79.50 321 THR A N 1
ATOM 2540 C CA . THR A 1 321 ? 29.293 9.055 -16.998 1.00 79.50 321 THR A CA 1
ATOM 2541 C C . THR A 1 321 ? 28.471 10.072 -17.773 1.00 79.50 321 THR A C 1
ATOM 2543 O O . THR A 1 321 ? 27.493 9.722 -18.439 1.00 79.50 321 THR A O 1
ATOM 2546 N N . VAL A 1 322 ? 28.868 11.338 -17.675 1.00 76.88 322 VAL A N 1
ATOM 2547 C CA . VAL A 1 322 ? 28.285 12.427 -18.461 1.00 76.88 322 VAL A CA 1
ATOM 2548 C C . VAL A 1 322 ? 29.217 12.720 -19.627 1.00 76.88 322 VAL A C 1
ATOM 2550 O O . VAL A 1 322 ? 30.381 13.028 -19.396 1.00 76.88 322 VAL A O 1
ATOM 2553 N N . LEU A 1 323 ? 28.718 12.623 -20.859 1.00 72.69 323 LEU A N 1
ATOM 2554 C CA . LEU A 1 323 ? 29.471 12.910 -22.084 1.00 72.69 323 LEU A CA 1
ATOM 2555 C C . LEU A 1 323 ? 28.799 14.058 -22.833 1.00 72.69 323 LEU A C 1
ATOM 2557 O O . LEU A 1 323 ? 27.598 14.012 -23.106 1.00 72.69 323 LEU A O 1
ATOM 2561 N N . LEU A 1 324 ? 29.575 15.089 -23.161 1.00 69.88 324 LEU A N 1
ATOM 2562 C CA . LEU A 1 324 ? 29.085 16.316 -23.801 1.00 69.88 324 LEU A CA 1
ATOM 2563 C C . LEU A 1 324 ? 29.672 16.520 -25.197 1.00 69.88 324 LEU A C 1
ATOM 2565 O O . LEU A 1 324 ? 29.227 17.404 -25.926 1.00 69.88 324 LEU A O 1
ATOM 2569 N N . THR A 1 325 ? 30.658 15.714 -25.587 1.00 69.00 325 THR A N 1
ATOM 2570 C CA . THR A 1 325 ? 31.325 15.816 -26.885 1.00 69.00 325 THR A CA 1
ATOM 2571 C C . THR A 1 325 ? 30.798 14.769 -27.885 1.00 69.00 325 THR A C 1
ATOM 2573 O O . THR A 1 325 ? 30.746 13.579 -27.572 1.00 69.00 325 THR A O 1
ATOM 2576 N N . PRO A 1 326 ? 30.370 15.167 -29.107 1.00 65.00 326 PRO A N 1
ATOM 2577 C CA . PRO A 1 326 ? 29.931 14.219 -30.137 1.00 65.00 326 PRO A CA 1
ATOM 2578 C C . PRO A 1 326 ? 31.094 13.442 -30.762 1.00 65.00 326 PRO A C 1
ATOM 2580 O O . PRO A 1 326 ? 32.237 13.904 -30.712 1.00 65.00 326 PRO A O 1
ATOM 2583 N N . PRO A 1 327 ? 30.799 12.353 -31.501 1.00 69.00 327 PRO A N 1
ATOM 2584 C CA . PRO A 1 327 ? 31.772 11.756 -32.403 1.00 69.00 327 PRO A CA 1
ATOM 2585 C C . PRO A 1 327 ? 32.204 12.763 -33.472 1.00 69.00 327 PRO A C 1
ATOM 2587 O O . PRO A 1 327 ? 31.380 13.480 -34.055 1.00 69.00 327 PRO A O 1
ATOM 2590 N N . VAL A 1 328 ? 33.495 12.779 -33.782 1.00 71.75 328 VAL A N 1
ATOM 2591 C CA . VAL A 1 328 ? 34.069 13.593 -34.852 1.00 71.75 328 VAL A CA 1
ATOM 2592 C C . VAL A 1 328 ? 34.267 12.723 -36.087 1.00 71.75 328 VAL A C 1
ATOM 2594 O O . VAL A 1 328 ? 34.754 11.599 -36.001 1.00 71.75 328 VAL A O 1
ATOM 2597 N N . ARG A 1 329 ? 33.891 13.244 -37.258 1.00 71.19 329 ARG A N 1
ATOM 2598 C CA . ARG A 1 329 ? 34.200 12.609 -38.541 1.00 71.19 329 ARG A CA 1
ATOM 2599 C C . ARG A 1 329 ? 35.577 13.056 -39.027 1.00 71.19 329 ARG A C 1
ATOM 2601 O O . ARG A 1 329 ? 35.812 14.258 -39.164 1.00 71.19 329 ARG A O 1
ATOM 2608 N N . ASP A 1 330 ? 36.422 12.107 -39.413 1.00 77.31 330 ASP A N 1
ATOM 2609 C CA . ASP A 1 330 ? 37.619 12.404 -40.197 1.00 77.31 330 ASP A CA 1
ATOM 2610 C C . ASP A 1 330 ? 37.244 12.591 -41.679 1.00 77.31 330 ASP A C 1
ATOM 2612 O O . ASP A 1 330 ? 36.878 11.654 -42.390 1.00 77.31 330 ASP A O 1
ATOM 2616 N N . ASN A 1 331 ? 37.320 13.833 -42.163 1.00 70.50 331 ASN A N 1
ATOM 2617 C CA . ASN A 1 331 ? 36.988 14.169 -43.550 1.00 70.50 331 ASN A CA 1
ATOM 2618 C C . ASN A 1 331 ? 38.007 13.631 -44.571 1.00 70.50 331 ASN A C 1
ATOM 2620 O O . ASN A 1 331 ? 37.690 13.605 -45.761 1.00 70.50 331 ASN A O 1
ATOM 2624 N N . SER A 1 332 ? 39.201 13.220 -44.131 1.00 73.69 332 SER A N 1
ATOM 2625 C CA . SER A 1 332 ? 40.232 12.623 -44.989 1.00 73.69 332 SER A CA 1
ATOM 2626 C C . SER A 1 332 ? 39.989 11.137 -45.270 1.00 73.69 332 SER A C 1
ATOM 2628 O O . SER A 1 332 ? 40.534 10.594 -46.232 1.00 73.69 332 SER A O 1
ATOM 2630 N N . LYS A 1 333 ? 39.151 10.480 -44.459 1.00 73.50 333 LYS A N 1
ATOM 2631 C CA . LYS A 1 333 ? 38.832 9.056 -44.569 1.00 73.50 333 LYS A CA 1
ATOM 2632 C C . LYS A 1 333 ? 37.525 8.848 -45.334 1.00 73.50 333 LYS A C 1
ATOM 2634 O O . LYS A 1 333 ? 36.549 9.590 -45.185 1.00 73.50 333 LYS A O 1
ATOM 2639 N N . GLN A 1 334 ? 37.516 7.823 -46.178 1.00 69.19 334 GLN A N 1
ATOM 2640 C CA . GLN A 1 334 ? 36.352 7.400 -46.951 1.00 69.19 334 GLN A CA 1
ATOM 2641 C C . GLN A 1 334 ? 35.993 5.963 -46.597 1.00 69.19 334 GLN A C 1
ATOM 2643 O O . GLN A 1 334 ? 36.851 5.190 -46.179 1.00 69.19 334 GLN A O 1
ATOM 2648 N N . VAL A 1 335 ? 34.721 5.620 -46.785 1.00 73.19 335 VAL A N 1
ATOM 2649 C CA . VAL A 1 335 ? 34.260 4.239 -46.659 1.00 73.19 335 VAL A CA 1
ATOM 2650 C C . VAL A 1 335 ? 34.742 3.431 -47.849 1.00 73.19 335 VAL A C 1
ATOM 2652 O O . VAL A 1 335 ? 34.651 3.877 -48.995 1.00 73.19 335 VAL A O 1
ATOM 2655 N N . ILE A 1 336 ? 35.258 2.249 -47.552 1.00 77.56 336 ILE A N 1
ATOM 2656 C CA . ILE A 1 336 ? 35.739 1.289 -48.534 1.00 77.56 336 ILE A CA 1
ATOM 2657 C C . ILE A 1 336 ? 34.633 0.261 -48.733 1.00 77.56 336 ILE A C 1
ATOM 2659 O O . ILE A 1 336 ? 34.030 -0.206 -47.769 1.00 77.56 336 ILE A O 1
ATOM 2663 N N . ILE A 1 337 ? 34.344 -0.061 -49.990 1.00 74.25 337 ILE A N 1
ATOM 2664 C CA . ILE A 1 337 ? 33.362 -1.080 -50.348 1.00 74.25 337 ILE A CA 1
ATOM 2665 C C . ILE A 1 337 ? 34.087 -2.110 -51.189 1.00 74.25 337 ILE A C 1
ATOM 2667 O O . ILE A 1 337 ? 34.651 -1.792 -52.236 1.00 74.25 337 ILE A O 1
ATOM 2671 N N . GLU A 1 338 ? 34.040 -3.344 -50.727 1.00 81.25 338 GLU A N 1
ATOM 2672 C CA . GLU A 1 338 ? 34.599 -4.493 -51.409 1.00 81.25 338 GLU A CA 1
ATOM 2673 C C . GLU A 1 338 ? 33.460 -5.431 -51.800 1.00 81.25 338 GLU A C 1
ATOM 2675 O O . GLU A 1 338 ? 32.479 -5.600 -51.072 1.00 81.25 338 GLU A O 1
ATOM 2680 N N . TRP A 1 339 ? 33.582 -6.032 -52.979 1.00 75.44 339 TRP A N 1
ATOM 2681 C CA . TRP A 1 339 ? 32.651 -7.045 -53.453 1.00 75.44 339 TRP A CA 1
ATOM 2682 C C . TRP A 1 339 ? 33.431 -8.300 -53.809 1.00 75.44 339 TRP A C 1
ATOM 2684 O O . TRP A 1 339 ? 34.195 -8.309 -54.777 1.00 75.44 339 TRP A O 1
ATOM 2694 N N . LEU A 1 340 ? 33.240 -9.343 -53.006 1.00 77.38 340 LEU A N 1
ATOM 2695 C CA . LEU A 1 340 ? 33.835 -10.664 -53.182 1.00 77.38 340 LEU A CA 1
ATOM 2696 C C . LEU A 1 340 ? 32.751 -11.719 -52.949 1.00 77.38 340 LEU A C 1
ATOM 2698 O O . LEU A 1 340 ? 31.907 -11.566 -52.071 1.00 77.38 340 LEU A O 1
ATOM 2702 N N . ASP A 1 341 ? 32.750 -12.773 -53.766 1.00 77.44 341 ASP A N 1
ATOM 2703 C CA . ASP A 1 341 ? 31.887 -13.952 -53.605 1.00 77.44 341 ASP A CA 1
ATOM 2704 C C . ASP A 1 341 ? 30.386 -13.652 -53.393 1.00 77.44 341 ASP A C 1
ATOM 2706 O O . ASP A 1 341 ? 29.724 -14.256 -52.550 1.00 77.44 341 ASP A O 1
ATOM 2710 N N . ASN A 1 342 ? 29.820 -12.723 -54.179 1.00 73.00 342 ASN A N 1
ATOM 2711 C CA . ASN A 1 342 ? 28.419 -12.270 -54.086 1.00 73.00 342 ASN A CA 1
ATOM 2712 C C . ASN A 1 342 ? 28.030 -11.611 -52.747 1.00 73.00 342 ASN A C 1
ATOM 2714 O O . ASN A 1 342 ? 26.842 -11.534 -52.417 1.00 73.00 342 ASN A O 1
ATOM 2718 N N . LYS A 1 343 ? 29.004 -11.097 -51.996 1.00 80.25 343 LYS A N 1
ATOM 2719 C CA . LYS A 1 343 ? 28.775 -10.348 -50.761 1.00 80.25 343 LYS A CA 1
ATOM 2720 C C . LYS A 1 343 ? 29.406 -8.965 -50.824 1.00 80.25 343 LYS A C 1
ATOM 2722 O O . LYS A 1 343 ? 30.443 -8.759 -51.452 1.00 80.25 343 LYS A O 1
ATOM 2727 N N . PHE A 1 344 ? 28.755 -8.018 -50.164 1.00 79.06 344 PHE A N 1
ATOM 2728 C CA . PHE A 1 344 ? 29.265 -6.677 -49.928 1.00 79.06 344 PHE A CA 1
ATOM 2729 C C . PHE A 1 344 ? 29.969 -6.660 -48.582 1.00 79.06 344 PHE A C 1
ATOM 2731 O O . PHE A 1 344 ? 29.366 -7.036 -47.581 1.00 79.06 344 PHE A O 1
ATOM 2738 N N . ASN A 1 345 ? 31.214 -6.199 -48.569 1.00 84.44 345 ASN A N 1
ATOM 2739 C CA . ASN A 1 345 ? 31.947 -5.864 -47.360 1.00 84.44 345 ASN A CA 1
ATOM 2740 C C . ASN A 1 345 ? 32.157 -4.350 -47.335 1.00 84.44 345 ASN A C 1
ATOM 2742 O O . ASN A 1 345 ? 32.753 -3.781 -48.249 1.00 84.44 345 ASN A O 1
ATOM 2746 N N . ILE A 1 346 ? 31.618 -3.684 -46.322 1.00 82.62 346 ILE A N 1
ATOM 2747 C CA . ILE A 1 346 ? 31.679 -2.229 -46.186 1.00 82.62 346 ILE A CA 1
ATOM 2748 C C . ILE A 1 346 ? 32.524 -1.926 -44.963 1.00 82.62 346 ILE A C 1
ATOM 2750 O O . ILE A 1 346 ? 32.191 -2.384 -43.876 1.00 82.62 346 ILE A O 1
ATOM 2754 N N . LEU A 1 347 ? 33.598 -1.155 -45.141 1.00 84.19 347 LEU A N 1
ATOM 2755 C CA . LEU A 1 347 ? 34.539 -0.787 -44.088 1.00 84.19 347 LEU A CA 1
ATOM 2756 C C . LEU A 1 347 ? 34.545 0.730 -43.879 1.00 84.19 347 LEU A C 1
ATOM 2758 O O . LEU A 1 347 ? 34.774 1.500 -44.814 1.00 84.19 347 LEU A O 1
ATOM 2762 N N . TRP A 1 348 ? 34.345 1.169 -42.640 1.00 81.88 348 TRP A N 1
ATOM 2763 C CA . TRP A 1 348 ? 34.412 2.576 -42.218 1.00 81.88 348 TRP A CA 1
ATOM 2764 C C . TRP A 1 348 ? 35.481 2.790 -41.147 1.00 81.88 348 TRP A C 1
ATOM 2766 O O . TRP A 1 348 ? 35.304 3.567 -40.204 1.00 81.88 348 TRP A O 1
ATOM 2776 N N . GLU A 1 349 ? 36.611 2.103 -41.305 1.00 82.94 349 GLU A N 1
ATOM 2777 C CA . GLU A 1 349 ? 37.679 2.113 -40.318 1.00 82.94 349 GLU A CA 1
ATOM 2778 C C . GLU A 1 349 ? 38.214 3.531 -40.068 1.00 82.94 349 GLU A C 1
ATOM 2780 O O . GLU A 1 349 ? 38.612 4.238 -40.999 1.00 82.94 349 GLU A O 1
ATOM 2785 N N . ASN A 1 350 ? 38.211 3.958 -38.804 1.00 78.31 350 ASN A N 1
ATOM 2786 C CA . ASN A 1 350 ? 38.647 5.290 -38.363 1.00 78.31 350 ASN A CA 1
ATOM 2787 C C . ASN A 1 350 ? 37.937 6.478 -39.050 1.00 78.31 350 ASN A C 1
ATOM 2789 O O . ASN A 1 350 ? 38.421 7.608 -38.985 1.00 78.31 350 ASN A O 1
ATOM 2793 N N . VAL A 1 351 ? 36.788 6.263 -39.705 1.00 78.25 351 VAL A N 1
ATOM 2794 C CA . VAL A 1 351 ? 35.985 7.355 -40.290 1.00 78.25 351 VAL A CA 1
ATOM 2795 C C . VAL A 1 351 ? 35.374 8.235 -39.192 1.00 78.25 351 VAL A C 1
ATOM 2797 O O . VAL A 1 351 ? 35.168 9.435 -39.398 1.00 78.25 351 VAL A O 1
ATOM 2800 N N . PHE A 1 352 ? 35.124 7.652 -38.019 1.00 77.00 352 PHE A N 1
ATOM 2801 C CA . PHE A 1 352 ? 34.606 8.324 -36.834 1.00 77.00 352 PHE A CA 1
ATOM 2802 C C . PHE A 1 352 ? 35.554 8.131 -35.646 1.00 77.00 352 PHE A C 1
ATOM 2804 O O . PHE A 1 352 ? 36.102 7.045 -35.462 1.00 77.00 352 PHE A O 1
ATOM 2811 N N . SER A 1 353 ? 35.723 9.169 -34.828 1.00 76.69 353 SER A N 1
ATOM 2812 C CA . SER A 1 353 ? 36.510 9.141 -33.594 1.00 76.69 353 SER A CA 1
ATOM 2813 C C . SER A 1 353 ? 35.729 9.731 -32.418 1.00 76.69 353 SER A C 1
ATOM 2815 O O . SER A 1 353 ? 34.904 10.631 -32.582 1.00 76.69 353 SER A O 1
ATOM 2817 N N . SER A 1 354 ? 35.965 9.204 -31.220 1.00 74.69 354 SER A N 1
ATOM 2818 C CA . SER A 1 354 ? 35.399 9.690 -29.959 1.00 74.69 354 SER A CA 1
ATOM 2819 C C . SER A 1 354 ? 36.353 9.362 -28.808 1.00 74.69 354 SER A C 1
ATOM 2821 O O . SER A 1 354 ? 37.252 8.535 -28.964 1.00 74.69 354 SER A O 1
ATOM 2823 N N . SER A 1 355 ? 36.175 10.038 -27.672 1.00 71.88 355 SER A N 1
ATOM 2824 C CA . SER A 1 355 ? 36.826 9.708 -26.400 1.00 71.88 355 SER A CA 1
ATOM 2825 C C . SER A 1 355 ? 36.385 8.350 -25.850 1.00 71.88 355 SER A C 1
ATOM 2827 O O . SER A 1 355 ? 37.130 7.737 -25.092 1.00 71.88 355 SER A O 1
ATOM 2829 N N . GLU A 1 356 ? 35.207 7.873 -26.256 1.00 72.31 356 GLU A N 1
ATOM 2830 C CA . GLU A 1 356 ? 34.604 6.620 -25.810 1.00 72.31 356 GLU A CA 1
ATOM 2831 C C . GLU A 1 356 ? 34.327 5.674 -26.985 1.00 72.31 356 GLU A C 1
ATOM 2833 O O . GLU A 1 356 ? 34.385 6.047 -28.160 1.00 72.31 356 GLU A O 1
ATOM 2838 N N . THR A 1 357 ? 34.020 4.413 -26.673 1.00 73.38 357 THR A N 1
ATOM 2839 C CA . THR A 1 357 ? 33.749 3.395 -27.702 1.00 73.38 357 THR A CA 1
ATOM 2840 C C . THR A 1 357 ? 32.498 3.749 -28.511 1.00 73.38 357 THR A C 1
ATOM 2842 O O . THR A 1 357 ? 31.398 3.842 -27.961 1.00 73.38 357 THR A O 1
ATOM 2845 N N . LEU A 1 358 ? 32.662 3.893 -29.829 1.00 70.62 358 LEU A N 1
ATOM 2846 C CA . LEU A 1 358 ? 31.572 4.161 -30.766 1.00 70.62 358 LEU A CA 1
ATOM 2847 C C . LEU A 1 358 ? 30.775 2.905 -31.102 1.00 70.62 358 LEU A C 1
ATOM 2849 O O . LEU A 1 358 ? 31.329 1.815 -31.247 1.00 70.62 358 LEU A O 1
ATOM 2853 N N . TRP A 1 359 ? 29.475 3.103 -31.288 1.00 67.69 359 TRP A N 1
ATOM 2854 C CA . TRP A 1 359 ? 28.563 2.104 -31.821 1.00 67.69 359 TRP A CA 1
ATOM 2855 C C . TRP A 1 359 ? 28.082 2.553 -33.194 1.00 67.69 359 TRP A C 1
ATOM 2857 O O . TRP A 1 359 ? 27.966 3.748 -33.467 1.00 67.69 359 TRP A O 1
ATOM 2867 N N . TYR A 1 360 ? 27.824 1.591 -34.066 1.00 71.50 360 TYR A N 1
ATOM 2868 C CA . TYR A 1 360 ? 27.381 1.829 -35.428 1.00 71.50 360 TYR A CA 1
ATOM 2869 C C . TYR A 1 360 ? 26.032 1.167 -35.644 1.00 71.50 360 TYR A C 1
ATOM 2871 O O . TYR A 1 360 ? 25.876 -0.018 -35.358 1.00 71.50 360 TYR A O 1
ATOM 2879 N N . GLU A 1 361 ? 25.083 1.938 -36.161 1.00 69.56 361 GLU A N 1
ATOM 2880 C CA . GLU A 1 361 ? 23.794 1.447 -36.634 1.00 69.56 361 GLU A CA 1
ATOM 2881 C C . GLU A 1 361 ? 23.823 1.377 -38.161 1.00 69.56 361 GLU A C 1
ATOM 2883 O O . GLU A 1 361 ? 24.219 2.340 -38.829 1.00 69.56 361 GLU A O 1
ATOM 2888 N N . ILE A 1 362 ? 23.452 0.224 -38.717 1.00 73.94 362 ILE A N 1
ATOM 2889 C CA . ILE A 1 362 ? 23.619 -0.054 -40.141 1.00 73.94 362 ILE A CA 1
ATOM 2890 C C . ILE A 1 362 ? 22.320 -0.567 -40.745 1.00 73.94 362 ILE A C 1
ATOM 2892 O O . ILE A 1 362 ? 21.799 -1.596 -40.323 1.00 73.94 362 ILE A O 1
ATOM 2896 N N . SER A 1 363 ? 21.840 0.081 -41.802 1.00 76.06 363 SER A N 1
ATOM 2897 C CA . SER A 1 363 ? 20.753 -0.448 -42.627 1.00 76.06 363 SER A CA 1
ATOM 2898 C C . SER A 1 363 ? 21.124 -0.468 -44.101 1.00 76.06 363 SER A C 1
ATOM 2900 O O . SER A 1 363 ? 21.915 0.344 -44.580 1.00 76.06 363 SER A O 1
ATOM 2902 N N . ALA A 1 364 ? 20.567 -1.429 -44.831 1.00 77.81 364 ALA A N 1
ATOM 2903 C CA . ALA A 1 364 ? 20.732 -1.528 -46.271 1.00 77.81 364 ALA A CA 1
ATOM 2904 C C . ALA A 1 364 ? 19.393 -1.845 -46.933 1.00 77.81 364 ALA A C 1
ATOM 2906 O O . ALA A 1 364 ? 18.641 -2.703 -46.458 1.00 77.81 364 ALA A O 1
ATOM 2907 N N . GLY A 1 365 ? 19.120 -1.200 -48.064 1.00 75.94 365 GLY A N 1
ATOM 2908 C CA . GLY A 1 365 ? 17.886 -1.412 -48.806 1.00 75.94 365 GLY A CA 1
ATOM 2909 C C . GLY A 1 365 ? 17.971 -1.026 -50.276 1.00 75.94 365 GLY A C 1
ATOM 2910 O O . GLY A 1 365 ? 18.924 -0.398 -50.729 1.00 75.94 365 GLY A O 1
ATOM 2911 N N . THR A 1 366 ? 16.946 -1.405 -51.036 1.00 70.31 366 THR A N 1
ATOM 2912 C CA . THR A 1 366 ? 16.831 -1.113 -52.480 1.00 70.31 366 THR A CA 1
ATOM 2913 C C . THR A 1 366 ? 16.283 0.286 -52.772 1.00 70.31 366 THR A C 1
ATOM 2915 O O . THR A 1 366 ? 16.202 0.703 -53.924 1.00 70.31 366 THR A O 1
ATOM 2918 N N . PHE A 1 367 ? 15.908 1.029 -51.731 1.00 65.88 367 PHE A N 1
ATOM 2919 C CA . PHE A 1 367 ? 15.499 2.427 -51.796 1.00 65.88 367 PHE A CA 1
ATOM 2920 C C . PHE A 1 367 ? 16.175 3.219 -50.676 1.00 65.88 367 PHE A C 1
ATOM 2922 O O . PHE A 1 367 ? 16.623 2.668 -49.669 1.00 65.88 367 PHE A O 1
ATOM 2929 N N . ARG A 1 368 ? 16.250 4.538 -50.846 1.00 62.72 368 ARG A N 1
ATOM 2930 C CA . ARG A 1 368 ? 16.894 5.431 -49.883 1.00 62.72 368 ARG A CA 1
ATOM 2931 C C . ARG A 1 368 ? 16.164 5.391 -48.531 1.00 62.72 368 ARG A C 1
ATOM 2933 O O . ARG A 1 368 ? 14.988 5.726 -48.462 1.00 62.72 368 ARG A O 1
ATOM 2940 N N . GLY A 1 369 ? 16.881 5.026 -47.472 1.00 58.97 369 GLY A N 1
ATOM 2941 C CA . GLY A 1 369 ? 16.367 4.827 -46.112 1.00 58.97 369 GLY A CA 1
ATOM 2942 C C . GLY A 1 369 ? 15.740 3.450 -45.879 1.00 58.97 369 GLY A C 1
ATOM 2943 O O . GLY A 1 369 ? 15.164 3.224 -44.821 1.00 58.97 369 GLY A O 1
ATOM 2944 N N . GLY A 1 370 ? 15.807 2.551 -46.865 1.00 63.44 370 GLY A N 1
ATOM 2945 C CA . GLY A 1 370 ? 15.267 1.201 -46.766 1.00 63.44 370 GLY A CA 1
ATOM 2946 C C . GLY A 1 370 ? 16.150 0.255 -45.957 1.00 63.44 370 GLY A C 1
ATOM 2947 O O . GLY A 1 370 ? 17.364 0.416 -45.886 1.00 63.44 370 GLY A O 1
ATOM 2948 N N . SER A 1 371 ? 15.513 -0.765 -45.389 1.00 73.38 371 SER A N 1
ATOM 2949 C CA . SER A 1 371 ? 16.114 -1.771 -44.503 1.00 73.38 371 SER A CA 1
ATOM 2950 C C . SER A 1 371 ? 15.816 -3.211 -44.949 1.00 73.38 371 SER A C 1
ATOM 2952 O O . SER A 1 371 ? 15.962 -4.159 -44.183 1.00 73.38 371 SER A O 1
ATOM 2954 N N . ASN A 1 372 ? 15.364 -3.395 -46.195 1.00 69.62 372 ASN A N 1
ATOM 2955 C CA . ASN A 1 372 ? 14.921 -4.684 -46.734 1.00 69.62 372 ASN A CA 1
ATOM 2956 C C . ASN A 1 372 ? 16.063 -5.650 -47.110 1.00 69.62 372 ASN A C 1
ATOM 2958 O O . ASN A 1 372 ? 15.780 -6.769 -47.533 1.00 69.62 372 ASN A O 1
ATOM 2962 N N . ILE A 1 373 ? 17.326 -5.226 -46.990 1.00 74.88 373 ILE A N 1
ATOM 2963 C CA . ILE A 1 373 ? 18.524 -6.062 -47.186 1.00 74.88 373 ILE A CA 1
ATOM 2964 C C . ILE A 1 373 ? 19.214 -6.306 -45.839 1.00 74.88 373 ILE A C 1
ATOM 2966 O O . ILE A 1 373 ? 19.440 -7.453 -45.465 1.00 74.88 373 ILE A O 1
ATOM 2970 N N . VAL A 1 374 ? 19.509 -5.233 -45.099 1.00 75.50 374 VAL A N 1
ATOM 2971 C CA . VAL A 1 374 ? 19.997 -5.281 -43.714 1.00 75.50 374 VAL A CA 1
ATOM 2972 C C . VAL A 1 374 ? 19.082 -4.412 -42.867 1.00 75.50 374 VAL A C 1
ATOM 2974 O O . VAL A 1 374 ? 18.946 -3.211 -43.121 1.00 75.50 374 VAL A O 1
ATOM 2977 N N . GLN A 1 375 ? 18.464 -5.023 -41.861 1.00 75.62 375 GLN A N 1
ATOM 2978 C CA . GLN A 1 375 ? 17.583 -4.333 -40.933 1.00 75.62 375 GLN A CA 1
ATOM 2979 C C . GLN A 1 375 ? 18.383 -3.835 -39.731 1.00 75.62 375 GLN A C 1
ATOM 2981 O O . GLN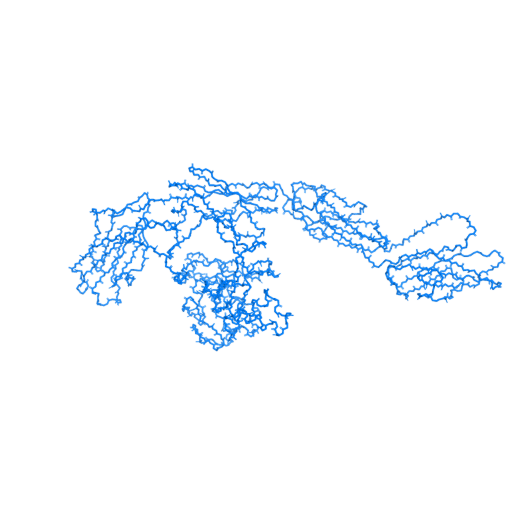 A 1 375 ? 18.772 -4.649 -38.902 1.00 75.62 375 GLN A O 1
ATOM 2986 N N . TRP A 1 376 ? 18.626 -2.518 -39.700 1.00 65.38 376 TRP A N 1
ATOM 2987 C CA . TRP A 1 376 ? 19.149 -1.717 -38.579 1.00 65.38 376 TRP A CA 1
ATOM 2988 C C . TRP A 1 376 ? 19.964 -2.517 -37.544 1.00 65.38 376 TRP A C 1
ATOM 2990 O O . TRP A 1 376 ? 19.530 -2.770 -36.425 1.00 65.38 376 TRP A O 1
ATOM 3000 N N . LEU A 1 377 ? 21.141 -2.978 -37.973 1.00 71.81 377 LEU A N 1
ATOM 3001 C CA . LEU A 1 377 ? 22.058 -3.785 -37.175 1.00 71.81 377 LEU A CA 1
ATOM 3002 C C . LEU A 1 377 ? 22.959 -2.883 -36.328 1.00 71.81 377 LEU A C 1
ATOM 3004 O O . LEU A 1 377 ? 23.584 -1.966 -36.861 1.00 71.81 377 LEU A O 1
ATOM 3008 N N . GLU A 1 378 ? 23.099 -3.206 -35.044 1.00 68.94 378 GLU A N 1
ATOM 3009 C CA . GLU A 1 378 ? 24.051 -2.559 -34.140 1.00 68.94 378 GLU A CA 1
ATOM 3010 C C . GLU A 1 378 ? 25.373 -3.327 -34.062 1.00 68.94 378 GLU A C 1
ATOM 3012 O O . GLU A 1 378 ? 25.401 -4.549 -33.901 1.00 68.94 378 GLU A O 1
ATOM 3017 N N . THR A 1 379 ? 26.495 -2.611 -34.132 1.00 72.25 379 THR A N 1
ATOM 3018 C CA . THR A 1 379 ? 27.820 -3.212 -33.956 1.00 72.25 379 THR A CA 1
ATOM 3019 C C . THR A 1 379 ? 28.856 -2.205 -33.466 1.00 72.25 379 THR A C 1
ATOM 3021 O O . THR A 1 379 ? 28.769 -1.012 -33.742 1.00 72.25 379 THR A O 1
ATOM 3024 N N . THR A 1 380 ? 29.878 -2.680 -32.757 1.00 77.75 380 THR A N 1
ATOM 3025 C CA . THR A 1 380 ? 31.108 -1.917 -32.477 1.00 77.75 380 THR A CA 1
ATOM 3026 C C . THR A 1 380 ? 32.173 -2.126 -33.550 1.00 77.75 380 THR A C 1
ATOM 3028 O O . THR A 1 380 ? 33.189 -1.430 -33.566 1.00 77.75 380 THR A O 1
ATOM 3031 N N . ASN A 1 381 ? 31.971 -3.105 -34.437 1.00 82.88 381 ASN A N 1
ATOM 3032 C CA . ASN A 1 381 ? 32.893 -3.377 -35.527 1.00 82.88 381 ASN A CA 1
ATOM 3033 C C . ASN A 1 381 ? 32.841 -2.232 -36.535 1.00 82.88 381 ASN A C 1
ATOM 3035 O O . ASN A 1 381 ? 31.796 -1.634 -36.778 1.00 82.88 381 ASN A O 1
ATOM 3039 N N . GLN A 1 382 ? 33.981 -1.946 -37.154 1.00 84.81 382 GLN A N 1
ATOM 3040 C CA . GLN A 1 382 ? 34.086 -0.901 -38.173 1.00 84.81 382 GLN A CA 1
ATOM 3041 C C . GLN A 1 382 ? 33.865 -1.451 -39.593 1.00 84.81 382 GLN A C 1
ATOM 3043 O O . GLN A 1 382 ? 34.288 -0.839 -40.575 1.00 84.81 382 GLN A O 1
ATOM 3048 N N . ASN A 1 383 ? 33.237 -2.627 -39.695 1.00 86.38 383 ASN A N 1
ATOM 3049 C CA . ASN A 1 383 ? 32.867 -3.267 -40.946 1.00 86.38 383 ASN A CA 1
ATOM 3050 C C . ASN A 1 383 ? 31.551 -4.054 -40.834 1.00 86.38 383 ASN A C 1
ATOM 3052 O O . ASN A 1 383 ? 31.094 -4.392 -39.739 1.00 86.38 383 ASN A O 1
ATOM 3056 N N . ILE A 1 384 ? 30.952 -4.350 -41.987 1.00 84.94 384 ILE A N 1
ATOM 3057 C CA . ILE A 1 384 ? 29.832 -5.286 -42.123 1.00 84.94 384 ILE A CA 1
ATOM 3058 C C . ILE A 1 384 ? 29.940 -6.043 -43.440 1.00 84.94 384 ILE A C 1
ATOM 3060 O O . ILE A 1 384 ? 30.246 -5.458 -44.480 1.00 84.94 384 ILE A O 1
ATOM 3064 N N . GLU A 1 385 ? 29.617 -7.331 -43.388 1.00 85.75 385 GLU A N 1
ATOM 3065 C CA . GLU A 1 385 ? 29.519 -8.199 -44.554 1.00 85.75 385 GLU A CA 1
ATOM 3066 C C . GLU A 1 385 ? 28.070 -8.678 -44.720 1.00 85.75 385 GLU A C 1
ATOM 3068 O O . GLU A 1 385 ? 27.492 -9.242 -43.789 1.00 85.75 385 GLU A O 1
ATOM 3073 N N . PHE A 1 386 ? 27.468 -8.478 -45.896 1.00 84.19 386 PHE A N 1
ATOM 3074 C CA . PHE A 1 386 ? 26.137 -9.012 -46.206 1.00 84.19 386 PHE A CA 1
ATOM 3075 C C . PHE A 1 386 ? 25.990 -9.412 -47.679 1.00 84.19 386 PHE A C 1
ATOM 3077 O O . PHE A 1 386 ? 26.578 -8.814 -48.578 1.00 84.19 386 PHE A O 1
ATOM 3084 N N . GLY A 1 387 ? 25.194 -10.452 -47.933 1.00 80.69 387 GLY A N 1
ATOM 3085 C CA . GLY A 1 387 ? 24.841 -10.911 -49.280 1.00 80.69 387 GLY A CA 1
ATOM 3086 C C . GLY A 1 387 ? 23.489 -10.372 -49.747 1.00 80.69 387 GLY A C 1
ATOM 3087 O O . GLY A 1 387 ? 22.739 -9.783 -48.971 1.00 80.69 387 GLY A O 1
ATOM 3088 N N . MET A 1 388 ? 23.157 -10.611 -51.016 1.00 74.81 388 MET A N 1
ATOM 3089 C CA . MET A 1 388 ? 21.828 -10.296 -51.545 1.00 74.81 388 MET A CA 1
ATOM 3090 C C . MET A 1 388 ? 20.781 -11.334 -51.120 1.00 74.81 388 MET A C 1
ATOM 3092 O O . MET A 1 388 ? 20.977 -12.524 -51.382 1.00 74.81 388 MET A O 1
ATOM 3096 N N . PRO A 1 389 ? 19.649 -10.911 -50.529 1.00 74.75 389 PRO A N 1
ATOM 3097 C CA . PRO A 1 389 ? 18.502 -11.780 -50.314 1.00 74.75 389 PRO A CA 1
ATOM 3098 C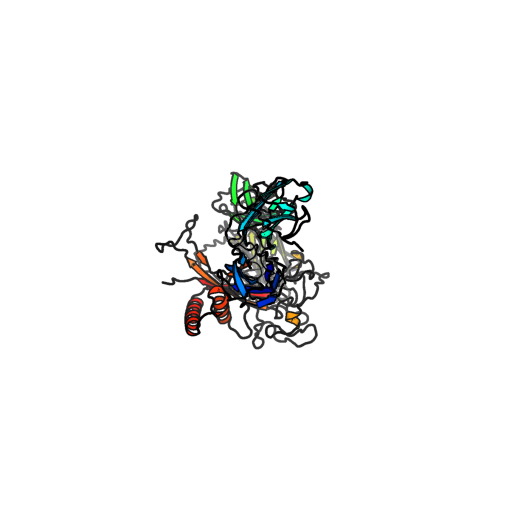 C . PRO A 1 389 ? 17.972 -12.334 -51.641 1.00 74.75 389 PRO A C 1
ATOM 3100 O O . PRO A 1 389 ? 17.813 -11.597 -52.613 1.00 74.75 389 PRO A O 1
ATOM 3103 N N . SER A 1 390 ? 17.613 -13.618 -51.666 1.00 69.06 390 SER A N 1
ATOM 3104 C CA . SER A 1 390 ? 17.026 -14.282 -52.843 1.00 69.06 390 SER A CA 1
ATOM 3105 C C . SER A 1 390 ? 15.663 -13.715 -53.265 1.00 69.06 390 SER A C 1
ATOM 3107 O O . SER A 1 390 ? 15.202 -13.987 -54.370 1.00 69.06 390 SER A O 1
ATOM 3109 N N . SER A 1 391 ? 15.023 -12.921 -52.402 1.00 65.25 391 SER A N 1
ATOM 3110 C CA . SER A 1 391 ? 13.763 -12.219 -52.663 1.00 65.25 391 SER A CA 1
ATOM 3111 C C . SER A 1 391 ? 13.906 -10.995 -53.575 1.00 65.25 391 SER A C 1
ATOM 3113 O O . SER A 1 391 ? 12.896 -10.480 -54.052 1.00 65.25 391 SER A O 1
ATOM 3115 N N . ILE A 1 392 ? 15.128 -10.515 -53.825 1.00 65.56 392 ILE A N 1
ATOM 3116 C CA . ILE A 1 392 ? 15.398 -9.334 -54.653 1.00 65.56 392 ILE A CA 1
ATOM 3117 C C . ILE A 1 392 ? 15.946 -9.804 -56.003 1.00 65.56 392 ILE A C 1
ATOM 3119 O O . ILE A 1 392 ? 17.095 -10.223 -56.105 1.00 65.56 392 ILE A O 1
ATOM 3123 N N . THR A 1 393 ? 15.114 -9.743 -57.046 1.00 58.38 393 THR A N 1
ATOM 3124 C CA . THR A 1 393 ? 15.425 -10.320 -58.368 1.00 58.38 393 THR A CA 1
ATOM 3125 C C . THR A 1 393 ? 15.984 -9.318 -59.382 1.00 58.38 393 THR A C 1
ATOM 3127 O O . THR A 1 393 ? 16.685 -9.729 -60.300 1.00 58.38 393 THR A O 1
ATOM 3130 N N . GLU A 1 394 ? 15.723 -8.014 -59.218 1.00 60.75 394 GLU A N 1
ATOM 3131 C CA . GLU A 1 394 ? 16.217 -6.946 -60.108 1.00 60.75 394 GLU A CA 1
ATOM 3132 C C . GLU A 1 394 ? 16.605 -5.680 -59.315 1.00 60.75 394 GLU A C 1
ATOM 3134 O O . GLU A 1 394 ? 15.831 -4.723 -59.225 1.00 60.75 394 GLU A O 1
ATOM 3139 N N . PRO A 1 395 ? 17.788 -5.640 -58.682 1.00 59.59 395 PRO A N 1
ATOM 3140 C CA . PRO A 1 395 ? 18.200 -4.470 -57.919 1.00 59.59 395 PRO A CA 1
ATOM 3141 C C . PRO A 1 395 ? 18.747 -3.373 -58.851 1.00 59.59 395 PRO A C 1
ATOM 3143 O O . PRO A 1 395 ? 19.830 -3.502 -59.414 1.00 59.59 395 PRO A O 1
ATOM 3146 N N . ALA A 1 396 ? 18.018 -2.261 -58.990 1.00 56.00 396 ALA A N 1
ATOM 3147 C CA . ALA A 1 396 ? 18.483 -1.083 -59.737 1.00 56.00 396 ALA A CA 1
ATOM 3148 C C . ALA A 1 396 ? 19.545 -0.256 -58.971 1.00 56.00 396 ALA A C 1
ATOM 3150 O O . ALA A 1 396 ? 20.275 0.530 -59.575 1.00 56.00 396 ALA A O 1
ATOM 3151 N N . GLY A 1 397 ? 19.654 -0.454 -57.650 1.00 66.12 397 GLY A N 1
ATOM 3152 C CA . GLY A 1 397 ? 20.678 0.128 -56.780 1.00 66.12 397 GLY A CA 1
ATOM 3153 C C . GLY A 1 397 ? 20.531 -0.318 -55.318 1.00 66.12 397 GLY A C 1
ATOM 3154 O O . GLY A 1 397 ? 19.456 -0.763 -54.911 1.00 66.12 397 GLY A O 1
ATOM 3155 N N . ILE A 1 398 ? 21.609 -0.217 -54.534 1.00 66.06 398 ILE A N 1
ATOM 3156 C CA . ILE A 1 398 ? 21.612 -0.454 -53.078 1.00 66.06 398 ILE A CA 1
ATOM 3157 C C . ILE A 1 398 ? 21.956 0.845 -52.371 1.00 66.06 398 ILE A C 1
ATOM 3159 O O . ILE A 1 398 ? 22.933 1.497 -52.733 1.00 66.06 398 ILE A O 1
ATOM 3163 N N . TYR A 1 399 ? 21.203 1.160 -51.326 1.00 66.75 399 TYR A N 1
ATOM 3164 C CA . TYR A 1 399 ? 21.486 2.251 -50.412 1.00 66.75 399 TYR A CA 1
ATOM 3165 C C . TYR A 1 399 ? 21.900 1.671 -49.068 1.00 66.75 399 TYR A C 1
ATOM 3167 O O . TYR A 1 399 ? 21.107 0.962 -48.447 1.00 66.75 399 TYR A O 1
ATOM 3175 N N . VAL A 1 400 ? 23.118 1.974 -48.620 1.00 63.34 400 VAL A N 1
ATOM 3176 C CA . VAL A 1 400 ? 23.590 1.598 -47.280 1.00 63.34 400 VAL A CA 1
ATOM 3177 C C . VAL A 1 400 ? 23.736 2.835 -46.418 1.00 63.34 400 VAL A C 1
ATOM 3179 O O . VAL A 1 400 ? 24.358 3.818 -46.828 1.00 63.34 400 VAL A O 1
ATOM 3182 N N . PHE A 1 401 ? 23.159 2.754 -45.227 1.00 65.00 401 PHE A N 1
ATOM 3183 C CA . PHE A 1 401 ? 23.196 3.762 -44.188 1.00 65.00 401 PHE A CA 1
ATOM 3184 C C . PHE A 1 401 ? 24.075 3.254 -43.061 1.00 65.00 401 PHE A C 1
ATOM 3186 O O . PHE A 1 401 ? 23.779 2.215 -42.484 1.00 65.00 401 PHE A O 1
ATOM 3193 N N . VAL A 1 402 ? 25.144 3.988 -42.755 1.00 59.16 402 VAL A N 1
ATOM 3194 C CA . VAL A 1 402 ? 25.946 3.762 -41.544 1.00 59.16 402 VAL A CA 1
ATOM 3195 C C . VAL A 1 402 ? 25.862 5.012 -40.682 1.00 59.16 402 VAL A C 1
ATOM 3197 O O . VAL A 1 402 ? 26.165 6.120 -41.142 1.00 59.16 402 VAL A O 1
ATOM 3200 N N . LEU A 1 403 ? 25.433 4.826 -39.439 1.00 59.28 403 LEU A N 1
ATOM 3201 C CA . LEU A 1 403 ? 25.226 5.871 -38.450 1.00 59.28 403 LEU A CA 1
ATOM 3202 C C . LEU A 1 403 ? 26.184 5.618 -37.282 1.00 59.28 403 LEU A C 1
ATOM 3204 O O . LEU A 1 403 ? 26.040 4.640 -36.559 1.00 59.28 403 LEU A O 1
ATOM 3208 N N . GLY A 1 404 ? 27.193 6.476 -37.114 1.00 52.03 404 GLY A N 1
ATOM 3209 C CA . GLY A 1 404 ? 28.055 6.452 -35.929 1.00 52.03 404 GLY A CA 1
ATOM 3210 C C . GLY A 1 404 ? 27.343 7.120 -34.756 1.00 52.03 404 GLY A C 1
ATOM 3211 O O . GLY A 1 404 ? 27.125 8.332 -34.786 1.00 52.03 404 GLY A O 1
ATOM 3212 N N . VAL A 1 405 ? 26.973 6.340 -33.743 1.00 53.22 405 VAL A N 1
ATOM 3213 C CA . VAL A 1 405 ? 26.184 6.771 -32.585 1.00 53.22 405 VAL A CA 1
ATOM 3214 C C . VAL A 1 405 ? 27.023 6.638 -31.311 1.00 53.22 405 VAL A C 1
ATOM 3216 O O . VAL A 1 405 ? 27.562 5.577 -30.996 1.00 53.22 405 VAL A O 1
ATOM 3219 N N . LEU A 1 406 ? 27.118 7.727 -30.544 1.00 48.19 406 LEU A N 1
ATOM 3220 C CA . LEU A 1 406 ? 27.379 7.647 -29.106 1.00 48.19 406 LEU A CA 1
ATOM 3221 C C . LEU A 1 406 ? 26.015 7.480 -28.442 1.00 48.19 406 LEU A C 1
ATOM 3223 O O . LEU A 1 406 ? 25.187 8.387 -28.520 1.00 48.19 406 LEU A O 1
ATOM 3227 N N . TRP A 1 407 ? 25.763 6.324 -27.832 1.00 46.59 407 TRP A N 1
ATOM 3228 C CA . TRP A 1 407 ? 24.536 6.075 -27.076 1.00 46.59 407 TRP A CA 1
ATOM 3229 C C . TRP A 1 407 ? 24.536 6.917 -25.800 1.00 46.59 407 TRP A C 1
ATOM 3231 O O . TRP A 1 407 ? 24.917 6.454 -24.729 1.00 46.59 407 TRP A O 1
ATOM 3241 N N . LEU A 1 408 ? 24.134 8.175 -25.932 1.00 43.25 408 LEU A N 1
ATOM 3242 C CA . LEU A 1 408 ? 23.898 9.085 -24.822 1.00 43.25 408 LEU A CA 1
ATOM 3243 C C . LEU A 1 408 ? 22.394 9.187 -24.613 1.00 43.25 408 LEU A C 1
ATOM 3245 O O . LEU A 1 408 ? 21.646 9.332 -25.579 1.00 43.25 408 LEU A O 1
ATOM 3249 N N . SER A 1 409 ? 21.931 9.122 -23.363 1.00 36.78 409 SER A N 1
ATOM 3250 C CA . SER A 1 409 ? 20.534 9.424 -23.054 1.00 36.78 409 SER A CA 1
ATOM 3251 C C . SER A 1 409 ? 20.200 10.843 -23.533 1.00 36.78 409 SER A C 1
ATOM 3253 O O .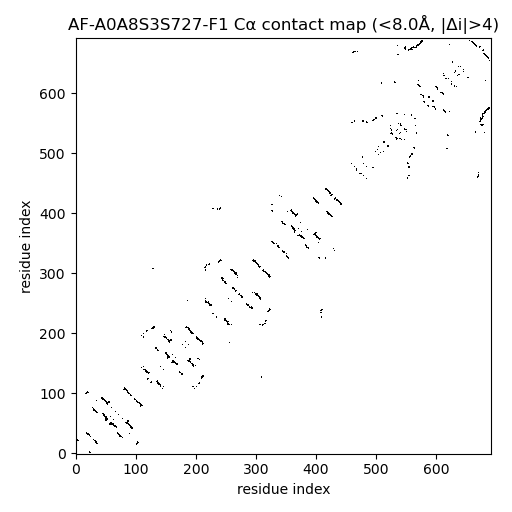 SER A 1 409 ? 20.756 11.814 -23.013 1.00 36.78 409 SER A O 1
ATOM 3255 N N . VAL A 1 410 ? 19.325 10.988 -24.523 1.00 39.94 410 VAL A N 1
ATOM 3256 C CA . VAL A 1 410 ? 19.066 12.292 -25.140 1.00 39.94 410 VAL A CA 1
ATOM 3257 C C . VAL A 1 410 ? 18.039 13.074 -24.317 1.00 39.94 410 VAL A C 1
ATOM 3259 O O . VAL A 1 410 ? 16.887 12.673 -24.192 1.00 39.94 410 VAL A O 1
ATOM 3262 N N . SER A 1 411 ? 18.426 14.263 -23.859 1.00 32.66 411 SER A N 1
ATOM 3263 C CA . SER A 1 411 ? 17.631 15.458 -24.158 1.00 32.66 411 SER A CA 1
ATOM 3264 C C . SER A 1 411 ? 18.388 16.215 -25.243 1.00 32.66 411 SER A C 1
ATOM 3266 O O . SER A 1 411 ? 19.612 16.301 -25.211 1.00 32.66 411 SER A O 1
ATOM 3268 N N . ILE A 1 412 ? 17.644 16.672 -26.242 1.00 34.12 412 ILE A N 1
ATOM 3269 C CA . ILE A 1 412 ? 18.068 17.144 -27.562 1.00 34.12 412 ILE A CA 1
ATOM 3270 C C . ILE A 1 412 ? 19.329 18.024 -27.516 1.00 34.12 412 ILE A C 1
ATOM 3272 O O . ILE A 1 412 ? 19.245 19.240 -27.410 1.00 34.12 412 ILE A O 1
ATOM 3276 N N . VAL A 1 413 ? 20.492 17.408 -27.718 1.00 30.25 413 VAL A N 1
ATOM 3277 C CA . VAL A 1 413 ? 21.531 17.954 -28.590 1.00 30.25 413 VAL A CA 1
ATOM 3278 C C . VAL A 1 413 ? 22.101 16.772 -29.362 1.00 30.25 413 VAL A C 1
ATOM 3280 O O . VAL A 1 413 ? 23.029 16.094 -28.932 1.00 30.25 413 VAL A O 1
ATOM 3283 N N . VAL A 1 414 ? 21.513 16.497 -30.528 1.00 38.41 414 VAL A N 1
ATOM 3284 C CA . VAL A 1 414 ? 22.178 15.706 -31.565 1.00 38.41 414 VAL A CA 1
ATOM 3285 C C . VAL A 1 414 ? 23.403 16.515 -31.985 1.00 38.41 414 VAL A C 1
ATOM 3287 O O . VAL A 1 414 ? 23.337 17.357 -32.879 1.00 38.41 414 VAL A O 1
ATOM 3290 N N . LEU A 1 415 ? 24.511 16.345 -31.266 1.00 40.09 415 LEU A N 1
ATOM 3291 C CA . LEU A 1 415 ? 25.687 17.187 -31.440 1.00 40.09 415 LEU A CA 1
ATOM 3292 C C . LEU A 1 415 ? 26.340 16.965 -32.813 1.00 40.09 415 LEU A C 1
ATOM 3294 O O . LEU A 1 415 ? 26.967 17.893 -33.319 1.00 40.09 415 LEU A O 1
ATOM 3298 N N . SER A 1 416 ? 26.118 15.812 -33.465 1.00 41.06 416 SER A N 1
ATOM 3299 C CA . SER A 1 416 ? 26.090 15.605 -34.929 1.00 41.06 416 SER A CA 1
ATOM 3300 C C . SER A 1 416 ? 25.720 14.151 -35.252 1.00 41.06 416 SER A C 1
ATOM 3302 O O . SER A 1 416 ? 26.411 13.247 -34.801 1.00 41.06 416 SER A O 1
ATOM 3304 N N . VAL A 1 417 ? 24.694 13.916 -36.077 1.00 47.59 417 VAL A N 1
ATOM 3305 C CA . VAL A 1 417 ? 24.477 12.612 -36.731 1.00 47.59 417 VAL A CA 1
ATOM 3306 C C . VAL A 1 417 ? 25.081 12.688 -38.129 1.00 47.59 417 VAL A C 1
ATOM 3308 O O . VAL A 1 417 ? 24.654 13.485 -38.972 1.00 47.59 417 VAL A O 1
ATOM 3311 N N . TYR A 1 418 ? 26.120 11.892 -38.360 1.00 49.78 418 TYR A N 1
ATOM 3312 C CA . TYR A 1 418 ? 26.701 11.709 -39.682 1.00 49.78 418 TYR A CA 1
ATOM 3313 C C . TYR A 1 418 ? 26.103 10.452 -40.286 1.00 49.78 418 TYR A C 1
ATOM 3315 O O . TYR A 1 418 ? 26.283 9.360 -39.756 1.00 49.78 418 TYR A O 1
ATOM 3323 N N . VAL A 1 419 ? 25.395 10.627 -41.395 1.00 52.06 419 VAL A N 1
ATOM 3324 C CA . VAL A 1 419 ? 24.878 9.508 -42.171 1.00 52.06 419 VAL A CA 1
ATOM 3325 C C . VAL A 1 419 ? 25.774 9.325 -43.374 1.00 52.06 419 VAL A C 1
ATOM 3327 O O . VAL A 1 419 ? 25.893 10.203 -44.238 1.00 52.06 419 VAL A O 1
ATOM 3330 N N . LEU A 1 420 ? 26.418 8.170 -43.404 1.00 59.50 420 LEU A N 1
ATOM 3331 C CA . LEU A 1 420 ? 27.024 7.634 -44.606 1.00 59.50 420 LEU A CA 1
ATOM 3332 C C . LEU A 1 420 ? 25.910 7.108 -45.492 1.00 59.50 420 LEU A C 1
ATOM 3334 O O . LEU A 1 420 ? 25.174 6.229 -45.068 1.00 59.50 420 LEU A O 1
ATOM 3338 N N . VAL A 1 421 ? 25.782 7.666 -46.690 1.00 58.34 421 VAL A N 1
ATOM 3339 C CA . VAL A 1 421 ? 24.949 7.102 -47.748 1.00 58.34 421 VAL A CA 1
ATOM 3340 C C . VAL A 1 421 ? 25.891 6.575 -48.811 1.00 58.34 421 VAL A C 1
ATOM 3342 O O . VAL A 1 421 ? 26.663 7.330 -49.410 1.00 58.34 421 VAL A O 1
ATOM 3345 N N . VAL A 1 422 ? 25.836 5.271 -49.010 1.00 61.94 422 VAL A N 1
ATOM 3346 C CA . VAL A 1 422 ? 26.535 4.591 -50.091 1.00 61.94 422 VAL A CA 1
ATOM 3347 C C . VAL A 1 422 ? 25.499 4.184 -51.121 1.00 61.94 422 VAL A C 1
ATOM 3349 O O . VAL A 1 422 ? 24.589 3.427 -50.785 1.00 61.94 422 VAL A O 1
ATOM 3352 N N . ASP A 1 423 ? 25.658 4.662 -52.353 1.00 59.94 423 ASP A N 1
ATOM 3353 C CA . ASP A 1 423 ? 24.866 4.197 -53.488 1.00 59.94 423 ASP A CA 1
ATOM 3354 C C . ASP A 1 423 ? 25.704 3.186 -54.277 1.00 59.94 423 ASP A C 1
ATOM 3356 O O . ASP A 1 423 ? 26.773 3.523 -54.790 1.00 59.94 423 ASP A O 1
ATOM 3360 N N . VAL A 1 424 ? 25.237 1.946 -54.384 1.00 62.31 424 VAL A N 1
ATOM 3361 C CA . VAL A 1 424 ? 25.884 0.900 -55.188 1.00 62.31 424 VAL A CA 1
ATOM 3362 C C . VAL A 1 424 ? 25.066 0.655 -56.449 1.00 62.31 424 VAL A C 1
ATOM 3364 O O . VAL A 1 424 ? 23.875 0.355 -56.364 1.00 62.31 424 VAL A O 1
ATOM 3367 N N . TYR A 1 425 ? 25.709 0.736 -57.614 1.00 65.69 425 TYR A N 1
ATOM 3368 C CA . TYR A 1 425 ? 25.102 0.474 -58.918 1.00 65.69 425 TYR A CA 1
ATOM 3369 C C . TYR A 1 425 ? 25.416 -0.955 -59.367 1.00 65.69 425 TYR A C 1
ATOM 3371 O O . TYR A 1 425 ? 26.576 -1.387 -59.362 1.00 65.69 425 TYR A O 1
ATOM 3379 N N . LEU A 1 426 ? 24.382 -1.686 -59.783 1.00 62.19 426 LEU A N 1
ATOM 3380 C CA . LEU A 1 426 ? 24.470 -3.095 -60.163 1.00 62.19 426 LEU A CA 1
ATOM 3381 C C . LEU A 1 426 ? 24.058 -3.307 -61.624 1.00 62.19 426 LEU A C 1
ATOM 3383 O O . LEU A 1 426 ? 23.211 -2.592 -62.153 1.00 62.19 426 LEU A O 1
ATOM 3387 N N . ASN A 1 427 ? 24.649 -4.315 -62.266 1.00 57.53 427 ASN A N 1
ATOM 3388 C CA . ASN A 1 427 ? 24.177 -4.882 -63.529 1.00 57.53 427 ASN A CA 1
ATOM 3389 C C . ASN A 1 427 ? 24.047 -6.402 -63.352 1.00 57.53 427 ASN A C 1
ATOM 3391 O O . ASN A 1 427 ? 25.052 -7.118 -63.289 1.00 57.53 427 ASN A O 1
ATOM 3395 N N . GLY A 1 428 ? 22.814 -6.887 -63.183 1.00 64.38 428 GLY A N 1
ATOM 3396 C CA . GLY A 1 428 ? 22.558 -8.230 -62.654 1.00 64.38 428 GLY A CA 1
ATOM 3397 C C . GLY A 1 428 ? 23.094 -8.372 -61.222 1.00 64.38 428 GLY A C 1
ATOM 3398 O O . GLY A 1 428 ? 22.898 -7.484 -60.398 1.00 64.38 428 GLY A O 1
ATOM 3399 N N . ASN A 1 429 ? 23.833 -9.450 -60.938 1.00 58.59 429 ASN A N 1
ATOM 3400 C CA . ASN A 1 429 ? 24.446 -9.694 -59.618 1.00 58.59 429 ASN A CA 1
ATOM 3401 C C . ASN A 1 429 ? 25.849 -9.081 -59.455 1.00 58.59 429 ASN A C 1
ATOM 3403 O O . ASN A 1 429 ? 26.529 -9.370 -58.473 1.00 58.59 429 ASN A O 1
ATOM 3407 N N . ARG A 1 430 ? 26.318 -8.272 -60.415 1.00 58.97 430 ARG A N 1
ATOM 3408 C CA . ARG A 1 430 ? 27.681 -7.725 -60.418 1.00 58.97 430 ARG A CA 1
ATOM 3409 C C . ARG A 1 430 ? 27.673 -6.216 -60.187 1.00 58.97 430 ARG A C 1
ATOM 3411 O O . ARG A 1 430 ? 26.936 -5.485 -60.847 1.00 58.97 430 ARG A O 1
ATOM 3418 N N . MET A 1 431 ? 28.535 -5.751 -59.284 1.00 62.47 431 MET A N 1
ATOM 3419 C CA . MET A 1 431 ? 28.763 -4.324 -59.053 1.00 62.47 431 MET A CA 1
ATOM 3420 C C . MET A 1 431 ? 29.440 -3.679 -60.267 1.00 62.47 431 MET A C 1
ATOM 3422 O O . MET A 1 431 ? 30.456 -4.180 -60.751 1.00 62.47 431 MET A O 1
ATOM 3426 N N . ILE A 1 432 ? 28.875 -2.570 -60.749 1.00 63.12 432 ILE A N 1
ATOM 3427 C CA . ILE A 1 432 ? 29.405 -1.790 -61.883 1.00 63.12 432 ILE A CA 1
ATOM 3428 C C . ILE A 1 432 ? 29.926 -0.409 -61.475 1.00 63.12 432 ILE A C 1
ATOM 3430 O O . ILE A 1 432 ? 30.624 0.236 -62.253 1.00 63.12 432 ILE A O 1
ATOM 3434 N N . GLY A 1 433 ? 29.627 0.036 -60.256 1.00 58.84 433 GLY A N 1
ATOM 3435 C CA . GLY A 1 433 ? 30.151 1.271 -59.686 1.00 58.84 433 GLY A CA 1
ATOM 3436 C C . GLY A 1 433 ? 29.502 1.588 -58.345 1.00 58.84 433 GLY A C 1
ATOM 3437 O O . GLY A 1 433 ? 28.521 0.956 -57.956 1.00 58.84 433 GLY A O 1
ATOM 3438 N N . PHE A 1 434 ? 30.032 2.587 -57.648 1.00 64.19 434 PHE A N 1
ATOM 3439 C CA . PHE A 1 434 ? 29.443 3.112 -56.420 1.00 64.19 434 PHE A CA 1
ATOM 3440 C C . PHE A 1 434 ? 29.685 4.621 -56.308 1.00 64.19 434 PHE A C 1
ATOM 3442 O O . PHE A 1 434 ? 30.644 5.148 -56.877 1.00 64.19 434 PHE A O 1
ATOM 3449 N N . SER A 1 435 ? 28.823 5.315 -55.568 1.00 61.28 435 SER A N 1
ATOM 3450 C CA . SER A 1 435 ? 29.059 6.682 -55.104 1.00 61.28 435 SER A CA 1
ATOM 3451 C C . SER A 1 435 ? 28.976 6.753 -53.588 1.00 61.28 435 SER A C 1
ATOM 3453 O O . SER A 1 435 ? 28.061 6.214 -52.970 1.00 61.28 435 SER A O 1
ATOM 3455 N N . ASN A 1 436 ? 29.934 7.465 -52.995 1.00 60.69 436 ASN A N 1
ATOM 3456 C CA . ASN A 1 436 ? 30.002 7.674 -51.556 1.00 60.69 436 ASN A CA 1
ATOM 3457 C C . ASN A 1 436 ? 29.629 9.119 -51.230 1.00 60.69 436 ASN A C 1
ATOM 3459 O O . ASN A 1 436 ? 30.256 10.059 -51.722 1.00 60.69 436 ASN A O 1
ATOM 3463 N N . GLY A 1 437 ? 28.631 9.299 -50.368 1.00 56.31 437 GLY A N 1
ATOM 3464 C CA . GLY A 1 437 ? 28.246 10.599 -49.837 1.00 56.31 437 GLY A CA 1
ATOM 3465 C C . GLY A 1 437 ? 28.138 10.554 -48.319 1.00 56.31 437 GLY A C 1
ATOM 3466 O O . GLY A 1 437 ? 27.371 9.774 -47.769 1.00 56.31 437 GLY A O 1
ATOM 3467 N N . VAL A 1 438 ? 28.856 11.435 -47.621 1.00 53.28 438 VAL A N 1
ATOM 3468 C CA . VAL A 1 438 ? 28.617 11.659 -46.188 1.00 53.28 438 VAL A CA 1
ATOM 3469 C C . VAL A 1 438 ? 27.798 12.920 -46.025 1.00 53.28 438 VAL A C 1
ATOM 3471 O O . VAL A 1 438 ? 28.221 13.998 -46.444 1.00 53.28 438 VAL A O 1
ATOM 3474 N N . ARG A 1 439 ? 26.620 12.800 -45.412 1.00 54.94 439 ARG A N 1
ATOM 3475 C CA . ARG A 1 439 ? 25.772 13.949 -45.100 1.00 54.94 439 ARG A CA 1
ATOM 3476 C C . ARG A 1 439 ? 25.716 14.145 -43.594 1.00 54.94 439 ARG A C 1
ATOM 3478 O O . ARG A 1 439 ? 25.401 13.225 -42.844 1.00 54.94 439 ARG A O 1
ATOM 3485 N N . ARG A 1 440 ? 25.984 15.375 -43.156 1.00 47.09 440 ARG A N 1
ATOM 3486 C CA . ARG A 1 440 ? 25.634 15.812 -41.805 1.00 47.09 440 ARG A CA 1
ATOM 3487 C C . ARG A 1 440 ? 24.125 16.031 -41.774 1.00 47.09 440 ARG A C 1
ATOM 3489 O O . ARG A 1 440 ? 23.614 16.866 -42.520 1.00 47.09 440 ARG A O 1
ATOM 3496 N N . LEU A 1 441 ? 23.416 15.284 -40.940 1.00 42.25 441 LEU A N 1
ATOM 3497 C CA . LEU A 1 441 ? 22.003 15.530 -40.687 1.00 42.25 441 LEU A CA 1
ATOM 3498 C C . LEU A 1 441 ? 21.893 16.645 -39.646 1.00 42.25 441 LEU A C 1
ATOM 3500 O O . LEU A 1 441 ? 22.108 16.444 -38.454 1.00 42.25 441 LEU A O 1
ATOM 3504 N N . SER A 1 442 ? 21.596 17.857 -40.115 1.00 36.41 442 SER A N 1
ATOM 3505 C CA . SER A 1 442 ? 21.175 18.959 -39.252 1.00 36.41 442 SER A CA 1
ATOM 3506 C C . SER A 1 442 ? 19.680 18.821 -38.995 1.00 36.41 442 SER A C 1
ATOM 3508 O O . SER A 1 442 ? 18.861 19.325 -39.759 1.00 36.41 442 SER A O 1
ATOM 3510 N N . ILE A 1 443 ? 19.313 18.114 -37.932 1.00 35.25 443 ILE A N 1
ATOM 3511 C CA . ILE A 1 443 ? 17.922 18.045 -37.492 1.00 35.25 443 ILE A CA 1
ATOM 3512 C C . ILE A 1 443 ? 17.594 19.388 -36.812 1.00 35.25 443 ILE A C 1
ATOM 3514 O O . ILE A 1 443 ? 17.956 19.616 -35.661 1.00 35.25 443 ILE A O 1
ATOM 3518 N N . LYS A 1 444 ? 16.941 20.312 -37.531 1.00 27.67 444 LYS A N 1
ATOM 3519 C CA . LYS A 1 444 ? 16.256 21.460 -36.914 1.00 27.67 444 LYS A CA 1
ATOM 3520 C C . LYS A 1 444 ? 14.855 21.007 -36.518 1.00 27.67 444 LYS A C 1
ATOM 3522 O O . LYS A 1 444 ? 13.980 20.935 -37.376 1.00 27.67 444 LYS A O 1
ATOM 3527 N N . ILE A 1 445 ? 14.636 20.718 -35.239 1.00 29.30 445 ILE A N 1
ATOM 3528 C CA . ILE A 1 445 ? 13.283 20.495 -34.720 1.00 29.30 445 ILE A CA 1
ATOM 3529 C C . ILE A 1 445 ? 12.696 21.862 -34.364 1.00 29.30 445 ILE A C 1
ATOM 3531 O O . ILE A 1 445 ? 12.972 22.417 -33.305 1.00 29.30 445 ILE A O 1
ATOM 3535 N N . GLY A 1 446 ? 11.916 22.433 -35.282 1.00 25.66 446 GLY A N 1
ATOM 3536 C CA . GLY A 1 446 ? 10.873 23.380 -34.900 1.00 25.66 446 GLY A CA 1
ATOM 3537 C C . GLY A 1 446 ? 9.754 22.604 -34.210 1.00 25.66 446 GLY A C 1
ATOM 3538 O O . GLY A 1 446 ? 9.459 21.480 -34.624 1.00 25.66 446 GLY A O 1
ATOM 3539 N N . GLN A 1 447 ? 9.171 23.190 -33.160 1.00 28.44 447 GLN A N 1
ATOM 3540 C CA . GLN A 1 447 ? 7.989 22.673 -32.467 1.00 28.44 447 GLN A CA 1
ATOM 3541 C C . GLN A 1 447 ? 6.965 22.175 -33.492 1.00 28.44 4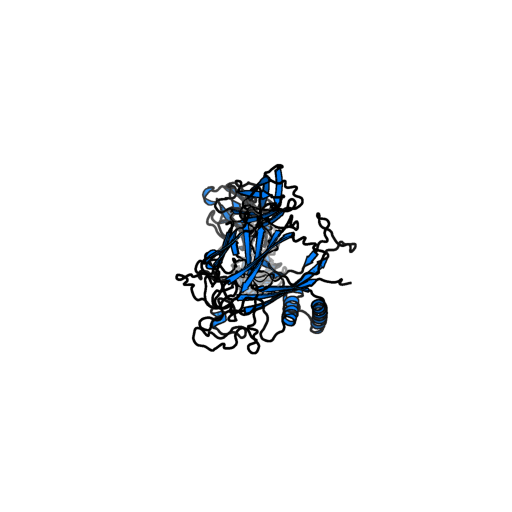47 GLN A C 1
ATOM 3543 O O . GLN A 1 447 ? 6.314 22.958 -34.181 1.00 28.44 447 GLN A O 1
ATOM 3548 N N . THR A 1 448 ? 6.864 20.862 -33.631 1.00 23.80 448 THR A N 1
ATOM 3549 C CA . THR A 1 448 ? 5.852 20.210 -34.451 1.00 23.80 448 THR A CA 1
ATOM 3550 C C . THR A 1 448 ? 4.948 19.449 -33.500 1.00 23.80 448 THR A C 1
ATOM 3552 O O . THR A 1 448 ? 5.418 18.826 -32.548 1.00 23.80 448 THR A O 1
ATOM 3555 N N . LYS A 1 449 ? 3.637 19.609 -33.724 1.00 23.89 449 LYS A N 1
ATOM 3556 C CA . LYS A 1 449 ? 2.549 18.957 -32.987 1.00 23.89 449 LYS A CA 1
ATOM 3557 C C . LYS A 1 449 ? 2.877 17.483 -32.725 1.00 23.89 449 LYS A C 1
ATOM 3559 O O . LYS A 1 449 ? 3.444 16.854 -33.620 1.00 23.89 449 LYS A O 1
ATOM 3564 N N . PRO A 1 450 ? 2.497 16.932 -31.560 1.00 26.47 450 PRO A N 1
ATOM 3565 C CA . PRO A 1 450 ? 2.820 15.559 -31.213 1.00 26.47 450 PRO A CA 1
ATOM 3566 C C . PRO A 1 450 ? 2.232 14.617 -32.267 1.00 26.47 450 PRO A C 1
ATOM 3568 O O . PRO A 1 450 ? 1.021 14.448 -32.391 1.00 26.47 450 PRO A O 1
ATOM 3571 N N . SER A 1 451 ? 3.112 14.029 -33.071 1.00 24.45 451 SER A N 1
ATOM 3572 C CA . SER A 1 451 ? 2.811 12.822 -33.826 1.00 24.45 451 SER A CA 1
ATOM 3573 C C . SER A 1 451 ? 2.545 11.699 -32.830 1.00 24.45 451 SER A C 1
ATOM 3575 O O . SER A 1 451 ? 3.276 11.593 -31.845 1.00 24.45 451 SER A O 1
ATOM 3577 N N . LYS A 1 452 ? 1.520 10.876 -33.097 1.00 26.50 452 LYS A N 1
ATOM 3578 C CA . LYS A 1 452 ? 1.169 9.668 -32.333 1.00 26.50 452 LYS A CA 1
ATOM 3579 C C . LYS A 1 452 ? 2.427 8.974 -31.791 1.00 26.50 452 LYS A C 1
ATOM 3581 O O . LYS A 1 452 ? 3.213 8.442 -32.572 1.00 26.50 452 LYS A O 1
ATOM 3586 N N . MET A 1 453 ? 2.608 8.999 -30.469 1.00 25.28 453 MET A N 1
ATOM 3587 C CA . MET A 1 453 ? 3.602 8.181 -29.779 1.00 25.28 453 MET A CA 1
ATOM 3588 C C . MET A 1 453 ? 3.202 6.717 -29.959 1.00 25.28 453 MET A C 1
ATOM 3590 O O . MET A 1 453 ? 2.295 6.229 -29.295 1.00 25.28 453 MET A O 1
ATOM 3594 N N . THR A 1 454 ? 3.861 6.012 -30.869 1.00 24.92 454 THR A N 1
ATOM 3595 C CA . THR A 1 454 ? 3.901 4.550 -30.836 1.00 24.92 454 THR A CA 1
ATOM 3596 C C . THR A 1 454 ? 5.010 4.157 -29.866 1.00 24.92 454 THR A C 1
ATOM 3598 O O . THR A 1 454 ? 6.188 4.343 -30.170 1.00 24.92 454 THR A O 1
ATOM 3601 N N . PHE A 1 455 ? 4.649 3.672 -28.676 1.00 30.98 455 PHE A N 1
ATOM 3602 C CA . PHE A 1 455 ? 5.610 3.127 -27.715 1.00 30.98 455 PHE A CA 1
ATOM 3603 C C . PHE A 1 455 ? 6.187 1.810 -28.255 1.00 30.98 455 PHE A C 1
ATOM 3605 O O . PHE A 1 455 ? 5.537 0.772 -28.223 1.00 30.98 455 PHE A O 1
ATOM 3612 N N . GLY A 1 456 ? 7.426 1.845 -28.744 1.00 31.06 456 GLY A N 1
ATOM 3613 C CA . GLY A 1 456 ? 8.189 0.647 -29.079 1.00 31.06 456 GLY A CA 1
ATOM 3614 C C . GLY A 1 456 ? 8.845 0.025 -27.841 1.00 31.06 456 GLY A C 1
ATOM 3615 O O . GLY A 1 456 ? 9.865 0.508 -27.370 1.00 31.06 456 GLY A O 1
ATOM 3616 N N . GLY A 1 457 ? 8.285 -1.080 -27.339 1.00 42.09 457 GLY A N 1
ATOM 3617 C CA . GLY A 1 457 ? 9.078 -2.280 -27.038 1.00 42.09 457 GLY A CA 1
ATOM 3618 C C . GLY A 1 457 ? 9.908 -2.398 -25.748 1.00 42.09 457 GLY A C 1
ATOM 3619 O O . GLY A 1 457 ? 10.895 -3.134 -25.779 1.00 42.09 457 GLY A O 1
ATOM 3620 N N . GLY A 1 458 ? 9.527 -1.796 -24.617 1.00 53.91 458 GLY A N 1
ATOM 3621 C CA . GLY A 1 458 ? 10.045 -2.240 -23.309 1.00 53.91 458 GLY A CA 1
ATOM 3622 C C . GLY A 1 458 ? 9.586 -3.671 -22.977 1.00 53.91 458 GLY A C 1
ATOM 3623 O O . GLY A 1 458 ? 8.450 -4.035 -23.281 1.00 53.91 458 GLY A O 1
ATOM 3624 N N . LEU A 1 459 ? 10.447 -4.508 -22.380 1.00 72.50 459 LEU A N 1
ATOM 3625 C CA . LEU A 1 459 ? 10.024 -5.834 -21.908 1.00 72.50 459 LEU A CA 1
ATOM 3626 C C . LEU A 1 459 ? 9.014 -5.674 -20.768 1.00 72.50 459 LEU A C 1
ATOM 3628 O O . LEU A 1 459 ? 9.280 -4.952 -19.809 1.00 72.50 459 LEU A O 1
ATOM 3632 N N . HIS A 1 460 ? 7.897 -6.396 -20.836 1.00 75.19 460 HIS A N 1
ATOM 3633 C CA . HIS A 1 460 ? 6.950 -6.448 -19.726 1.00 75.19 460 HIS A CA 1
ATOM 3634 C C . HIS A 1 460 ? 7.612 -7.042 -18.468 1.00 75.19 460 HIS A C 1
ATOM 3636 O O . HIS A 1 460 ? 8.322 -8.047 -18.543 1.00 75.19 460 HIS A O 1
ATOM 3642 N N . CYS A 1 461 ? 7.437 -6.426 -17.305 1.00 74.00 461 CYS A N 1
ATOM 3643 C CA . CYS A 1 461 ? 7.997 -6.901 -16.041 1.00 74.00 461 CYS A CA 1
ATOM 3644 C C . CYS A 1 461 ? 6.899 -7.356 -15.078 1.00 74.00 461 CYS A C 1
ATOM 3646 O O . CYS A 1 461 ? 7.026 -8.439 -14.505 1.00 74.00 461 CYS A O 1
ATOM 3648 N N . LYS A 1 462 ? 5.784 -6.621 -14.978 1.00 73.38 462 LYS A N 1
ATOM 3649 C CA . LYS A 1 462 ? 4.648 -6.998 -14.121 1.00 73.38 462 LYS A CA 1
ATOM 3650 C C . LYS A 1 462 ? 4.021 -8.308 -14.591 1.00 73.38 462 LYS A C 1
ATOM 3652 O O . LYS A 1 462 ? 3.793 -9.214 -13.793 1.00 73.38 462 LYS A O 1
ATOM 3657 N N . ALA A 1 463 ? 3.866 -8.479 -15.900 1.00 78.81 463 ALA A N 1
ATOM 3658 C CA . ALA A 1 463 ? 3.374 -9.718 -16.494 1.00 78.81 463 ALA A CA 1
ATOM 3659 C C . ALA A 1 463 ? 4.242 -10.955 -16.170 1.00 78.81 463 ALA A C 1
ATOM 3661 O O . ALA A 1 463 ? 3.788 -12.079 -16.365 1.00 78.81 463 ALA A O 1
ATOM 3662 N N . ARG A 1 464 ? 5.479 -10.785 -15.683 1.00 83.69 464 ARG A N 1
ATOM 3663 C CA . ARG A 1 464 ? 6.418 -11.874 -15.354 1.00 83.69 464 ARG A CA 1
ATOM 3664 C C . ARG A 1 464 ? 6.676 -12.042 -13.852 1.00 83.69 464 ARG A C 1
ATOM 3666 O O . ARG A 1 464 ? 7.537 -12.838 -13.480 1.00 83.69 464 ARG A O 1
ATOM 3673 N N . CYS A 1 465 ? 5.930 -11.349 -12.988 1.00 75.31 465 CYS A N 1
ATOM 3674 C CA . CYS A 1 465 ? 6.008 -11.547 -11.539 1.00 75.31 465 CYS A CA 1
ATOM 3675 C C . CYS A 1 465 ? 5.757 -13.013 -11.155 1.00 75.31 465 CYS A C 1
ATOM 3677 O O . CYS A 1 465 ? 4.870 -13.670 -11.695 1.00 75.31 465 CYS A O 1
ATOM 3679 N N . GLN A 1 466 ? 6.533 -13.534 -10.202 1.00 76.00 466 GLN A N 1
ATOM 3680 C CA . GLN A 1 466 ? 6.594 -14.974 -9.930 1.00 76.00 466 GLN A CA 1
ATOM 3681 C C . GLN A 1 466 ? 5.256 -15.578 -9.474 1.00 76.00 466 GLN A C 1
ATOM 3683 O O . GLN A 1 466 ? 4.981 -16.738 -9.780 1.00 76.00 466 GLN A O 1
ATOM 3688 N N . ILE A 1 467 ? 4.434 -14.813 -8.756 1.00 77.31 467 ILE A N 1
ATOM 3689 C CA . ILE A 1 467 ? 3.136 -15.249 -8.228 1.00 77.31 467 ILE A CA 1
ATOM 3690 C C . ILE A 1 467 ? 2.026 -14.596 -9.052 1.00 77.31 467 ILE A C 1
ATOM 3692 O O . ILE A 1 467 ? 2.051 -13.387 -9.285 1.00 77.31 467 ILE A O 1
ATOM 3696 N N . TYR A 1 468 ? 1.055 -15.393 -9.503 1.00 77.12 468 TYR A N 1
ATOM 3697 C CA . TYR A 1 468 ? -0.109 -14.870 -10.216 1.00 77.12 468 TYR A CA 1
ATOM 3698 C C . TYR A 1 468 ? -1.045 -14.116 -9.242 1.00 77.12 468 TYR A C 1
ATOM 3700 O O . TYR A 1 468 ? -1.317 -14.633 -8.152 1.00 77.12 468 TYR A O 1
ATOM 3708 N N . PRO A 1 469 ? -1.572 -12.926 -9.597 1.00 69.81 469 PRO A N 1
ATOM 3709 C CA . PRO A 1 469 ? -2.395 -12.112 -8.699 1.00 69.81 469 PRO A CA 1
ATOM 3710 C C . PRO A 1 469 ? -3.573 -12.851 -8.081 1.00 69.81 469 PRO A C 1
ATOM 3712 O O . PRO A 1 469 ? -4.221 -13.663 -8.738 1.00 69.81 469 PRO A O 1
ATOM 3715 N N . ARG A 1 470 ? -3.898 -12.502 -6.829 1.00 69.31 470 ARG A N 1
ATOM 3716 C CA . ARG A 1 470 ? -5.081 -13.010 -6.107 1.00 69.31 470 ARG A CA 1
ATOM 3717 C C . ARG A 1 470 ? -5.091 -14.540 -5.947 1.00 69.31 470 ARG A C 1
ATOM 3719 O O . ARG A 1 470 ? -6.131 -15.137 -5.685 1.00 69.31 470 ARG A O 1
ATOM 3726 N N . THR A 1 471 ? -3.918 -15.168 -6.052 1.00 70.75 471 THR A N 1
ATOM 3727 C CA . THR A 1 471 ? -3.690 -16.589 -5.770 1.00 70.75 471 THR A CA 1
ATOM 3728 C C . THR A 1 471 ? -2.539 -16.741 -4.778 1.00 70.75 471 THR A C 1
ATOM 3730 O O . THR A 1 471 ? -1.624 -15.920 -4.763 1.00 70.75 471 THR A O 1
ATOM 3733 N N . LYS A 1 472 ? -2.580 -17.779 -3.935 1.00 64.12 472 LYS A N 1
ATOM 3734 C CA . LYS A 1 472 ? -1.486 -18.077 -2.991 1.00 64.12 472 LYS A CA 1
ATOM 3735 C C . LYS A 1 472 ? -0.429 -19.011 -3.590 1.00 64.12 472 LYS A C 1
ATOM 3737 O O . LYS A 1 472 ? 0.747 -18.888 -3.263 1.00 64.12 472 LYS A O 1
ATOM 3742 N N . ASP A 1 473 ? -0.838 -19.883 -4.514 1.00 80.00 473 ASP A N 1
ATOM 3743 C CA . ASP A 1 473 ? -0.034 -21.050 -4.904 1.00 80.00 473 ASP A CA 1
ATOM 3744 C C . ASP A 1 473 ? 0.295 -21.127 -6.404 1.00 80.00 473 ASP A C 1
ATOM 3746 O O . ASP A 1 473 ? 1.099 -21.965 -6.817 1.00 80.00 473 ASP A O 1
ATOM 3750 N N . VAL A 1 474 ? -0.287 -20.263 -7.247 1.00 84.12 474 VAL A N 1
ATOM 3751 C CA . VAL A 1 474 ? -0.059 -20.316 -8.699 1.00 84.12 474 VAL A CA 1
ATOM 3752 C C . VAL A 1 474 ? 1.199 -19.533 -9.052 1.00 84.12 474 VAL A C 1
ATOM 3754 O O . VAL A 1 474 ? 1.229 -18.301 -9.017 1.00 84.12 474 VAL A O 1
ATOM 3757 N N . LYS A 1 475 ? 2.252 -20.267 -9.416 1.00 86.56 475 LYS A N 1
ATOM 3758 C CA . LYS A 1 475 ? 3.547 -19.700 -9.800 1.00 86.56 475 LYS A CA 1
ATOM 3759 C C . LYS A 1 475 ? 3.737 -19.711 -11.306 1.00 86.56 475 LYS A C 1
ATOM 3761 O O . LYS A 1 475 ? 3.415 -20.690 -11.975 1.00 86.56 475 LYS A O 1
ATOM 3766 N N . ARG A 1 476 ? 4.316 -18.634 -11.827 1.00 87.62 476 ARG A N 1
ATOM 3767 C CA . ARG A 1 476 ? 4.755 -18.548 -13.220 1.00 87.62 476 ARG A CA 1
ATOM 3768 C C . ARG A 1 476 ? 6.069 -19.302 -13.407 1.00 87.62 476 ARG A C 1
ATOM 3770 O O . ARG A 1 476 ? 6.914 -19.351 -12.515 1.00 87.62 476 ARG A O 1
ATOM 3777 N N . PHE A 1 477 ? 6.254 -19.857 -14.595 1.00 89.12 477 PHE A N 1
ATOM 3778 C CA . PHE A 1 477 ? 7.545 -20.315 -15.083 1.00 89.12 477 PHE A CA 1
ATOM 3779 C C . PHE A 1 477 ? 8.465 -19.110 -15.284 1.00 89.12 477 PHE A C 1
ATOM 3781 O O . PHE A 1 477 ? 8.087 -18.140 -15.938 1.00 89.12 477 PHE A O 1
ATOM 3788 N N . THR A 1 478 ? 9.675 -19.170 -14.741 1.00 90.44 478 THR A N 1
ATOM 3789 C CA . THR A 1 478 ? 10.638 -18.069 -14.833 1.00 90.44 478 THR A CA 1
ATOM 3790 C C . THR A 1 478 ? 11.054 -17.831 -16.284 1.00 90.44 478 THR A C 1
ATOM 3792 O O . THR A 1 478 ? 11.585 -18.725 -16.939 1.00 90.44 478 THR A O 1
ATOM 3795 N N . VAL A 1 479 ? 10.845 -16.610 -16.781 1.00 83.62 479 VAL A N 1
ATOM 3796 C CA . VAL A 1 479 ? 11.254 -16.194 -18.130 1.00 83.62 479 VAL A CA 1
ATOM 3797 C C . VAL A 1 479 ? 12.352 -15.134 -18.016 1.00 83.62 479 VAL A C 1
ATOM 3799 O O . VAL A 1 479 ? 12.036 -13.994 -17.664 1.00 83.62 479 VAL A O 1
ATOM 3802 N N . PRO A 1 480 ? 13.620 -15.481 -18.303 1.00 82.31 480 PRO A N 1
ATOM 3803 C CA . PRO A 1 480 ? 14.716 -14.517 -18.407 1.00 82.31 480 PRO A CA 1
ATOM 3804 C C . PRO A 1 480 ? 14.444 -13.433 -19.459 1.00 82.31 480 PRO A C 1
ATOM 3806 O O . PRO A 1 480 ? 13.761 -13.696 -20.450 1.00 82.31 480 PRO A O 1
ATOM 3809 N N . ASP A 1 481 ? 14.988 -12.230 -19.265 1.00 82.19 481 ASP A N 1
ATOM 3810 C CA . ASP A 1 481 ? 14.756 -11.073 -20.147 1.00 82.19 481 ASP A CA 1
ATOM 3811 C C . ASP A 1 481 ? 15.129 -11.354 -21.615 1.00 82.19 481 ASP A C 1
ATOM 3813 O O . ASP A 1 481 ? 14.388 -10.993 -22.530 1.00 82.19 481 ASP A O 1
ATOM 3817 N N . ASP A 1 482 ? 16.217 -12.089 -21.851 1.00 82.62 482 ASP A N 1
ATOM 3818 C CA . ASP A 1 482 ? 16.678 -12.504 -23.182 1.00 82.62 482 ASP A CA 1
ATOM 3819 C C . ASP A 1 482 ? 15.779 -13.570 -23.838 1.00 82.62 482 ASP A C 1
ATOM 3821 O O . ASP A 1 482 ? 15.879 -13.815 -25.039 1.00 82.62 482 ASP A O 1
ATOM 3825 N N . LYS A 1 483 ? 14.873 -14.193 -23.073 1.00 87.06 483 LYS A N 1
ATOM 3826 C CA . LYS A 1 483 ? 13.942 -15.239 -23.531 1.00 87.06 483 LYS A CA 1
ATOM 3827 C C . LYS A 1 483 ? 12.493 -14.776 -23.643 1.00 87.06 483 LYS A C 1
ATOM 3829 O O . LYS A 1 483 ? 11.627 -15.575 -24.011 1.00 87.06 483 LYS A O 1
ATOM 3834 N N . VAL A 1 484 ? 12.208 -13.503 -23.369 1.00 83.50 484 VAL A N 1
ATOM 3835 C CA . VAL A 1 484 ? 10.841 -12.962 -23.429 1.00 83.50 484 VAL A CA 1
ATOM 3836 C C . VAL A 1 484 ? 10.295 -12.981 -24.855 1.00 83.50 484 VAL A C 1
ATOM 3838 O O . VAL A 1 484 ? 9.163 -13.401 -25.077 1.00 83.50 484 VAL A O 1
ATOM 3841 N N . ARG A 1 485 ? 11.082 -12.567 -25.851 1.00 86.62 485 ARG A N 1
ATOM 3842 C CA . ARG A 1 485 ? 10.599 -12.445 -27.233 1.00 86.62 485 ARG A CA 1
ATOM 3843 C C . ARG A 1 485 ? 10.344 -13.818 -27.864 1.00 86.62 485 ARG A C 1
ATOM 3845 O O . ARG A 1 485 ? 11.193 -14.706 -27.807 1.00 86.62 485 ARG A O 1
ATOM 3852 N N . TRP A 1 486 ? 9.191 -13.978 -28.514 1.00 84.88 486 TRP A N 1
ATOM 3853 C CA . TRP A 1 486 ? 8.767 -15.243 -29.130 1.00 84.88 486 TRP A CA 1
ATOM 3854 C C . TRP A 1 486 ? 9.729 -15.775 -30.192 1.00 84.88 486 TRP A C 1
ATOM 3856 O O . TRP A 1 486 ? 9.935 -16.985 -30.273 1.00 84.88 486 TRP A O 1
ATOM 3866 N N . ASN A 1 487 ? 10.369 -14.873 -30.940 1.00 86.12 487 ASN A N 1
ATOM 3867 C CA . ASN A 1 487 ? 11.364 -15.205 -31.959 1.00 86.12 487 ASN A CA 1
ATOM 3868 C C . ASN A 1 487 ? 12.664 -15.801 -31.386 1.00 86.12 487 ASN A C 1
ATOM 3870 O O . ASN A 1 487 ? 13.445 -16.373 -32.142 1.00 86.12 487 ASN A O 1
ATOM 3874 N N . VAL A 1 488 ? 12.898 -15.700 -30.073 1.00 89.19 488 VAL A N 1
ATOM 3875 C CA . VAL A 1 488 ? 14.027 -16.354 -29.409 1.00 89.19 488 VAL A CA 1
ATOM 3876 C C . VAL A 1 488 ? 13.642 -17.799 -29.080 1.00 89.19 488 VAL A C 1
ATOM 3878 O O . VAL A 1 488 ? 12.654 -18.013 -28.364 1.00 89.19 488 VAL A O 1
ATOM 3881 N N . PRO A 1 489 ? 14.411 -18.802 -29.545 1.00 89.69 489 PRO A N 1
ATOM 3882 C CA . PRO A 1 489 ? 14.194 -20.191 -29.170 1.00 89.69 489 PRO A CA 1
ATOM 3883 C C . PRO A 1 489 ? 14.323 -20.395 -27.658 1.00 89.69 489 PRO A C 1
ATOM 3885 O O . PRO A 1 489 ? 15.302 -19.969 -27.028 1.00 89.69 489 PRO A O 1
ATOM 3888 N N . PHE A 1 490 ? 13.334 -21.082 -27.089 1.00 92.69 490 PHE A N 1
ATOM 3889 C CA . PHE A 1 490 ? 13.330 -21.498 -25.690 1.00 92.69 490 PHE A CA 1
ATOM 3890 C C . PHE A 1 490 ? 12.713 -22.905 -25.561 1.00 92.69 490 PHE A C 1
ATOM 3892 O O . PHE A 1 490 ? 11.544 -23.027 -25.198 1.00 92.69 490 PHE A O 1
ATOM 3899 N N . PRO A 1 491 ? 13.451 -23.967 -25.938 1.00 91.56 491 PRO A N 1
ATOM 3900 C CA . PRO A 1 491 ? 12.930 -25.339 -25.976 1.00 91.56 491 PRO A CA 1
ATOM 3901 C C . PRO A 1 491 ? 12.419 -25.860 -24.627 1.00 91.56 491 PRO A C 1
ATOM 3903 O O . PRO A 1 491 ? 11.475 -26.641 -24.583 1.00 91.56 491 PRO A O 1
ATOM 3906 N N . GLU A 1 492 ? 13.010 -25.402 -23.524 1.00 92.44 492 GLU A N 1
ATOM 3907 C CA . GLU A 1 492 ? 12.668 -25.801 -22.155 1.00 92.44 492 GLU A CA 1
ATOM 3908 C C . GLU A 1 492 ? 11.436 -25.055 -21.613 1.00 92.44 492 GLU A C 1
ATOM 3910 O O . GLU A 1 492 ? 11.035 -25.250 -20.464 1.00 92.44 492 GLU A O 1
ATOM 3915 N N . TYR A 1 493 ? 10.839 -24.172 -22.419 1.00 92.38 493 TYR A N 1
ATOM 3916 C CA . TYR A 1 493 ? 9.731 -23.330 -22.005 1.00 92.38 493 TYR A CA 1
ATOM 3917 C C . TYR A 1 493 ? 8.450 -24.138 -21.778 1.00 92.38 493 TYR A C 1
ATOM 3919 O O . TYR A 1 493 ? 7.703 -24.444 -22.709 1.00 92.38 493 TYR A O 1
ATOM 3927 N N . SER A 1 494 ? 8.166 -24.432 -20.508 1.00 89.62 494 SER A N 1
ATOM 3928 C CA . SER A 1 494 ? 7.003 -25.219 -20.088 1.00 89.62 494 SER A CA 1
ATOM 3929 C C . SER A 1 494 ? 6.175 -24.487 -19.022 1.00 89.62 494 SER A C 1
ATOM 3931 O O . SER A 1 494 ? 6.154 -24.897 -17.858 1.00 89.62 494 SER A O 1
ATOM 3933 N N . PRO A 1 495 ? 5.492 -23.386 -19.383 1.00 91.56 495 PRO A N 1
ATOM 3934 C CA . PRO A 1 495 ? 4.671 -22.635 -18.440 1.00 91.56 495 PRO A CA 1
ATOM 3935 C C . PRO A 1 495 ? 3.409 -23.410 -18.012 1.00 91.56 495 PRO A C 1
ATOM 3937 O O . PRO A 1 495 ? 2.784 -24.057 -18.859 1.00 91.56 495 PRO A O 1
ATOM 3940 N N . PRO A 1 496 ? 3.005 -23.328 -16.729 1.00 88.69 496 PRO A N 1
ATOM 3941 C CA . PRO A 1 496 ? 1.777 -23.949 -16.243 1.00 88.69 496 PRO A CA 1
ATOM 3942 C C . PRO A 1 496 ? 0.533 -23.280 -16.836 1.00 88.69 496 PRO A C 1
ATOM 3944 O O . PRO A 1 496 ? 0.546 -22.087 -17.133 1.00 88.69 496 PRO A O 1
ATOM 3947 N N . SER A 1 497 ? -0.548 -24.045 -16.979 1.00 89.31 497 SER A N 1
ATOM 3948 C CA . SER A 1 497 ? -1.856 -23.557 -17.429 1.00 89.31 497 SER A CA 1
ATOM 3949 C C . SER A 1 497 ? -2.738 -23.169 -16.243 1.00 89.31 497 SER A C 1
ATOM 3951 O O . SER A 1 497 ? -2.905 -23.964 -15.321 1.00 89.31 497 SER A O 1
ATOM 3953 N N . PHE A 1 498 ? -3.345 -21.981 -16.277 1.00 88.25 498 PHE A N 1
ATOM 3954 C CA . PHE A 1 498 ? -4.211 -21.493 -15.206 1.00 88.25 498 PHE A CA 1
ATOM 3955 C C . PHE A 1 498 ? -5.387 -20.649 -15.720 1.00 88.25 498 PHE A C 1
ATOM 3957 O O . PHE A 1 498 ? -5.237 -19.747 -16.542 1.00 88.25 498 PHE A O 1
ATOM 3964 N N . THR A 1 499 ? -6.590 -20.925 -15.220 1.00 87.69 499 THR A N 1
ATOM 3965 C CA . THR A 1 499 ? -7.789 -20.086 -15.379 1.00 87.69 499 THR A CA 1
ATOM 3966 C C . THR A 1 499 ? -8.615 -20.210 -14.106 1.00 87.69 499 THR A C 1
ATOM 3968 O O . THR A 1 499 ? -8.720 -21.306 -13.558 1.00 87.69 499 THR A O 1
ATOM 3971 N N . THR A 1 500 ? -9.152 -19.103 -13.598 1.00 88.06 500 THR A N 1
ATOM 3972 C CA . THR A 1 500 ? -9.920 -19.094 -12.350 1.00 88.06 500 THR A CA 1
ATOM 3973 C C . THR A 1 500 ? -11.273 -19.776 -12.526 1.00 88.06 500 THR A C 1
ATOM 3975 O O . THR A 1 500 ? -11.883 -19.709 -13.594 1.00 88.06 500 THR A O 1
ATOM 3978 N N . GLU A 1 501 ? -11.793 -20.364 -11.446 1.00 88.19 501 GLU A N 1
ATOM 3979 C CA . GLU A 1 501 ? -13.122 -20.996 -11.440 1.00 88.19 501 GLU A CA 1
ATOM 3980 C C . GLU A 1 501 ? -14.224 -20.011 -11.855 1.00 88.19 501 GLU A C 1
ATOM 3982 O O . GLU A 1 501 ? -15.151 -20.363 -12.577 1.00 88.19 501 GLU A O 1
ATOM 3987 N N . THR A 1 502 ? -14.082 -18.737 -11.477 1.00 86.94 502 THR A N 1
ATOM 3988 C CA . THR A 1 502 ? -15.006 -17.671 -11.881 1.00 86.94 502 THR A CA 1
ATOM 3989 C C . THR A 1 502 ? -15.100 -17.532 -13.399 1.00 86.94 502 THR A C 1
ATOM 3991 O O . THR A 1 502 ? -16.206 -17.454 -13.923 1.00 86.94 502 THR A O 1
ATOM 3994 N N . VAL A 1 503 ? -13.977 -17.569 -14.120 1.00 87.94 503 VAL A N 1
ATOM 3995 C CA . VAL A 1 503 ? -13.954 -17.501 -15.590 1.00 87.94 503 VAL A CA 1
ATOM 3996 C C . VAL A 1 503 ? -14.418 -18.825 -16.203 1.00 87.94 503 VAL A C 1
ATOM 3998 O O . VAL A 1 503 ? -15.164 -18.818 -17.182 1.00 87.94 503 VAL A O 1
ATOM 4001 N N . LEU A 1 504 ? -14.034 -19.965 -15.616 1.00 88.56 504 LEU A N 1
ATOM 4002 C CA . LEU A 1 504 ? -14.453 -21.296 -16.077 1.00 88.56 504 LEU A CA 1
ATOM 4003 C C . LEU A 1 504 ? -15.960 -21.539 -15.920 1.00 88.56 504 LEU A C 1
ATOM 4005 O O . LEU A 1 504 ? -16.533 -22.298 -16.703 1.00 88.56 504 LEU A O 1
ATOM 4009 N N . SER A 1 505 ? -16.610 -20.864 -14.966 1.00 88.50 505 SER A N 1
ATOM 4010 C CA . SER A 1 505 ? -18.063 -20.928 -14.770 1.00 88.50 505 SER A CA 1
ATOM 4011 C C . SER A 1 505 ? -18.869 -20.344 -15.944 1.00 88.50 505 SER A C 1
ATOM 4013 O O . SER A 1 505 ? -20.065 -20.607 -16.058 1.00 88.50 505 SER A O 1
ATOM 4015 N N . GLY A 1 506 ? -18.212 -19.610 -16.852 1.00 87.06 506 GLY A N 1
ATOM 4016 C CA . GLY A 1 506 ? -18.807 -19.034 -18.058 1.00 87.06 506 GLY A CA 1
ATOM 4017 C C . GLY A 1 506 ? -19.752 -17.852 -17.806 1.00 87.06 506 GLY A C 1
ATOM 4018 O O . GLY A 1 506 ? -20.867 -17.862 -18.332 1.00 87.06 506 GLY A O 1
ATOM 4019 N N . PRO A 1 507 ? -19.358 -16.827 -17.023 1.00 88.44 507 PRO A N 1
ATOM 4020 C CA . PRO A 1 507 ? -20.151 -15.609 -16.887 1.00 88.44 507 PRO A CA 1
ATOM 4021 C C . PRO A 1 507 ? -20.260 -14.874 -18.231 1.00 88.44 507 PRO A C 1
ATOM 4023 O O . PRO A 1 507 ? -19.462 -15.089 -19.140 1.00 88.44 507 PRO A O 1
ATOM 4026 N N . TYR A 1 508 ? -21.223 -13.957 -18.356 1.00 85.81 508 TYR A N 1
ATOM 4027 C CA . TYR A 1 508 ? -21.531 -13.276 -19.625 1.00 85.81 508 TYR A CA 1
ATOM 4028 C C . TYR A 1 508 ? -20.327 -12.535 -20.256 1.00 85.81 508 TYR A C 1
ATOM 4030 O O . TYR A 1 508 ? -20.234 -12.397 -21.482 1.00 85.81 508 TYR A O 1
ATOM 4038 N N . TYR A 1 509 ? -19.384 -12.073 -19.428 1.00 81.38 509 TYR A N 1
ATOM 4039 C CA . TYR A 1 509 ? -18.164 -11.389 -19.858 1.00 81.38 509 TYR A CA 1
ATOM 4040 C C . TYR A 1 509 ? -17.012 -12.346 -20.222 1.00 81.38 509 TYR A C 1
ATOM 4042 O O . TYR A 1 509 ? -15.982 -11.892 -20.722 1.00 81.38 509 TYR A O 1
ATOM 4050 N N . ALA A 1 510 ? -17.145 -13.652 -19.977 1.00 88.75 510 ALA A N 1
ATOM 4051 C CA . ALA A 1 510 ? -16.109 -14.639 -20.247 1.00 88.75 510 ALA A CA 1
ATOM 4052 C C . ALA A 1 510 ? -16.364 -15.388 -21.557 1.00 88.75 510 ALA A C 1
ATOM 4054 O O . ALA A 1 510 ? -17.496 -15.659 -21.955 1.00 88.75 510 ALA A O 1
ATOM 4055 N N . ASP A 1 511 ? -15.279 -15.720 -22.242 1.00 89.38 511 ASP A N 1
ATOM 4056 C CA . ASP A 1 511 ? -15.310 -16.592 -23.404 1.00 89.38 511 ASP A CA 1
ATOM 4057 C C . ASP A 1 511 ? -15.515 -18.063 -23.004 1.00 89.38 511 ASP A C 1
ATOM 4059 O O . ASP A 1 511 ? -15.228 -18.465 -21.870 1.00 89.38 511 ASP A O 1
ATOM 4063 N N . PRO A 1 512 ? -15.958 -18.905 -23.946 1.00 88.50 512 PRO A N 1
ATOM 4064 C CA . PRO A 1 512 ? -16.021 -20.339 -23.727 1.00 88.50 512 PRO A CA 1
ATOM 4065 C C . PRO A 1 512 ? -14.610 -20.944 -23.543 1.00 88.50 512 PRO A C 1
ATOM 4067 O O . PRO A 1 512 ? -13.595 -20.380 -23.972 1.00 88.50 512 PRO A O 1
ATOM 4070 N N . ASP A 1 513 ? -14.527 -22.075 -22.837 1.00 87.44 513 ASP A N 1
ATOM 4071 C CA . ASP A 1 513 ? -13.258 -22.757 -22.564 1.00 87.44 513 ASP A CA 1
ATOM 4072 C C . ASP A 1 513 ? -12.834 -23.665 -23.724 1.00 87.44 513 ASP A C 1
ATOM 4074 O O . ASP A 1 513 ? -13.028 -24.885 -23.706 1.00 87.44 513 ASP A O 1
ATOM 4078 N N . ILE A 1 514 ? -12.239 -23.039 -24.740 1.00 86.25 514 ILE A N 1
ATOM 4079 C CA . ILE A 1 514 ? -11.830 -23.705 -25.981 1.00 86.25 514 ILE A CA 1
ATOM 4080 C C . ILE A 1 514 ? -10.748 -24.776 -25.758 1.00 86.25 514 ILE A C 1
ATOM 4082 O O . ILE A 1 514 ? -10.727 -25.769 -26.480 1.00 86.25 514 ILE A O 1
ATOM 4086 N N . CYS A 1 515 ? -9.915 -24.658 -24.712 1.00 82.38 515 CYS A N 1
ATOM 4087 C CA . CYS A 1 515 ? -8.915 -25.680 -24.366 1.00 82.38 515 CYS A CA 1
ATOM 4088 C C . CYS A 1 515 ? -9.541 -27.010 -23.915 1.00 82.38 515 CYS A C 1
ATOM 4090 O O . CYS A 1 515 ? -8.936 -28.063 -24.098 1.00 82.38 515 CYS A O 1
ATOM 4092 N N . SER A 1 516 ? -10.752 -26.973 -23.353 1.00 82.75 516 SER A N 1
ATOM 4093 C CA . SER A 1 516 ? -11.511 -28.167 -22.954 1.00 82.75 516 SER A CA 1
ATOM 4094 C C . SER A 1 516 ? -12.498 -28.632 -24.034 1.00 82.75 516 SER A C 1
ATOM 4096 O O . SER A 1 516 ? -13.375 -29.451 -23.756 1.00 82.75 516 SER A O 1
ATOM 4098 N N . GLY A 1 517 ? -12.414 -28.078 -25.251 1.00 79.69 517 GLY A N 1
ATOM 4099 C CA . GLY A 1 517 ? -13.338 -28.361 -26.354 1.00 79.69 517 GLY A CA 1
ATOM 4100 C C . GLY A 1 517 ? -14.753 -27.808 -26.146 1.00 79.69 517 GLY A C 1
ATOM 4101 O O . GLY A 1 517 ? -15.676 -28.171 -26.875 1.00 79.69 517 GLY A O 1
ATOM 4102 N N . LYS A 1 518 ? -14.957 -26.942 -25.145 1.00 80.81 518 LYS A N 1
ATOM 4103 C CA . LYS A 1 518 ? -16.239 -26.280 -24.904 1.00 80.81 518 LYS A CA 1
ATOM 4104 C C . LYS A 1 518 ? -16.275 -25.017 -25.754 1.00 80.81 518 LYS A C 1
ATOM 4106 O O . LYS A 1 518 ? -15.857 -23.974 -25.279 1.00 80.81 518 LYS A O 1
ATOM 4111 N N . GLY A 1 519 ? -16.780 -25.118 -26.982 1.00 83.12 519 GLY A N 1
ATOM 4112 C CA . GLY A 1 519 ? -16.920 -23.995 -27.919 1.00 83.12 519 GLY A CA 1
ATOM 4113 C C . GLY A 1 519 ? -15.700 -23.768 -28.818 1.00 83.12 519 GLY A C 1
ATOM 4114 O O . GLY A 1 519 ? -14.675 -24.428 -28.674 1.00 83.12 519 GLY A O 1
ATOM 4115 N N . GLU A 1 520 ? -15.828 -22.830 -29.757 1.00 83.38 520 GLU A N 1
ATOM 4116 C CA . GLU A 1 520 ? -14.787 -22.473 -30.727 1.00 83.38 520 GLU A CA 1
ATOM 4117 C C . GLU A 1 520 ? -14.785 -20.956 -30.949 1.00 83.38 520 GLU A C 1
ATOM 4119 O O . GLU A 1 520 ? -15.838 -20.315 -30.930 1.00 83.38 520 GLU A O 1
ATOM 4124 N N . ILE A 1 521 ? -13.599 -20.384 -31.160 1.00 85.62 521 ILE A N 1
ATOM 4125 C CA . ILE A 1 521 ? -13.417 -18.987 -31.559 1.00 85.62 521 ILE A CA 1
ATOM 4126 C C . ILE A 1 521 ? -12.663 -18.992 -32.886 1.00 85.62 521 ILE A C 1
ATOM 4128 O O . ILE A 1 521 ? -11.499 -19.384 -32.945 1.00 85.62 521 ILE A O 1
ATOM 4132 N N . THR A 1 522 ? -13.324 -18.546 -33.954 1.00 81.19 522 THR A N 1
ATOM 4133 C CA . THR A 1 522 ? -12.768 -18.583 -35.318 1.00 81.19 522 THR A CA 1
ATOM 4134 C C . THR A 1 522 ? -12.324 -17.213 -35.830 1.00 81.19 522 THR A C 1
ATOM 4136 O O . THR A 1 522 ? -11.678 -17.128 -36.871 1.00 81.19 522 THR A O 1
ATOM 4139 N N . LYS A 1 523 ? -12.685 -16.134 -35.126 1.00 90.25 523 LYS A N 1
ATOM 4140 C CA . LYS A 1 523 ? -12.552 -14.744 -35.585 1.00 90.25 523 LYS A CA 1
ATOM 4141 C C . LYS A 1 523 ? -11.495 -13.966 -34.805 1.00 90.25 523 LYS A C 1
ATOM 4143 O O . LYS A 1 523 ? -11.808 -13.116 -33.978 1.00 90.25 523 LYS A O 1
ATOM 4148 N N . TRP A 1 524 ? -10.224 -14.272 -35.038 1.00 89.88 524 TRP A N 1
ATOM 4149 C CA . TRP A 1 524 ? -9.106 -13.567 -34.400 1.00 89.88 524 TRP A CA 1
ATOM 4150 C C . TRP A 1 524 ? -8.731 -12.288 -35.151 1.00 89.88 524 TRP 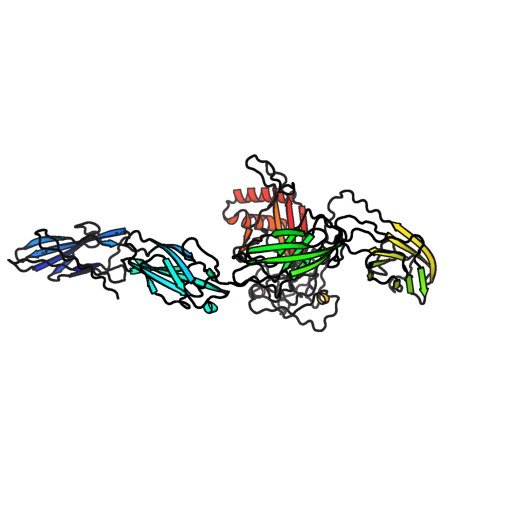A C 1
ATOM 4152 O O . TRP A 1 524 ? -8.849 -12.220 -36.370 1.00 89.88 524 TRP A O 1
ATOM 4162 N N . ASN A 1 525 ? -8.199 -11.295 -34.431 1.00 87.06 525 ASN A N 1
ATOM 4163 C CA . ASN A 1 525 ? -7.796 -9.993 -34.980 1.00 87.06 525 ASN A CA 1
ATOM 4164 C C . ASN A 1 525 ? -8.928 -9.203 -35.673 1.00 87.06 525 ASN A C 1
ATOM 4166 O O . ASN A 1 525 ? -8.655 -8.318 -36.485 1.00 87.06 525 ASN A O 1
ATOM 4170 N N . GLU A 1 526 ? -10.186 -9.496 -35.349 1.00 88.38 526 GLU A N 1
ATOM 4171 C CA . GLU A 1 526 ? -11.367 -8.827 -35.898 1.00 88.38 526 GLU A CA 1
ATOM 4172 C C . GLU A 1 526 ? -12.485 -8.708 -34.849 1.00 88.38 526 GLU A C 1
ATOM 4174 O O . GLU A 1 526 ? -12.321 -9.098 -33.690 1.00 88.38 526 GLU A O 1
ATOM 4179 N N . ILE A 1 527 ? -13.613 -8.104 -35.227 1.00 81.38 527 ILE A N 1
ATOM 4180 C CA . ILE A 1 527 ? -14.787 -8.003 -34.354 1.00 81.38 527 ILE A CA 1
ATOM 4181 C C . ILE A 1 527 ? -15.594 -9.303 -34.459 1.00 81.38 527 ILE A C 1
ATOM 4183 O O . ILE A 1 527 ? -16.101 -9.660 -35.525 1.00 81.38 527 ILE A O 1
ATOM 4187 N N . ASP A 1 528 ? -15.741 -9.988 -33.329 1.00 83.62 528 ASP A N 1
ATOM 4188 C CA . ASP A 1 528 ? -16.442 -11.258 -33.183 1.00 83.62 528 ASP A CA 1
ATOM 4189 C C . ASP A 1 528 ? -17.785 -11.048 -32.466 1.00 83.62 528 ASP A C 1
ATOM 4191 O O . ASP A 1 528 ? -17.903 -11.088 -31.237 1.00 83.62 528 ASP A O 1
ATOM 4195 N N . GLY A 1 529 ? -18.818 -10.726 -33.249 1.00 85.69 529 GLY A N 1
ATOM 4196 C CA . GLY A 1 529 ? -20.138 -10.387 -32.720 1.00 85.69 529 GLY A CA 1
ATOM 4197 C C . GLY A 1 529 ? -20.095 -9.102 -31.889 1.00 85.69 529 GLY A C 1
ATOM 4198 O O . GLY A 1 529 ? -19.904 -8.020 -32.435 1.00 85.69 529 GLY A O 1
ATOM 4199 N N . LYS A 1 530 ? -20.292 -9.224 -30.570 1.00 80.38 530 LYS A N 1
ATOM 4200 C CA . LYS A 1 530 ? -20.202 -8.106 -29.611 1.00 80.38 530 LYS A CA 1
ATOM 4201 C C . LYS A 1 530 ? -18.801 -7.933 -29.011 1.00 80.38 530 LYS A C 1
ATOM 4203 O O . LYS A 1 530 ? -18.569 -6.980 -28.277 1.00 80.38 530 LYS A O 1
ATOM 4208 N N . VAL A 1 531 ? -17.873 -8.850 -29.274 1.00 81.75 531 VAL A N 1
ATOM 4209 C CA . VAL A 1 531 ? -16.536 -8.835 -28.673 1.00 81.75 531 VAL A CA 1
ATOM 4210 C C . VAL A 1 531 ? -15.535 -8.312 -29.697 1.00 81.75 531 VAL A C 1
ATOM 4212 O O . VAL A 1 531 ? -15.348 -8.906 -30.756 1.00 81.75 531 VAL A O 1
ATOM 4215 N N . SER A 1 532 ? -14.860 -7.206 -29.386 1.00 82.00 532 SER A N 1
ATOM 4216 C CA . SER A 1 532 ? -13.685 -6.792 -30.156 1.00 82.00 532 SER A CA 1
ATOM 4217 C C . SER A 1 532 ? -12.512 -7.691 -29.787 1.00 82.00 532 SER A C 1
ATOM 4219 O O . SER A 1 532 ? -12.081 -7.697 -28.637 1.00 82.00 532 SER A O 1
ATOM 4221 N N . ARG A 1 533 ? -11.983 -8.435 -30.762 1.00 85.44 533 ARG A N 1
ATOM 4222 C CA . ARG A 1 533 ? -10.734 -9.194 -30.621 1.00 85.44 533 ARG A CA 1
ATOM 4223 C C . ARG A 1 533 ? -9.585 -8.511 -31.362 1.00 85.44 533 ARG A C 1
ATOM 4225 O O . ARG A 1 533 ? -8.567 -9.145 -31.622 1.00 85.44 533 ARG A O 1
ATOM 4232 N N . VAL A 1 534 ? -9.738 -7.242 -31.739 1.00 81.62 534 VAL A N 1
ATOM 4233 C CA . VAL A 1 534 ? -8.713 -6.448 -32.430 1.00 81.62 534 VAL A CA 1
ATOM 4234 C C . VAL A 1 534 ? -7.728 -5.898 -31.407 1.00 81.62 534 VAL A C 1
ATOM 4236 O O . VAL A 1 534 ? -8.133 -5.368 -30.381 1.00 81.62 534 VAL A O 1
ATOM 4239 N N . SER A 1 535 ? -6.431 -5.993 -31.689 1.00 78.75 535 SER A N 1
ATOM 4240 C CA . SER A 1 535 ? -5.406 -5.369 -30.852 1.00 78.75 535 SER A CA 1
ATOM 4241 C C . SER A 1 535 ? -4.984 -4.005 -31.396 1.00 78.75 535 SER A C 1
ATOM 4243 O O . SER A 1 535 ? -4.881 -3.814 -32.608 1.00 78.75 535 SER A O 1
ATOM 4245 N N . PHE A 1 536 ? -4.709 -3.064 -30.489 1.00 73.12 536 PHE A N 1
ATOM 4246 C CA . PHE A 1 536 ? -4.151 -1.750 -30.829 1.00 73.12 536 PHE A CA 1
ATOM 4247 C C . PHE A 1 536 ? -2.653 -1.814 -31.176 1.00 73.12 536 PHE A C 1
ATOM 4249 O O . PHE A 1 536 ? -2.153 -0.930 -31.860 1.00 73.12 536 PHE A O 1
ATOM 4256 N N . GLU A 1 537 ? -1.969 -2.904 -30.808 1.00 71.12 537 GLU A N 1
ATOM 4257 C CA . GLU A 1 537 ? -0.564 -3.185 -31.165 1.00 71.12 537 GLU A CA 1
ATOM 4258 C C . GLU A 1 537 ? -0.399 -3.764 -32.586 1.00 71.12 537 GLU A C 1
ATOM 4260 O O . GLU A 1 537 ? 0.690 -4.166 -32.992 1.00 71.12 537 GLU A O 1
ATOM 4265 N N . GLY A 1 538 ? -1.489 -3.867 -33.352 1.00 79.31 538 GLY A N 1
ATOM 4266 C CA . GLY A 1 538 ? -1.523 -4.585 -34.624 1.00 79.31 538 GLY A CA 1
ATOM 4267 C C . GLY A 1 538 ? -1.931 -6.051 -34.465 1.00 79.31 538 GLY A C 1
ATOM 4268 O O . GLY A 1 538 ? -2.464 -6.461 -33.434 1.00 79.31 538 GLY A O 1
ATOM 4269 N N . LYS A 1 539 ? -1.742 -6.849 -35.523 1.00 84.75 539 LYS A N 1
ATOM 4270 C CA . LYS A 1 539 ? -2.194 -8.247 -35.540 1.00 84.75 539 LYS A CA 1
ATOM 4271 C C . LYS A 1 539 ? -1.335 -9.109 -34.615 1.00 84.75 539 LYS A C 1
ATOM 4273 O O . LYS A 1 539 ? -0.121 -9.155 -34.788 1.00 84.75 539 LYS A O 1
ATOM 4278 N N . TYR A 1 540 ? -1.968 -9.825 -33.690 1.00 86.50 540 TYR A N 1
ATOM 4279 C CA . TYR A 1 540 ? -1.306 -10.850 -32.888 1.00 86.50 540 TYR A CA 1
ATOM 4280 C C . TYR A 1 540 ? -1.343 -12.204 -33.594 1.00 86.50 540 TYR A C 1
ATOM 4282 O O . TYR A 1 540 ? -2.257 -12.518 -34.363 1.00 86.50 540 TYR A O 1
ATOM 4290 N N . GLU A 1 541 ? -0.331 -13.010 -33.309 1.00 89.31 541 GLU A N 1
ATOM 4291 C CA . GLU A 1 541 ? -0.190 -14.349 -33.860 1.00 89.31 541 GLU A CA 1
ATOM 4292 C C . GLU A 1 541 ? -1.124 -15.333 -33.141 1.00 89.31 541 GLU A C 1
ATOM 4294 O O . GLU A 1 541 ? -1.437 -15.164 -31.961 1.00 89.31 541 GLU A O 1
ATOM 4299 N N . VAL A 1 542 ? -1.585 -16.360 -33.853 1.00 88.56 542 VAL A N 1
ATOM 4300 C CA . VAL A 1 542 ? -2.436 -17.420 -33.301 1.00 88.56 542 VAL A CA 1
ATOM 4301 C C . VAL A 1 542 ? -1.724 -18.745 -33.521 1.00 88.56 542 VAL A C 1
ATOM 4303 O O . VAL A 1 542 ? -1.469 -19.128 -34.661 1.00 88.56 542 VAL A O 1
ATOM 4306 N N . VAL A 1 543 ? -1.403 -19.434 -32.430 1.00 84.44 543 VAL A N 1
ATOM 4307 C CA . VAL A 1 543 ? -0.677 -20.708 -32.429 1.00 84.44 543 VAL A CA 1
ATOM 4308 C C . VAL A 1 543 ? -1.524 -21.737 -31.693 1.00 84.44 543 VAL A C 1
ATOM 4310 O O . VAL A 1 543 ? -2.042 -21.456 -30.616 1.00 84.44 543 VAL A O 1
ATOM 4313 N N . ASP A 1 544 ? -1.714 -22.907 -32.304 1.00 83.75 544 ASP A N 1
ATOM 4314 C CA . ASP A 1 544 ? -2.571 -23.988 -31.790 1.00 83.75 544 ASP A CA 1
ATOM 4315 C C . ASP A 1 544 ? -4.002 -23.531 -31.441 1.00 83.75 544 ASP A C 1
ATOM 4317 O O . ASP A 1 544 ? -4.610 -23.978 -30.472 1.00 83.75 544 ASP A O 1
ATOM 4321 N N . GLY A 1 545 ? -4.543 -22.595 -32.230 1.00 84.44 545 GLY A N 1
ATOM 4322 C CA . GLY A 1 545 ? -5.877 -22.024 -32.017 1.00 84.44 545 GLY A CA 1
ATOM 4323 C C . GLY A 1 545 ? -5.961 -20.997 -30.881 1.00 84.44 545 GLY A C 1
ATOM 4324 O O . GLY A 1 545 ? -7.056 -20.523 -30.586 1.00 84.44 545 GLY A O 1
ATOM 4325 N N . LEU A 1 546 ? -4.832 -20.626 -30.263 1.00 86.69 546 LEU A N 1
ATOM 4326 C CA . LEU A 1 546 ? -4.763 -19.680 -29.150 1.00 86.69 546 LEU A CA 1
ATOM 4327 C C . LEU A 1 546 ? -3.978 -18.412 -29.525 1.00 86.69 546 LEU A C 1
ATOM 4329 O O . LEU A 1 546 ? -2.943 -18.500 -30.187 1.00 86.69 546 LEU A O 1
ATOM 4333 N N . PRO A 1 547 ? -4.412 -17.222 -29.078 1.00 89.75 547 PRO A N 1
ATOM 4334 C CA . PRO A 1 547 ? -3.694 -15.981 -29.338 1.00 89.75 547 PRO A CA 1
ATOM 4335 C C . PRO A 1 547 ? -2.403 -15.889 -28.510 1.00 89.75 547 PRO A C 1
ATOM 4337 O O . PRO A 1 547 ? -2.416 -16.098 -27.292 1.00 89.75 547 PRO A O 1
ATOM 4340 N N . LEU A 1 548 ? -1.299 -15.528 -29.167 1.00 86.94 548 LEU A N 1
ATOM 4341 C CA . LEU A 1 548 ? -0.019 -15.214 -28.535 1.00 86.94 548 LEU A CA 1
ATOM 4342 C C . LEU A 1 548 ? 0.018 -13.771 -28.050 1.00 86.94 548 LEU A C 1
ATOM 4344 O O . LEU A 1 548 ? -0.331 -12.852 -28.790 1.00 86.94 548 LEU A O 1
ATOM 4348 N N . ASN A 1 549 ? 0.531 -13.565 -26.837 1.00 88.00 549 ASN A N 1
ATOM 4349 C CA . ASN A 1 549 ? 0.808 -12.224 -26.337 1.00 88.00 549 ASN A CA 1
ATOM 4350 C C . ASN A 1 549 ? 1.814 -11.500 -27.260 1.00 88.00 549 ASN A C 1
ATOM 4352 O O . ASN A 1 549 ? 2.927 -12.008 -27.425 1.00 88.00 549 ASN A O 1
ATOM 4356 N N . PRO A 1 550 ? 1.476 -10.321 -27.822 1.00 84.44 550 PRO A N 1
ATOM 4357 C CA . PRO A 1 550 ? 2.322 -9.617 -28.788 1.00 84.44 550 PRO A CA 1
ATOM 4358 C C . PRO A 1 550 ? 3.651 -9.124 -28.195 1.00 84.44 550 PRO A C 1
ATOM 4360 O O . PRO A 1 550 ? 4.614 -8.922 -28.934 1.00 84.44 550 PRO A O 1
ATOM 4363 N N . VAL A 1 551 ? 3.738 -8.954 -26.871 1.00 84.25 551 VAL A N 1
ATOM 4364 C CA . VAL A 1 551 ? 4.943 -8.440 -26.197 1.00 84.25 551 VAL A CA 1
ATOM 4365 C C . VAL A 1 551 ? 5.932 -9.553 -25.839 1.00 84.25 551 VAL A C 1
ATOM 4367 O O . VAL A 1 551 ? 7.144 -9.319 -25.864 1.00 84.25 551 VAL A O 1
ATOM 4370 N N . GLY A 1 552 ? 5.456 -10.776 -25.581 1.00 87.00 552 GLY A N 1
ATOM 4371 C CA . GLY A 1 552 ? 6.320 -11.934 -25.338 1.00 87.00 552 GLY A CA 1
ATOM 4372 C C . GLY A 1 552 ? 5.797 -12.941 -24.314 1.00 87.00 552 GLY A C 1
ATOM 4373 O O . GLY A 1 552 ? 4.628 -12.941 -23.927 1.00 87.00 552 GLY A O 1
ATOM 4374 N N . ARG A 1 553 ? 6.696 -13.828 -23.882 1.00 89.62 553 ARG A N 1
ATOM 4375 C CA . ARG A 1 553 ? 6.455 -14.893 -22.907 1.00 89.62 553 ARG A CA 1
ATOM 4376 C C . ARG A 1 553 ? 6.314 -14.334 -21.494 1.00 89.62 553 ARG A C 1
ATOM 4378 O O . ARG A 1 553 ? 7.215 -13.667 -20.999 1.00 89.62 553 ARG A O 1
ATOM 4385 N N . THR A 1 554 ? 5.244 -14.717 -20.799 1.00 87.38 554 THR A N 1
ATOM 4386 C CA . THR A 1 554 ? 4.969 -14.269 -19.420 1.00 87.38 554 THR A CA 1
ATOM 4387 C C . THR A 1 554 ? 5.226 -15.336 -18.355 1.00 87.38 554 THR A C 1
ATOM 4389 O O . THR A 1 554 ? 5.276 -15.027 -17.169 1.00 87.38 554 THR A O 1
ATOM 4392 N N . GLY A 1 555 ? 5.350 -16.602 -18.763 1.00 88.12 555 GLY A N 1
ATOM 4393 C CA . GLY A 1 555 ? 5.565 -17.726 -17.849 1.00 88.12 555 GLY A CA 1
ATOM 4394 C C . GLY A 1 555 ? 4.294 -18.448 -17.394 1.00 88.12 555 GLY A C 1
ATOM 4395 O O . GLY A 1 555 ? 4.381 -19.310 -16.530 1.00 88.12 555 GLY A O 1
ATOM 4396 N N . ILE A 1 556 ? 3.120 -18.156 -17.956 1.00 88.19 556 ILE A N 1
ATOM 4397 C CA . ILE A 1 556 ? 1.867 -18.856 -17.618 1.00 88.19 556 ILE A CA 1
ATOM 4398 C C . ILE A 1 556 ? 0.935 -18.939 -18.828 1.00 88.19 556 ILE A C 1
ATOM 4400 O O . ILE A 1 556 ? 0.798 -17.963 -19.562 1.00 88.19 556 ILE A O 1
ATOM 4404 N N . LYS A 1 557 ? 0.284 -20.081 -19.045 1.00 87.38 557 LYS A N 1
ATOM 4405 C CA . LYS A 1 557 ? -0.746 -20.268 -20.076 1.00 87.38 557 LYS A CA 1
ATOM 4406 C C . LYS A 1 557 ? -2.150 -20.130 -19.474 1.00 87.38 557 LYS A C 1
ATOM 4408 O O . LYS A 1 557 ? -2.344 -20.217 -18.268 1.00 87.38 557 LYS A O 1
ATOM 4413 N N . HIS A 1 558 ? -3.129 -20.036 -20.355 1.00 87.19 558 HIS A N 1
ATOM 4414 C CA . HIS A 1 558 ? -4.552 -19.832 -20.151 1.00 87.19 558 HIS A CA 1
ATOM 4415 C C . HIS A 1 558 ? -4.894 -18.464 -19.559 1.00 87.19 558 HIS A C 1
ATOM 4417 O O . HIS A 1 558 ? -4.019 -17.636 -19.337 1.00 87.19 558 HIS A O 1
ATOM 4423 N N . ARG A 1 559 ? -6.195 -18.204 -19.409 1.00 86.38 559 ARG A N 1
ATOM 4424 C CA . ARG A 1 559 ? -6.754 -16.857 -19.250 1.00 86.38 559 ARG A CA 1
ATOM 4425 C C . ARG A 1 559 ? -6.579 -16.252 -17.864 1.00 86.38 559 ARG A C 1
ATOM 4427 O O . ARG A 1 559 ? -7.028 -15.131 -17.648 1.00 86.38 559 ARG A O 1
ATOM 4434 N N . GLY A 1 560 ? -6.013 -16.987 -16.905 1.00 87.62 560 GLY A N 1
ATOM 4435 C CA . GLY A 1 560 ? -5.961 -16.560 -15.511 1.00 87.62 560 GLY A CA 1
ATOM 4436 C C . GLY A 1 560 ? -7.330 -16.063 -15.034 1.00 87.62 560 GLY A C 1
ATOM 4437 O O . GLY A 1 560 ? -8.290 -16.829 -15.040 1.00 87.62 560 GLY A O 1
ATOM 4438 N N . CYS A 1 561 ? -7.424 -14.788 -14.659 1.00 85.31 561 CYS A N 1
ATOM 4439 C CA . CYS A 1 561 ? -8.675 -14.126 -14.258 1.00 85.31 561 CYS A CA 1
ATOM 4440 C C . CYS A 1 561 ? -9.342 -13.278 -15.357 1.00 85.31 561 CYS A C 1
ATOM 4442 O O . CYS A 1 561 ? -10.381 -12.673 -15.103 1.00 85.31 561 CYS A O 1
ATOM 4444 N N . LEU A 1 562 ? -8.773 -13.220 -16.563 1.00 85.19 562 LEU A N 1
ATOM 4445 C CA . LEU A 1 562 ? -9.322 -12.459 -17.683 1.00 85.19 562 LEU A CA 1
ATOM 4446 C C . LEU A 1 562 ? -10.456 -13.235 -18.363 1.00 85.19 562 LEU A C 1
ATOM 4448 O O . LEU A 1 562 ? -10.373 -14.443 -18.583 1.00 85.19 562 LEU A O 1
ATOM 4452 N N . GLY A 1 563 ? -11.528 -12.536 -18.729 1.00 84.31 563 GLY A N 1
ATOM 4453 C CA . GLY A 1 563 ? -12.687 -13.167 -19.358 1.00 84.31 563 GLY A CA 1
ATOM 4454 C C . GLY A 1 563 ? -12.410 -13.643 -20.786 1.00 84.31 563 GLY A C 1
ATOM 4455 O O . GLY A 1 563 ? -12.866 -14.722 -21.177 1.00 84.31 563 GLY A O 1
ATOM 4456 N N . ARG A 1 564 ? -11.662 -12.859 -21.574 1.00 88.06 564 ARG A N 1
ATOM 4457 C CA . ARG A 1 564 ? -11.503 -13.063 -23.022 1.00 88.06 564 ARG A CA 1
ATOM 4458 C C . ARG A 1 564 ? -10.166 -13.694 -23.393 1.00 88.06 564 ARG A C 1
ATOM 4460 O O . ARG A 1 564 ? -9.133 -13.386 -22.797 1.00 88.06 564 ARG A O 1
ATOM 4467 N N . TRP A 1 565 ? -10.173 -14.528 -24.434 1.00 87.38 565 TRP A N 1
ATOM 4468 C CA . TRP A 1 565 ? -8.942 -14.965 -25.096 1.00 87.38 565 TRP A CA 1
ATOM 4469 C C . TRP A 1 565 ? -8.373 -13.810 -25.934 1.00 87.38 565 TRP A C 1
ATOM 4471 O O . TRP A 1 565 ? -9.077 -13.242 -26.770 1.00 87.38 565 TRP A O 1
ATOM 4481 N N . GLY A 1 566 ? -7.092 -13.490 -25.735 1.00 87.62 566 GLY A N 1
ATOM 4482 C CA . GLY A 1 566 ? -6.415 -12.395 -26.438 1.00 87.62 566 GLY A CA 1
ATOM 4483 C C . GLY A 1 566 ? -6.611 -11.046 -25.729 1.00 87.62 566 GLY A C 1
ATOM 4484 O O . GLY A 1 566 ? -6.473 -11.001 -24.502 1.00 87.62 566 GLY A O 1
ATOM 4485 N N . PRO A 1 567 ? -6.887 -9.950 -26.458 1.00 85.25 567 PRO A N 1
ATOM 4486 C CA . PRO A 1 567 ? -7.009 -8.628 -25.857 1.00 85.25 567 PRO A CA 1
ATOM 4487 C C . PRO A 1 567 ? -8.272 -8.484 -24.996 1.00 85.25 567 PRO A C 1
ATOM 4489 O O . PRO A 1 567 ? -9.380 -8.777 -25.436 1.00 85.25 567 PRO A O 1
ATOM 4492 N N . ASN A 1 568 ? -8.102 -7.975 -23.776 1.00 85.38 568 ASN A N 1
ATOM 4493 C CA . ASN A 1 568 ? -9.186 -7.561 -22.886 1.00 85.38 568 ASN A CA 1
ATOM 4494 C C . ASN A 1 568 ? -9.152 -6.032 -22.777 1.00 85.38 568 ASN A C 1
ATOM 4496 O O . ASN A 1 568 ? -8.224 -5.485 -22.183 1.00 85.38 568 ASN A O 1
ATOM 4500 N N . HIS A 1 569 ? -10.116 -5.358 -23.404 1.00 79.62 569 HIS A N 1
ATOM 4501 C CA . HIS A 1 569 ? -10.137 -3.900 -23.518 1.00 79.62 569 HIS A CA 1
ATOM 4502 C C . HIS A 1 569 ? -10.606 -3.225 -22.223 1.00 79.62 569 HIS A C 1
ATOM 4504 O O . HIS A 1 569 ? -11.629 -3.608 -21.662 1.00 79.62 569 HIS A O 1
ATOM 4510 N N . ALA A 1 570 ? -9.888 -2.188 -21.801 1.00 79.56 570 ALA A N 1
ATOM 4511 C CA . ALA A 1 570 ? -10.247 -1.285 -20.711 1.00 79.56 570 ALA A CA 1
ATOM 4512 C C . ALA A 1 570 ? -10.207 0.175 -21.182 1.00 79.56 570 ALA A C 1
ATOM 4514 O O . ALA A 1 570 ? -9.542 0.484 -22.177 1.00 79.56 570 ALA A O 1
ATOM 4515 N N . ALA A 1 571 ? -10.906 1.056 -20.474 1.00 75.81 571 ALA A N 1
ATOM 4516 C CA . ALA A 1 571 ? -10.968 2.479 -20.766 1.00 75.81 571 ALA A CA 1
ATOM 4517 C C . ALA A 1 571 ? -10.699 3.311 -19.506 1.00 75.81 571 ALA A C 1
ATOM 4519 O O . ALA A 1 571 ? -11.384 3.142 -18.501 1.00 75.81 571 ALA A O 1
ATOM 4520 N N . ASP A 1 572 ? -9.741 4.232 -19.605 1.00 78.38 572 ASP A N 1
ATOM 4521 C CA . ASP A 1 572 ? -9.261 5.042 -18.483 1.00 78.38 572 ASP A CA 1
ATOM 4522 C C . ASP A 1 572 ? -9.395 6.539 -18.798 1.00 78.38 572 ASP A C 1
ATOM 4524 O O . ASP A 1 572 ? -8.628 7.061 -19.621 1.00 78.38 572 ASP A O 1
ATOM 4528 N N . PRO A 1 573 ? -10.345 7.243 -18.163 1.00 75.56 573 PRO A N 1
ATOM 4529 C CA . PRO A 1 573 ? -10.488 8.685 -18.290 1.00 75.56 573 PRO A CA 1
ATOM 4530 C C . PRO A 1 573 ? -9.575 9.435 -17.319 1.00 75.56 573 PRO A C 1
ATOM 4532 O O . PRO A 1 573 ? -9.743 9.373 -16.103 1.00 75.56 573 PRO A O 1
ATOM 4535 N N . ILE A 1 574 ? -8.640 10.222 -17.853 1.00 78.94 574 ILE A N 1
ATOM 4536 C CA . ILE A 1 574 ? -7.820 11.133 -17.042 1.00 78.94 574 ILE A CA 1
ATOM 4537 C C . ILE A 1 574 ? -8.411 12.536 -17.132 1.00 78.94 574 ILE A C 1
ATOM 4539 O O . ILE A 1 574 ? -8.118 13.263 -18.080 1.00 78.94 574 ILE A O 1
ATOM 4543 N N . VAL A 1 575 ? -9.226 12.913 -16.148 1.00 80.56 575 VAL A N 1
ATOM 4544 C CA . VAL A 1 575 ? -9.833 14.249 -16.060 1.00 80.56 575 VAL A CA 1
ATOM 4545 C C . VAL A 1 575 ? -8.915 15.177 -15.278 1.00 80.56 575 VAL A C 1
ATOM 4547 O O . VAL A 1 575 ? -8.660 14.933 -14.098 1.00 80.56 575 VAL A O 1
ATOM 4550 N N . THR A 1 576 ? -8.424 16.234 -15.927 1.00 80.69 576 THR A N 1
ATOM 4551 C CA . THR A 1 576 ? -7.464 17.176 -15.334 1.00 80.69 576 THR A CA 1
ATOM 4552 C C . THR A 1 576 ? -8.013 18.594 -15.227 1.00 80.69 576 THR A C 1
ATOM 4554 O O . THR A 1 576 ? -8.870 18.999 -16.006 1.00 80.69 576 THR A O 1
ATOM 4557 N N . ARG A 1 577 ? -7.496 19.380 -14.276 1.00 81.56 577 ARG A N 1
ATOM 4558 C CA . ARG A 1 577 ? -7.699 20.835 -14.187 1.00 81.56 577 ARG A CA 1
ATOM 4559 C C . ARG A 1 577 ? -6.445 21.526 -13.657 1.00 81.56 577 ARG A C 1
ATOM 4561 O O . ARG A 1 577 ? -5.610 20.895 -13.014 1.00 81.56 577 ARG A O 1
ATOM 4568 N N . TRP A 1 578 ? -6.318 22.832 -13.866 1.00 87.75 578 TRP A N 1
ATOM 4569 C CA . TRP A 1 578 ? -5.282 23.613 -13.185 1.00 87.75 578 TRP A CA 1
ATOM 4570 C C . TRP A 1 578 ? -5.661 23.858 -11.725 1.00 87.75 578 TRP A C 1
ATOM 4572 O O . TRP A 1 578 ? -6.799 24.226 -11.436 1.00 87.75 578 TRP A O 1
ATOM 4582 N N . LYS A 1 579 ? -4.701 23.684 -10.814 1.00 88.00 579 LYS A N 1
ATOM 4583 C CA . LYS A 1 579 ? -4.860 24.043 -9.405 1.00 88.00 579 LYS A CA 1
ATOM 4584 C C . LYS A 1 579 ? -4.987 25.557 -9.277 1.00 88.00 579 LYS A C 1
ATOM 4586 O O . LYS A 1 579 ? -4.190 26.287 -9.873 1.00 88.00 579 LYS A O 1
ATOM 4591 N N . ARG A 1 580 ? -5.945 26.020 -8.475 1.00 87.19 580 ARG A N 1
ATOM 4592 C CA . ARG A 1 580 ? -6.208 27.449 -8.264 1.00 87.19 580 ARG A CA 1
ATOM 4593 C C . ARG A 1 580 ? -6.091 27.863 -6.801 1.00 87.19 580 ARG A C 1
ATOM 4595 O O . ARG A 1 580 ? -6.258 27.029 -5.911 1.00 87.19 580 ARG A O 1
ATOM 4602 N N . THR A 1 581 ? -5.751 29.128 -6.571 1.00 86.94 581 THR A N 1
ATOM 4603 C CA . THR A 1 581 ? -5.808 29.781 -5.254 1.00 86.94 581 THR A CA 1
ATOM 4604 C C . THR A 1 581 ? -7.242 30.211 -4.922 1.00 86.94 581 THR A C 1
ATOM 4606 O O . THR A 1 581 ? -8.138 30.099 -5.757 1.00 86.94 581 THR A O 1
ATOM 4609 N N . GLU A 1 582 ? -7.465 30.724 -3.708 1.00 88.69 582 GLU A N 1
ATOM 4610 C CA . GLU A 1 582 ? -8.757 31.315 -3.311 1.00 88.69 582 GLU A CA 1
ATOM 4611 C C . GLU A 1 582 ? -9.155 32.515 -4.191 1.00 88.69 582 GLU A C 1
ATOM 4613 O O . GLU A 1 582 ? -10.340 32.748 -4.408 1.00 88.69 582 GLU A O 1
ATOM 4618 N N . ASP A 1 583 ? -8.170 33.212 -4.766 1.00 89.12 583 ASP A N 1
ATOM 4619 C CA . ASP A 1 583 ? -8.353 34.348 -5.681 1.00 89.12 583 ASP A CA 1
ATOM 4620 C C . ASP A 1 583 ? -8.494 33.931 -7.164 1.00 89.12 583 ASP A C 1
ATOM 4622 O O . ASP A 1 583 ? -8.368 34.761 -8.062 1.00 89.12 583 ASP A O 1
ATOM 4626 N N . ASP A 1 584 ? -8.729 32.643 -7.440 1.00 84.38 584 ASP A N 1
ATOM 4627 C CA . ASP A 1 584 ? -8.849 32.055 -8.785 1.00 84.38 584 ASP A CA 1
ATOM 4628 C C . ASP A 1 584 ? -7.560 32.104 -9.641 1.00 84.38 584 ASP A C 1
ATOM 4630 O O . ASP A 1 584 ? -7.584 31.839 -10.843 1.00 84.38 584 ASP A O 1
ATOM 4634 N N . GLU A 1 585 ? -6.386 32.359 -9.057 1.00 87.00 585 GLU A N 1
ATOM 4635 C CA . GLU A 1 585 ? -5.122 32.357 -9.808 1.00 87.00 585 GLU A CA 1
ATOM 4636 C C . GLU A 1 585 ? -4.537 30.945 -9.972 1.00 87.00 585 GLU A C 1
ATOM 4638 O O . GLU A 1 585 ? -4.587 30.122 -9.057 1.00 87.00 585 GLU A O 1
ATOM 4643 N N . ILE A 1 586 ? -3.927 30.652 -11.131 1.00 87.62 586 ILE A N 1
ATOM 4644 C CA . ILE A 1 586 ? -3.279 29.353 -11.380 1.00 87.62 586 ILE A CA 1
ATOM 4645 C C . ILE A 1 586 ? -2.034 29.211 -10.499 1.00 87.62 586 ILE A C 1
ATOM 4647 O O . ILE A 1 586 ? -1.061 29.957 -10.646 1.00 87.62 586 ILE A O 1
ATOM 4651 N N . VAL A 1 587 ? -2.031 28.185 -9.651 1.00 88.19 587 VAL A N 1
ATOM 4652 C CA . VAL A 1 587 ? -0.898 27.851 -8.788 1.00 88.19 587 VAL A CA 1
ATOM 4653 C C . VAL A 1 587 ? 0.283 27.400 -9.640 1.00 88.19 587 VAL A C 1
ATOM 4655 O O . VAL A 1 587 ? 0.146 26.568 -10.541 1.00 88.19 587 VAL A O 1
ATOM 4658 N N . LYS A 1 588 ? 1.468 27.928 -9.329 1.00 89.69 588 LYS A N 1
ATOM 4659 C CA . LYS A 1 588 ? 2.734 27.493 -9.920 1.00 89.69 588 LYS A CA 1
ATOM 4660 C C . LYS A 1 588 ? 3.570 26.752 -8.885 1.00 89.69 588 LYS A C 1
ATOM 4662 O O . LYS A 1 588 ? 3.613 27.157 -7.727 1.00 89.69 588 LYS A O 1
ATOM 4667 N N . GLY A 1 589 ? 4.203 25.663 -9.306 1.00 80.81 589 GLY A N 1
ATOM 4668 C CA . GLY A 1 589 ? 5.138 24.909 -8.482 1.00 80.81 589 GLY A CA 1
ATOM 4669 C C . GLY A 1 589 ? 6.455 25.660 -8.299 1.00 80.81 589 GLY A C 1
ATOM 4670 O O . GLY A 1 589 ? 6.696 26.698 -8.918 1.00 80.81 589 GLY A O 1
ATOM 4671 N N . GLU A 1 590 ? 7.340 25.101 -7.478 1.00 77.38 590 GLU A N 1
ATOM 4672 C CA . GLU A 1 590 ? 8.679 25.655 -7.226 1.00 77.38 590 GLU A CA 1
ATOM 4673 C C . GLU A 1 590 ? 9.539 25.751 -8.502 1.00 77.38 590 GLU A C 1
ATOM 4675 O O . GLU A 1 590 ? 10.452 26.571 -8.582 1.00 77.38 590 GLU A O 1
ATOM 4680 N N . ASP A 1 591 ? 9.216 24.963 -9.533 1.00 76.12 591 ASP A N 1
ATOM 4681 C CA . ASP A 1 591 ? 9.845 24.988 -10.858 1.00 76.12 591 ASP A CA 1
ATOM 4682 C C . ASP A 1 591 ? 9.243 26.039 -11.817 1.00 76.12 591 ASP A C 1
ATOM 4684 O O . ASP A 1 591 ? 9.609 26.100 -12.994 1.00 76.12 591 ASP A O 1
ATOM 4688 N N . GLY A 1 592 ? 8.306 26.859 -11.331 1.00 84.06 592 GLY A N 1
ATOM 4689 C CA . GLY A 1 592 ? 7.622 27.906 -12.087 1.00 84.06 592 GLY A CA 1
ATOM 4690 C C . GLY A 1 592 ? 6.559 27.404 -13.069 1.00 84.06 592 GLY A C 1
ATOM 4691 O O . GLY A 1 592 ? 5.941 28.229 -13.753 1.00 84.06 592 GLY A O 1
ATOM 4692 N N . LYS A 1 593 ? 6.316 26.089 -13.159 1.00 84.00 593 LYS A N 1
ATOM 4693 C CA . LYS A 1 593 ? 5.271 25.520 -14.020 1.00 84.00 593 LYS A CA 1
ATOM 4694 C C . LYS A 1 593 ? 3.923 25.510 -13.317 1.00 84.00 593 LYS A C 1
ATOM 4696 O O . LYS A 1 593 ? 3.841 25.478 -12.096 1.00 84.00 593 LYS A O 1
ATOM 4701 N N . GLN A 1 594 ? 2.855 25.534 -14.105 1.00 88.88 594 GLN A N 1
ATOM 4702 C CA . GLN A 1 594 ? 1.485 25.450 -13.602 1.00 88.88 594 GLN A CA 1
ATOM 4703 C C . GLN A 1 594 ? 1.238 24.072 -12.970 1.00 88.88 594 GLN A C 1
ATOM 4705 O O . GLN A 1 594 ? 1.634 23.050 -13.532 1.00 88.88 594 GLN A O 1
ATOM 4710 N N . VAL A 1 595 ? 0.593 24.049 -11.805 1.00 86.94 595 VAL A N 1
ATOM 4711 C CA . VAL A 1 595 ? 0.265 22.817 -11.079 1.00 86.94 595 VAL A CA 1
ATOM 4712 C C . VAL A 1 595 ? -1.063 22.272 -11.587 1.00 86.94 595 VAL A C 1
ATOM 4714 O O . VAL A 1 595 ? -2.068 22.978 -11.583 1.00 86.94 595 VAL A O 1
ATOM 4717 N N . MET A 1 596 ? -1.069 21.011 -12.011 1.00 86.38 596 MET A N 1
ATOM 4718 C CA . MET A 1 596 ? -2.257 20.307 -12.491 1.00 86.38 596 MET A CA 1
ATOM 4719 C C . MET A 1 596 ? -2.796 19.369 -11.406 1.00 86.38 596 MET A C 1
ATOM 4721 O O . MET A 1 596 ? -2.027 18.701 -10.719 1.00 86.38 596 MET A O 1
ATOM 4725 N N . GLU A 1 597 ? -4.114 19.307 -11.280 1.00 85.88 597 GLU A N 1
ATOM 4726 C CA . GLU A 1 597 ? -4.848 18.316 -10.494 1.00 85.88 597 GLU A CA 1
ATOM 4727 C C . GLU A 1 597 ? -5.544 17.350 -11.450 1.00 85.88 597 GLU A C 1
ATOM 4729 O O . GLU A 1 597 ? -5.952 17.744 -12.544 1.00 85.88 597 GLU A O 1
ATOM 4734 N N . PHE A 1 598 ? -5.704 16.095 -11.041 1.00 87.62 598 PHE A N 1
ATOM 4735 C CA . PHE A 1 598 ? -6.521 15.130 -11.766 1.00 87.62 598 PHE A CA 1
ATOM 4736 C C . PHE A 1 598 ? -7.396 14.334 -10.803 1.00 87.62 598 PHE A C 1
ATOM 4738 O O . PHE A 1 598 ? -7.074 14.203 -9.620 1.00 87.62 598 PHE A O 1
ATOM 4745 N N . VAL A 1 599 ? -8.512 13.819 -11.312 1.00 84.31 599 VAL A N 1
ATOM 4746 C CA . VAL A 1 599 ? -9.428 12.987 -10.530 1.00 84.31 599 VAL A CA 1
ATOM 4747 C C . VAL A 1 599 ? -8.847 11.583 -10.390 1.00 84.31 599 VAL A C 1
ATOM 4749 O O . VAL A 1 599 ? -8.525 10.933 -11.383 1.00 84.31 599 VAL A O 1
ATOM 4752 N N . SER A 1 600 ? -8.732 11.112 -9.152 1.00 87.88 600 SER A N 1
ATOM 4753 C CA . SER A 1 600 ? -8.308 9.752 -8.824 1.00 87.88 600 SER A CA 1
ATOM 4754 C C . SER A 1 600 ? -9.244 9.152 -7.785 1.00 87.88 600 SER A C 1
ATOM 4756 O O . SER A 1 600 ? -9.873 9.876 -7.012 1.00 87.88 600 SER A O 1
ATOM 4758 N N . ILE A 1 601 ? -9.326 7.827 -7.774 1.00 83.12 601 ILE A N 1
ATOM 4759 C CA . ILE A 1 601 ? -10.095 7.063 -6.795 1.00 83.12 601 ILE A CA 1
ATOM 4760 C C . ILE A 1 601 ? -9.158 6.211 -5.953 1.00 83.12 601 ILE A C 1
ATOM 4762 O O . ILE A 1 601 ? -8.162 5.690 -6.453 1.00 83.12 601 ILE A O 1
ATOM 4766 N N . GLN A 1 602 ? -9.485 6.041 -4.676 1.00 86.31 602 GLN A N 1
ATOM 4767 C CA . GLN A 1 602 ? -8.804 5.068 -3.833 1.00 86.31 602 GLN A CA 1
ATOM 4768 C C . GLN A 1 602 ? -9.606 3.770 -3.829 1.00 86.31 602 GLN A C 1
ATOM 4770 O O . GLN A 1 602 ? -10.740 3.723 -3.344 1.00 86.31 602 GLN A O 1
ATOM 4775 N N . ARG A 1 603 ? -9.019 2.698 -4.359 1.00 73.00 603 ARG A N 1
ATOM 4776 C CA . ARG A 1 603 ? -9.716 1.416 -4.449 1.00 73.00 603 ARG A CA 1
ATOM 4777 C C . ARG A 1 603 ? -9.906 0.800 -3.062 1.00 73.00 603 ARG A C 1
ATOM 4779 O O . ARG A 1 603 ? -9.021 0.849 -2.207 1.00 73.00 603 ARG A O 1
ATOM 4786 N N . ARG A 1 604 ? -11.063 0.172 -2.830 1.00 74.12 604 ARG A N 1
ATOM 4787 C CA . ARG A 1 604 ? -11.383 -0.460 -1.533 1.00 74.12 604 ARG A CA 1
ATOM 4788 C C . ARG A 1 604 ? -10.578 -1.732 -1.265 1.00 74.12 604 ARG A C 1
ATOM 4790 O O . ARG A 1 604 ? -10.359 -2.061 -0.104 1.00 74.12 604 ARG A O 1
ATOM 4797 N N . ASP A 1 605 ? -10.182 -2.446 -2.315 1.00 62.72 605 ASP A N 1
ATOM 4798 C CA . ASP A 1 605 ? -9.545 -3.762 -2.231 1.00 62.72 605 ASP A CA 1
ATOM 4799 C C . ASP A 1 605 ? -8.067 -3.696 -1.830 1.00 62.72 605 ASP A C 1
ATOM 4801 O O . ASP A 1 605 ? -7.627 -4.519 -1.031 1.00 62.72 605 ASP A O 1
ATOM 4805 N N . ASN A 1 606 ? -7.316 -2.720 -2.347 1.00 65.50 606 ASN A N 1
ATOM 4806 C CA . ASN A 1 606 ? -5.879 -2.588 -2.089 1.00 65.50 606 ASN A CA 1
ATOM 4807 C C . ASN A 1 606 ? -5.445 -1.217 -1.541 1.00 65.50 606 ASN A C 1
ATOM 4809 O O . ASN A 1 606 ? -4.267 -1.041 -1.255 1.00 65.50 606 ASN A O 1
ATOM 4813 N N . ARG A 1 607 ? -6.373 -0.262 -1.366 1.00 74.75 607 ARG A N 1
ATOM 4814 C CA . ARG A 1 607 ? -6.107 1.113 -0.889 1.00 74.75 607 ARG A CA 1
ATOM 4815 C C . ARG A 1 607 ? -5.174 1.938 -1.782 1.00 74.75 607 ARG A C 1
ATOM 4817 O O . ARG A 1 607 ? -4.757 3.026 -1.381 1.00 74.75 607 ARG A O 1
ATOM 4824 N N . GLU A 1 608 ? -4.905 1.479 -3.000 1.00 73.31 608 GLU A N 1
ATOM 4825 C CA . GLU A 1 608 ? -4.110 2.216 -3.975 1.00 73.31 608 GLU A CA 1
ATOM 4826 C C . GLU A 1 608 ? -4.956 3.277 -4.683 1.00 73.31 608 GLU A C 1
ATOM 4828 O O . GLU A 1 608 ? -6.152 3.093 -4.936 1.00 73.31 608 GLU A O 1
ATOM 4833 N N . TRP A 1 609 ? -4.308 4.390 -5.026 1.00 79.19 609 TRP A N 1
ATOM 4834 C CA . TRP A 1 609 ? -4.891 5.416 -5.880 1.00 79.19 609 TRP A CA 1
ATOM 4835 C C . TRP A 1 609 ? -4.784 4.999 -7.345 1.00 79.19 609 TRP A C 1
ATOM 4837 O O . TRP A 1 609 ? -3.702 4.657 -7.824 1.00 79.19 609 TRP A O 1
ATOM 4847 N N . ALA A 1 610 ? -5.903 5.051 -8.059 1.00 79.88 610 ALA A N 1
ATOM 4848 C CA . ALA A 1 610 ? -6.009 4.669 -9.458 1.00 79.88 610 ALA A CA 1
ATOM 4849 C C . ALA A 1 610 ? -6.810 5.703 -10.260 1.00 79.88 610 ALA A C 1
ATOM 4851 O O . ALA A 1 610 ? -7.533 6.537 -9.707 1.00 79.88 610 ALA A O 1
ATOM 4852 N N . ILE A 1 611 ? -6.667 5.640 -11.583 1.00 84.19 611 ILE A N 1
ATOM 4853 C CA . ILE A 1 611 ? -7.557 6.341 -12.510 1.00 84.19 611 ILE A CA 1
ATOM 4854 C C . ILE A 1 611 ? -8.927 5.637 -12.447 1.00 84.19 611 ILE A C 1
ATOM 4856 O O . ILE A 1 611 ? -8.935 4.403 -12.443 1.00 84.19 611 ILE A O 1
ATOM 4860 N N . PRO A 1 612 ? -10.049 6.379 -12.384 1.00 81.75 612 PRO A N 1
ATOM 4861 C CA . PRO A 1 612 ? -11.403 5.814 -12.351 1.00 81.75 612 PRO A CA 1
ATOM 4862 C C . PRO A 1 612 ? -11.803 5.242 -13.717 1.00 81.75 612 PRO A C 1
ATOM 4864 O O . PRO A 1 612 ? -12.484 5.893 -14.512 1.00 81.75 612 PRO A O 1
ATOM 4867 N N . GLY A 1 613 ? -11.265 4.070 -14.038 1.00 78.75 613 GLY A N 1
ATOM 4868 C CA . GLY A 1 613 ? -11.415 3.393 -15.318 1.00 78.75 613 GLY A CA 1
ATOM 4869 C C . GLY A 1 613 ? -11.852 1.946 -15.141 1.00 78.75 613 GLY A C 1
ATOM 4870 O O . GLY A 1 613 ? -11.687 1.350 -14.079 1.00 78.75 613 GLY A O 1
ATOM 4871 N N . GLY A 1 614 ? -12.358 1.351 -16.217 1.00 76.31 614 GLY A N 1
ATOM 4872 C CA . GLY A 1 614 ? -12.977 0.030 -16.151 1.00 76.31 614 GLY A CA 1
ATOM 4873 C C . GLY A 1 614 ? -12.908 -0.763 -17.445 1.00 76.31 614 GLY A C 1
ATOM 4874 O O . GLY A 1 614 ? -12.316 -0.350 -18.447 1.00 76.31 614 GLY A O 1
ATOM 4875 N N . MET A 1 615 ? -13.470 -1.968 -17.405 1.00 76.19 615 MET A N 1
ATOM 4876 C CA . MET A 1 615 ? -13.433 -2.905 -18.527 1.00 76.19 615 MET A CA 1
ATOM 4877 C C . MET A 1 615 ? -14.510 -2.550 -19.555 1.00 76.19 615 MET A C 1
ATOM 4879 O O . MET A 1 615 ? -15.638 -2.215 -19.213 1.00 76.19 615 MET A O 1
ATOM 4883 N N . VAL A 1 616 ? -14.186 -2.661 -20.843 1.00 74.38 616 VAL A N 1
ATOM 4884 C CA . VAL A 1 616 ? -15.161 -2.403 -21.908 1.00 74.38 616 VAL A CA 1
ATOM 4885 C C . VAL A 1 616 ? -16.107 -3.593 -22.038 1.00 74.38 616 VAL A C 1
ATOM 4887 O O . VAL A 1 616 ? -15.696 -4.702 -22.390 1.00 74.38 616 VAL A O 1
ATOM 4890 N N . GLU A 1 617 ? -17.388 -3.339 -21.789 1.00 72.31 617 GLU A N 1
ATOM 4891 C CA . GLU A 1 617 ? -18.441 -4.347 -21.879 1.00 72.31 617 GLU A CA 1
ATOM 4892 C C . GLU A 1 617 ? -18.712 -4.803 -23.331 1.00 72.31 617 GLU A C 1
ATOM 4894 O O . GLU A 1 617 ? -18.565 -4.021 -24.279 1.00 72.31 617 GLU A O 1
ATOM 4899 N N . PRO A 1 618 ? -19.137 -6.063 -23.558 1.00 70.69 618 PRO A N 1
ATOM 4900 C CA . PRO A 1 618 ? -19.408 -6.579 -24.896 1.00 70.69 618 PRO A CA 1
ATOM 4901 C C . PRO A 1 618 ? -20.479 -5.775 -25.644 1.00 70.69 618 PRO A C 1
ATO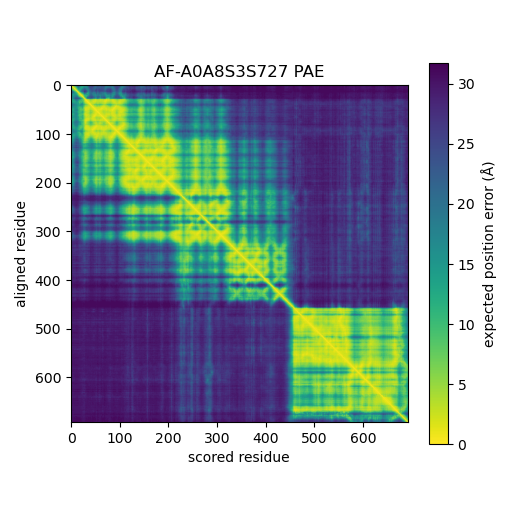M 4903 O O . PRO A 1 618 ? -21.654 -5.755 -25.277 1.00 70.69 618 PRO A O 1
ATOM 4906 N N . GLY A 1 619 ? -20.088 -5.200 -26.779 1.00 64.81 619 GLY A N 1
ATOM 4907 C CA . GLY A 1 619 ? -20.947 -4.405 -27.654 1.00 64.81 619 GLY A CA 1
ATOM 4908 C C . GLY A 1 619 ? -21.042 -2.932 -27.258 1.00 64.81 619 GLY A C 1
ATOM 4909 O O . GLY A 1 619 ? -21.700 -2.175 -27.970 1.00 64.81 619 GLY A O 1
ATOM 4910 N N . SER A 1 620 ? -20.379 -2.524 -26.174 1.00 63.38 620 SER A N 1
ATOM 4911 C CA . SER A 1 620 ? -20.296 -1.129 -25.747 1.00 63.38 620 SER A CA 1
ATOM 4912 C C . SER A 1 620 ? -19.182 -0.386 -26.486 1.00 63.38 620 SER A C 1
ATOM 4914 O O . SER A 1 620 ? -18.144 -0.948 -26.841 1.00 63.38 620 SER A O 1
ATOM 4916 N N . LEU A 1 621 ? -19.395 0.909 -26.723 1.00 64.44 621 LEU A N 1
ATOM 4917 C CA . LEU A 1 621 ? -18.345 1.810 -27.196 1.00 64.44 621 LEU A CA 1
ATOM 4918 C C . LEU A 1 621 ? -17.431 2.190 -26.025 1.00 64.44 621 LEU A C 1
ATOM 4920 O O . LEU A 1 621 ? -17.909 2.377 -24.910 1.00 64.44 621 LEU A O 1
ATOM 4924 N N . VAL A 1 622 ? -16.141 2.407 -26.292 1.00 65.56 622 VAL A N 1
ATOM 4925 C CA . VAL A 1 622 ? -15.169 2.879 -25.281 1.00 65.56 622 VAL A CA 1
ATOM 4926 C C . VAL A 1 622 ? -15.654 4.164 -24.596 1.00 65.56 622 VAL A C 1
ATOM 4928 O O . VAL A 1 622 ? -15.543 4.303 -23.383 1.00 65.56 622 VAL A O 1
ATOM 4931 N N . SER A 1 623 ? -16.243 5.087 -25.360 1.00 64.31 623 SER A N 1
ATOM 4932 C CA . SER A 1 623 ? -16.814 6.329 -24.830 1.00 64.31 623 SER A CA 1
ATOM 4933 C C . SER A 1 623 ? -17.988 6.093 -23.877 1.00 64.31 623 SER A C 1
ATOM 4935 O O . SER A 1 623 ? -18.167 6.866 -22.943 1.00 64.31 623 SER A O 1
ATOM 4937 N N . ALA A 1 624 ? -18.775 5.033 -24.082 1.00 67.06 624 ALA A N 1
ATOM 4938 C CA . ALA A 1 624 ? -19.867 4.671 -23.182 1.00 67.06 624 ALA A CA 1
ATOM 4939 C C . ALA A 1 624 ? -19.332 4.085 -21.868 1.00 67.06 624 ALA A C 1
ATOM 4941 O O . ALA A 1 624 ? -19.805 4.474 -20.806 1.00 67.06 624 ALA A O 1
ATOM 4942 N N . THR A 1 625 ? -18.299 3.235 -21.937 1.00 68.31 625 THR A N 1
ATOM 4943 C CA . THR A 1 625 ? -17.605 2.715 -20.747 1.00 68.31 625 THR A CA 1
ATOM 4944 C C . THR A 1 625 ? -17.020 3.847 -19.908 1.00 68.31 625 THR A C 1
ATOM 4946 O O . THR A 1 625 ? -17.219 3.865 -18.705 1.00 68.31 625 THR A O 1
ATOM 4949 N N . ILE A 1 626 ? -16.389 4.848 -20.530 1.00 69.25 626 ILE A N 1
ATOM 4950 C CA . ILE A 1 626 ? -15.850 6.006 -19.798 1.00 69.25 626 ILE A CA 1
ATOM 4951 C C . ILE A 1 626 ? -16.945 6.779 -19.056 1.00 69.25 626 ILE A C 1
ATOM 4953 O O . ILE A 1 626 ? -16.753 7.124 -17.894 1.00 69.25 626 ILE A O 1
ATOM 4957 N N . LYS A 1 627 ? -18.085 7.051 -19.707 1.00 71.19 627 LYS A N 1
ATOM 4958 C CA . LYS A 1 627 ? -19.205 7.761 -19.065 1.00 71.19 627 LYS A CA 1
ATOM 4959 C C . LYS A 1 627 ? -19.712 7.012 -17.836 1.00 71.19 627 LYS A C 1
ATOM 4961 O O . LYS A 1 627 ? -19.958 7.636 -16.809 1.00 71.19 627 LYS A O 1
ATOM 4966 N N . GLN A 1 628 ? -19.855 5.697 -17.969 1.00 70.06 628 GLN A N 1
ATOM 4967 C CA . GLN A 1 628 ? -20.363 4.844 -16.909 1.00 70.06 628 GLN A CA 1
ATOM 4968 C C . GLN A 1 628 ? -19.370 4.744 -15.744 1.00 70.06 628 GLN A C 1
ATOM 4970 O O . GLN A 1 628 ? -19.719 5.119 -14.632 1.00 70.06 628 GLN A O 1
ATOM 4975 N N . GLU A 1 629 ? -18.130 4.326 -16.002 1.00 75.88 629 GLU A N 1
ATOM 4976 C CA . GLU A 1 629 ? -17.116 4.097 -14.960 1.00 75.88 629 GLU A CA 1
ATOM 4977 C C . GLU A 1 629 ? -16.762 5.393 -14.222 1.00 75.88 629 GLU A C 1
ATOM 4979 O O . GLU A 1 629 ? -16.783 5.445 -12.995 1.00 75.88 629 GLU A O 1
ATOM 4984 N N . PHE A 1 630 ? -16.544 6.495 -14.950 1.00 80.12 630 PHE A N 1
ATOM 4985 C CA . PHE A 1 630 ? -16.270 7.786 -14.317 1.00 80.12 630 PHE A CA 1
ATOM 4986 C C . PHE A 1 630 ? -17.464 8.282 -13.489 1.00 80.12 630 PHE A C 1
ATOM 4988 O O . PHE A 1 630 ? -17.295 8.810 -12.388 1.00 80.12 630 PHE A O 1
ATOM 4995 N N . GLY A 1 631 ? -18.682 8.103 -14.007 1.00 77.69 631 GLY A N 1
ATOM 4996 C CA . GLY A 1 631 ? -19.902 8.473 -13.304 1.00 77.69 631 GLY A CA 1
ATOM 4997 C C . GLY A 1 631 ? -20.090 7.675 -12.015 1.00 77.69 631 GLY A C 1
ATOM 4998 O O . GLY A 1 631 ? -20.397 8.244 -10.970 1.00 77.69 631 GLY A O 1
ATOM 4999 N N . GLU A 1 632 ? -19.934 6.354 -12.071 1.00 78.31 632 GLU A N 1
ATOM 5000 C CA . GLU A 1 632 ? -20.098 5.452 -10.927 1.00 78.31 632 GLU A CA 1
ATOM 5001 C C . GLU A 1 632 ? -18.990 5.643 -9.882 1.00 78.31 632 GLU A C 1
ATOM 5003 O O . GLU A 1 632 ? -19.295 5.834 -8.704 1.00 78.31 632 GLU A O 1
ATOM 5008 N N . GLU A 1 633 ? -17.722 5.659 -10.297 1.00 78.38 633 GLU A N 1
ATOM 5009 C CA . GLU A 1 633 ? -16.585 5.636 -9.373 1.00 78.38 633 GLU A CA 1
ATOM 5010 C C . GLU A 1 633 ? -16.179 7.018 -8.845 1.00 78.38 633 GLU A C 1
ATOM 5012 O O . GLU A 1 633 ? -15.752 7.131 -7.695 1.00 78.38 633 GLU A O 1
ATOM 5017 N N . ALA A 1 634 ? -16.298 8.073 -9.659 1.00 82.00 634 ALA A N 1
ATOM 5018 C CA . ALA A 1 634 ? -15.821 9.411 -9.301 1.00 82.00 634 ALA A CA 1
ATOM 5019 C C . ALA A 1 634 ? -16.942 10.423 -9.017 1.00 82.00 634 ALA A C 1
ATOM 5021 O O . ALA A 1 634 ? -16.699 11.407 -8.316 1.00 82.00 634 ALA A O 1
ATOM 5022 N N . MET A 1 635 ? -18.158 10.205 -9.535 1.00 78.31 635 MET A N 1
ATOM 5023 C CA . MET A 1 635 ? -19.290 11.135 -9.374 1.00 78.31 635 MET A CA 1
ATOM 5024 C C . MET A 1 635 ? -20.473 10.561 -8.582 1.00 78.31 635 MET A C 1
ATOM 5026 O O . MET A 1 635 ? -21.477 11.251 -8.422 1.00 78.31 635 MET A O 1
ATOM 5030 N N . ASN A 1 636 ? -20.354 9.334 -8.055 1.00 79.56 636 ASN A N 1
ATOM 5031 C CA . ASN A 1 636 ? -21.391 8.650 -7.273 1.00 79.56 636 ASN A CA 1
ATOM 5032 C C . ASN A 1 636 ? -22.757 8.588 -7.990 1.00 79.56 636 ASN A C 1
ATOM 5034 O O . ASN A 1 636 ? -23.820 8.750 -7.388 1.00 79.56 636 ASN A O 1
ATOM 5038 N N . SER A 1 637 ? -22.737 8.359 -9.306 1.00 77.06 637 SER A N 1
ATOM 5039 C CA . SER A 1 637 ? -23.940 8.389 -10.146 1.00 77.06 637 SER A CA 1
ATOM 5040 C C . SER A 1 637 ? -25.001 7.354 -9.756 1.00 77.06 637 SER A C 1
ATOM 5042 O O . SER A 1 637 ? -26.173 7.534 -10.076 1.00 77.06 637 SER A O 1
ATOM 5044 N N . LEU A 1 638 ? -24.632 6.297 -9.024 1.00 76.00 638 LEU A N 1
ATOM 5045 C CA . LEU A 1 638 ? -25.557 5.272 -8.529 1.00 76.00 638 LEU A CA 1
ATOM 5046 C C . LEU A 1 638 ? -26.612 5.828 -7.557 1.00 76.00 638 LEU A C 1
ATOM 5048 O O . LEU A 1 638 ? -27.695 5.253 -7.452 1.00 76.00 638 LEU A O 1
ATOM 5052 N N . GLU A 1 639 ? -26.319 6.945 -6.889 1.00 78.56 639 GLU A N 1
ATOM 5053 C CA . GLU A 1 639 ? -27.216 7.611 -5.934 1.00 78.56 639 GLU A CA 1
ATOM 5054 C C . GLU A 1 639 ? -27.921 8.848 -6.528 1.00 78.56 639 GLU A C 1
ATOM 5056 O O . GLU A 1 639 ? -28.734 9.477 -5.851 1.00 78.56 639 GLU A O 1
ATOM 5061 N N . MET A 1 640 ? -27.644 9.187 -7.794 1.00 81.75 640 MET A N 1
ATOM 5062 C CA . MET A 1 640 ? -28.238 10.329 -8.500 1.00 81.75 640 MET A CA 1
ATOM 5063 C C . MET A 1 640 ? -29.622 10.013 -9.084 1.00 81.75 640 MET A C 1
ATOM 5065 O O . MET A 1 640 ? -29.900 8.887 -9.510 1.00 81.75 640 MET A O 1
ATOM 5069 N N . SER A 1 641 ? -30.474 11.038 -9.176 1.00 84.50 641 SER A N 1
ATOM 5070 C CA . SER A 1 641 ? -31.722 10.978 -9.948 1.00 84.50 641 SER A CA 1
ATOM 5071 C C . SER A 1 641 ? -31.459 10.807 -11.451 1.00 84.50 641 SER A C 1
ATOM 5073 O O . SER A 1 641 ? -30.368 11.084 -11.952 1.00 84.50 641 SER A O 1
ATOM 5075 N N . GLU A 1 642 ? -32.463 10.355 -12.204 1.00 81.94 642 GLU A N 1
ATOM 5076 C CA . GLU A 1 642 ? -32.322 10.161 -13.655 1.00 81.94 642 GLU A CA 1
ATOM 5077 C C . GLU A 1 642 ? -32.083 11.488 -14.397 1.00 81.94 642 GLU A C 1
ATOM 5079 O O . GLU A 1 642 ? -31.363 11.523 -15.397 1.00 81.94 642 GLU A O 1
ATOM 5084 N N . GLU A 1 643 ? -32.621 12.597 -13.885 1.00 81.62 643 GLU A N 1
ATOM 5085 C CA . GLU A 1 643 ? -32.360 13.944 -14.390 1.00 81.62 643 GLU A CA 1
ATOM 5086 C C . GLU A 1 643 ? -30.903 14.380 -14.159 1.00 81.62 643 GLU A C 1
ATOM 5088 O O . GLU A 1 643 ? -30.255 14.858 -15.093 1.00 81.62 643 GLU A O 1
ATOM 5093 N N . GLU A 1 644 ? -30.361 14.165 -12.957 1.00 78.38 644 GLU A N 1
ATOM 5094 C CA . GLU A 1 644 ? -28.963 14.483 -12.620 1.00 78.38 644 GLU A CA 1
ATOM 5095 C C . GLU A 1 644 ? -27.975 13.617 -13.409 1.00 78.38 644 GLU A C 1
ATOM 5097 O O . GLU A 1 644 ? -26.984 14.126 -13.936 1.00 78.38 644 GLU A O 1
ATOM 5102 N N . LYS A 1 645 ? -28.272 12.320 -13.573 1.00 75.38 645 LYS A N 1
ATOM 5103 C CA . LYS A 1 645 ? -27.476 11.419 -14.421 1.00 75.38 645 LYS A CA 1
ATOM 5104 C C . LYS A 1 645 ? -27.434 11.893 -15.862 1.00 75.38 645 LYS A C 1
ATOM 5106 O O . LYS A 1 645 ? -26.390 11.811 -16.504 1.00 75.38 645 LYS A O 1
ATOM 5111 N N . LYS A 1 646 ? -28.561 12.378 -16.387 1.00 79.50 646 LYS A N 1
ATOM 5112 C CA . LYS A 1 646 ? -28.622 12.901 -17.751 1.00 79.50 646 LYS A CA 1
ATOM 5113 C C . LYS A 1 646 ? -27.742 14.142 -17.906 1.00 79.50 646 LYS A C 1
ATOM 5115 O O . LYS A 1 646 ? -26.949 14.192 -18.838 1.00 79.50 646 LYS A O 1
ATOM 5120 N N . GLU A 1 647 ? -27.819 15.091 -16.974 1.00 80.44 647 GLU A N 1
ATOM 5121 C CA . GLU A 1 647 ? -26.967 16.288 -16.997 1.00 80.44 647 GLU A CA 1
ATOM 5122 C C . GLU A 1 647 ? -25.474 15.938 -16.877 1.00 80.44 647 GLU A C 1
ATOM 5124 O O . GLU A 1 647 ? -24.635 16.481 -17.599 1.00 80.44 647 GLU A O 1
ATOM 5129 N N . MET A 1 648 ? -25.134 14.998 -15.992 1.00 80.56 648 MET A N 1
ATOM 5130 C CA . MET A 1 648 ? -23.778 14.474 -15.849 1.00 80.56 648 MET A CA 1
ATOM 5131 C C . MET A 1 648 ? -23.289 13.830 -17.153 1.00 80.56 648 MET A C 1
ATOM 5133 O O . MET A 1 648 ? -22.189 14.136 -17.610 1.00 80.56 648 MET A O 1
ATOM 5137 N N . HIS A 1 649 ? -24.096 12.966 -17.776 1.00 74.19 649 HIS A N 1
ATOM 5138 C CA . HIS A 1 649 ? -23.748 12.326 -19.043 1.00 74.19 649 HIS A CA 1
ATOM 5139 C C . HIS A 1 649 ? -23.539 13.337 -20.169 1.00 74.19 649 HIS A C 1
ATOM 5141 O O . HIS A 1 649 ? -22.574 13.184 -20.917 1.00 74.19 649 HIS A O 1
ATOM 5147 N N . ASP A 1 650 ? -24.384 14.367 -20.261 1.00 77.81 650 ASP A N 1
ATOM 5148 C CA . ASP A 1 650 ? -24.253 15.431 -21.260 1.00 77.81 650 ASP A CA 1
ATOM 5149 C C . ASP A 1 650 ? -22.930 16.201 -21.063 1.00 77.81 650 ASP A C 1
ATOM 5151 O O . ASP A 1 650 ? -22.204 16.448 -22.026 1.00 77.81 650 ASP A O 1
ATOM 5155 N N . LYS A 1 651 ? -22.552 16.498 -19.809 1.00 76.56 651 LYS A N 1
ATOM 5156 C CA . LYS A 1 651 ? -21.261 17.128 -19.473 1.00 76.56 651 LYS A CA 1
ATOM 5157 C C . LYS A 1 651 ? -20.070 16.230 -19.811 1.00 76.56 651 LYS A C 1
ATOM 5159 O O . LYS A 1 651 ? -19.112 16.696 -20.421 1.00 76.56 651 LYS A O 1
ATOM 5164 N N . ILE A 1 652 ? -20.107 14.946 -19.444 1.00 73.75 652 ILE A N 1
ATOM 5165 C CA . ILE A 1 652 ? -19.021 14.001 -19.758 1.00 73.75 652 ILE A CA 1
ATOM 5166 C C . ILE A 1 652 ? -18.899 13.804 -21.275 1.00 73.75 652 ILE A C 1
ATOM 5168 O O . ILE A 1 652 ? -17.790 13.702 -21.792 1.00 73.75 652 ILE A O 1
ATOM 5172 N N . GLU A 1 653 ? -20.014 13.762 -22.005 1.00 72.75 653 GLU A N 1
ATOM 5173 C CA . GLU A 1 653 ? -20.025 13.674 -23.467 1.00 72.75 653 GLU A CA 1
ATOM 5174 C C . GLU A 1 653 ? -19.395 14.899 -24.127 1.00 72.75 653 GLU A C 1
ATOM 5176 O O . GLU A 1 653 ? -18.551 14.746 -25.014 1.00 72.75 653 GLU A O 1
ATOM 5181 N N . ASP A 1 654 ? -19.743 16.093 -23.652 1.00 71.75 654 ASP A N 1
ATOM 5182 C CA . ASP A 1 654 ? -19.108 17.331 -24.091 1.00 71.75 654 ASP A CA 1
ATOM 5183 C C . ASP A 1 654 ? -17.596 17.303 -23.811 1.00 71.75 654 ASP A C 1
ATOM 5185 O O . ASP A 1 654 ? -16.796 17.537 -24.722 1.00 71.75 654 ASP A O 1
ATOM 5189 N N . PHE A 1 655 ? -17.172 16.880 -22.614 1.00 70.19 655 PHE A N 1
ATOM 5190 C CA . PHE A 1 655 ? -15.750 16.715 -22.299 1.00 70.19 655 PHE A CA 1
ATOM 5191 C C . PHE A 1 655 ? -15.046 15.696 -23.200 1.00 70.19 655 PHE A C 1
ATOM 5193 O O . PHE A 1 655 ? -13.921 15.932 -23.641 1.00 70.19 655 PHE A O 1
ATOM 5200 N N . LEU A 1 656 ? -15.687 14.561 -23.485 1.00 63.84 656 LEU A N 1
ATOM 5201 C CA . LEU A 1 656 ? -15.130 13.522 -24.352 1.00 63.84 656 LEU A CA 1
ATOM 5202 C C . LEU A 1 656 ? -14.940 14.016 -25.786 1.00 63.84 656 LEU A C 1
ATOM 5204 O O . LEU A 1 656 ? -13.992 13.600 -26.451 1.00 63.84 656 LEU A O 1
ATOM 5208 N N . SER A 1 657 ? -15.809 14.912 -26.259 1.00 66.00 657 SER A N 1
ATOM 5209 C CA . SER A 1 657 ? -15.708 15.486 -27.604 1.00 66.00 657 SER A CA 1
ATOM 5210 C C . SER A 1 657 ? -14.499 16.421 -27.781 1.00 66.00 657 SER A C 1
ATOM 5212 O O . SER A 1 657 ? -14.018 16.586 -28.903 1.00 66.00 657 SER A O 1
ATOM 5214 N N . HIS A 1 658 ? -13.965 16.959 -26.679 1.00 68.44 658 HIS A N 1
ATOM 5215 C CA . HIS A 1 658 ? -12.808 17.862 -26.643 1.00 68.44 658 HIS A CA 1
ATOM 5216 C C . HIS A 1 658 ? -11.525 17.207 -26.093 1.00 68.44 658 HIS A C 1
ATOM 5218 O O . HIS A 1 658 ? -10.491 17.867 -26.007 1.00 68.44 658 HIS A O 1
ATOM 5224 N N . GLY A 1 659 ? -11.581 15.931 -25.700 1.00 62.34 659 GLY A N 1
ATOM 5225 C CA . GLY A 1 659 ? -10.464 15.209 -25.091 1.00 62.34 659 GLY A CA 1
ATOM 5226 C C . GLY A 1 659 ? -9.380 14.765 -26.081 1.00 62.34 659 GLY A C 1
ATOM 5227 O O . GLY A 1 659 ? -9.644 14.501 -27.255 1.00 62.34 659 GLY A O 1
ATOM 5228 N N . ASP A 1 660 ? -8.156 14.605 -25.574 1.00 66.25 660 ASP A N 1
ATOM 5229 C CA . ASP A 1 660 ? -6.994 14.115 -26.312 1.00 66.25 660 ASP A CA 1
ATOM 5230 C C . ASP A 1 660 ? -6.661 12.671 -25.910 1.00 66.25 660 ASP A C 1
ATOM 5232 O O . ASP A 1 660 ? -6.482 12.317 -24.743 1.00 66.25 660 ASP A O 1
ATOM 5236 N N . LYS A 1 661 ? -6.490 11.790 -26.893 1.00 65.12 661 LYS A N 1
ATOM 5237 C CA . LYS A 1 661 ? -6.023 10.431 -26.606 1.00 65.12 661 LYS A CA 1
ATOM 5238 C C . LYS A 1 661 ? -4.542 10.443 -26.215 1.00 65.12 661 LYS A C 1
ATOM 5240 O O . LYS A 1 661 ? -3.705 10.839 -27.025 1.00 65.12 661 LYS A O 1
ATOM 5245 N N . VAL A 1 662 ? -4.217 9.949 -25.017 1.00 69.56 662 VAL A N 1
ATOM 5246 C CA . VAL A 1 662 ? -2.824 9.857 -24.529 1.00 69.56 662 VAL A CA 1
ATOM 5247 C C . VAL A 1 662 ? -2.167 8.583 -25.005 1.00 69.56 662 VAL A C 1
ATOM 5249 O O . VAL A 1 662 ? -1.020 8.603 -25.443 1.00 69.56 662 VAL A O 1
ATOM 5252 N N . TYR A 1 663 ? -2.884 7.469 -24.876 1.00 73.38 663 TYR A N 1
ATOM 5253 C CA . TYR A 1 663 ? -2.311 6.152 -25.075 1.00 73.38 663 TYR A CA 1
ATOM 5254 C C . TYR A 1 663 ? -3.373 5.146 -25.527 1.00 73.38 663 TYR A C 1
ATOM 5256 O O . TYR A 1 663 ? -4.498 5.123 -25.035 1.00 73.38 663 TYR A O 1
ATOM 5264 N N . GLU A 1 664 ? -3.002 4.301 -26.480 1.00 72.69 664 GLU A N 1
ATOM 5265 C CA . GLU A 1 664 ? -3.755 3.114 -26.875 1.00 72.69 664 GLU A CA 1
ATOM 5266 C C . GLU A 1 664 ? -2.754 1.984 -27.076 1.00 72.69 664 GLU A C 1
ATOM 5268 O O . GLU A 1 664 ? -1.765 2.174 -27.784 1.00 72.69 664 GLU A O 1
ATOM 5273 N N . GLY A 1 665 ? -2.979 0.833 -26.447 1.00 76.62 665 GLY A N 1
ATOM 5274 C CA . GLY A 1 665 ? -2.028 -0.262 -26.586 1.00 76.62 665 GLY A CA 1
ATOM 5275 C C . GLY A 1 665 ? -2.030 -1.271 -25.453 1.00 76.62 665 GLY A C 1
ATOM 5276 O O . GLY A 1 665 ? -2.964 -1.369 -24.650 1.00 76.62 665 GLY A O 1
ATOM 5277 N N . TYR A 1 666 ? -0.973 -2.071 -25.452 1.00 78.06 666 TYR A N 1
ATOM 5278 C CA . TYR A 1 666 ? -0.691 -3.103 -24.472 1.00 78.06 666 TYR A CA 1
ATOM 5279 C C . TYR A 1 666 ? -0.255 -2.534 -23.126 1.00 78.06 666 TYR A C 1
ATOM 5281 O O . TYR A 1 666 ? 0.729 -1.806 -23.023 1.00 78.06 666 TYR A O 1
ATOM 5289 N N . VAL A 1 667 ? -0.901 -2.990 -22.055 1.00 77.50 667 VAL A N 1
ATOM 5290 C CA . VAL A 1 667 ? -0.508 -2.619 -20.696 1.00 77.50 667 VAL A CA 1
ATOM 5291 C C . VAL A 1 667 ? 0.210 -3.767 -20.020 1.00 77.50 667 VAL A C 1
ATOM 5293 O O . VAL A 1 667 ? -0.279 -4.896 -19.972 1.00 77.50 667 VAL A O 1
ATOM 5296 N N . ASP A 1 668 ? 1.384 -3.464 -19.469 1.00 79.88 668 ASP A N 1
ATOM 5297 C CA . ASP A 1 668 ? 2.081 -4.383 -18.584 1.00 79.88 668 ASP A CA 1
ATOM 5298 C C . ASP A 1 668 ? 1.312 -4.505 -17.266 1.00 79.88 668 ASP A C 1
ATOM 5300 O O . ASP A 1 668 ? 1.406 -3.657 -16.380 1.00 79.88 668 ASP A O 1
ATOM 5304 N N . ASP A 1 669 ? 0.508 -5.558 -17.177 1.00 75.62 669 ASP A N 1
ATOM 5305 C CA . ASP A 1 669 ? -0.376 -5.856 -16.056 1.00 75.62 669 ASP A CA 1
ATOM 5306 C C . ASP A 1 669 ? -0.000 -7.216 -15.447 1.00 75.62 669 ASP A C 1
ATOM 5308 O O . ASP A 1 669 ? 0.339 -8.158 -16.175 1.00 75.62 669 ASP A O 1
ATOM 5312 N N . LEU A 1 670 ? -0.077 -7.332 -14.116 1.00 66.44 670 LEU A N 1
ATOM 5313 C CA . LEU A 1 670 ? 0.228 -8.564 -13.379 1.00 66.44 670 LEU A CA 1
ATOM 5314 C C . LEU A 1 670 ? -0.669 -9.742 -13.791 1.00 66.44 670 LEU A C 1
ATOM 5316 O O . LEU A 1 670 ? -0.295 -10.900 -13.601 1.00 66.44 670 LEU A O 1
ATOM 5320 N N . GLU A 1 671 ? -1.850 -9.466 -14.335 1.00 62.06 671 GLU A N 1
ATOM 5321 C CA . GLU A 1 671 ? -2.803 -10.467 -14.800 1.00 62.06 671 GLU A CA 1
ATOM 5322 C C . GLU A 1 671 ? -2.436 -10.999 -16.180 1.00 62.06 671 GLU A C 1
ATOM 5324 O O . GLU A 1 671 ? -2.862 -12.082 -16.535 1.00 62.06 671 GLU A O 1
ATOM 5329 N N . THR A 1 672 ? -1.577 -10.328 -16.943 1.00 61.28 672 THR A N 1
ATOM 5330 C CA . THR A 1 672 ? -1.253 -10.714 -18.322 1.00 61.28 672 THR A CA 1
ATOM 5331 C C . THR A 1 672 ? -0.638 -12.117 -18.424 1.00 61.28 672 THR A C 1
ATOM 5333 O O . THR A 1 672 ? 0.240 -12.485 -17.642 1.00 61.28 672 THR A O 1
ATOM 5336 N N . GLN A 1 673 ? -1.045 -12.917 -19.409 1.00 53.03 673 GLN A N 1
ATOM 5337 C CA . GLN A 1 673 ? -0.619 -14.303 -19.619 1.00 53.03 673 GLN A CA 1
ATOM 5338 C C . GLN A 1 673 ? 0.090 -14.507 -20.975 1.00 53.03 673 GLN A C 1
ATOM 5340 O O . GLN A 1 673 ? 0.191 -13.605 -21.807 1.00 53.03 673 GLN A O 1
ATOM 5345 N N . THR A 1 674 ? 0.681 -15.691 -21.154 1.00 54.41 674 THR A N 1
ATOM 5346 C CA . THR A 1 674 ? 1.542 -16.052 -22.292 1.00 54.41 674 THR A CA 1
ATOM 5347 C C . THR A 1 674 ? 0.695 -16.487 -23.485 1.00 54.41 674 THR A C 1
ATOM 5349 O O . THR A 1 674 ? 0.957 -16.100 -24.620 1.00 54.41 674 THR A O 1
ATOM 5352 N N . MET A 1 675 ? -0.300 -17.326 -23.212 1.00 54.97 675 MET A N 1
ATOM 5353 C CA . MET A 1 675 ? -1.146 -17.997 -24.191 1.00 54.97 675 MET A CA 1
ATOM 5354 C C . MET A 1 675 ? -2.389 -18.480 -23.462 1.00 54.97 675 MET A C 1
ATOM 5356 O O . MET A 1 675 ? -2.249 -19.485 -22.772 1.00 54.97 675 MET A O 1
ATOM 5360 N N . PRO A 1 676 ? -3.601 -17.948 -23.637 1.00 52.28 676 PRO A N 1
ATOM 5361 C CA . PRO A 1 676 ? -4.102 -16.604 -23.987 1.00 52.28 676 PRO A CA 1
ATOM 5362 C C . PRO A 1 676 ? -4.089 -15.567 -22.862 1.00 52.28 676 PRO A C 1
ATOM 5364 O O . PRO A 1 676 ? -4.084 -15.932 -21.701 1.00 52.28 676 PRO A O 1
ATOM 5367 N N . GLY A 1 677 ? -4.331 -14.311 -23.243 1.00 50.28 677 GLY A N 1
ATOM 5368 C CA . GLY A 1 677 ? -4.974 -13.305 -22.395 1.00 50.28 677 GLY A CA 1
ATOM 5369 C C . GLY A 1 677 ? -4.015 -12.199 -21.979 1.00 50.28 677 GLY A C 1
ATOM 5370 O O . GLY A 1 677 ? -3.027 -12.423 -21.288 1.00 50.28 677 GLY A O 1
ATOM 5371 N N . TRP A 1 678 ? -4.282 -10.981 -22.436 1.00 50.25 678 TRP A N 1
ATOM 5372 C CA . TRP A 1 678 ? -3.564 -9.787 -22.001 1.00 50.25 678 TRP A CA 1
ATOM 5373 C C . TRP A 1 678 ? -4.502 -8.591 -21.976 1.00 50.25 678 TRP A C 1
ATOM 5375 O O . TRP A 1 678 ? -5.519 -8.555 -22.676 1.00 50.25 678 TRP A O 1
ATOM 5385 N N . LYS A 1 679 ? -4.162 -7.604 -21.152 1.00 42.44 679 LYS A N 1
ATOM 5386 C CA . LYS A 1 679 ? -4.942 -6.379 -21.032 1.00 42.44 679 LYS A CA 1
ATOM 5387 C C . LYS A 1 679 ? -4.508 -5.389 -22.110 1.00 42.44 679 LYS A C 1
ATOM 5389 O O . LYS A 1 679 ? -3.316 -5.153 -22.312 1.00 42.44 679 LYS A O 1
ATOM 5394 N N . LEU A 1 680 ? -5.481 -4.826 -22.816 1.00 46.25 680 LEU A N 1
ATOM 5395 C CA . LEU A 1 680 ? -5.282 -3.649 -23.651 1.00 46.25 680 LEU A CA 1
ATOM 5396 C C . LEU A 1 680 ? -6.020 -2.493 -23.003 1.00 46.25 680 LEU A C 1
ATOM 5398 O O . LEU A 1 680 ? -7.182 -2.639 -22.628 1.00 46.25 680 LEU A O 1
ATOM 5402 N N . GLN A 1 681 ? -5.376 -1.341 -22.915 1.00 43.25 681 GLN A N 1
ATOM 5403 C CA . GLN A 1 681 ? -5.993 -0.164 -22.328 1.00 43.25 681 GLN A CA 1
ATOM 5404 C C . GLN A 1 681 ? -6.073 0.949 -23.355 1.00 43.25 681 GLN A C 1
ATOM 5406 O O . GLN A 1 681 ? -5.146 1.199 -24.129 1.00 43.25 681 GLN A O 1
ATOM 5411 N N . HIS A 1 682 ? -7.222 1.601 -23.354 1.00 43.44 682 HIS A N 1
ATOM 5412 C CA . HIS A 1 682 ? -7.461 2.827 -24.074 1.00 43.44 682 HIS A CA 1
ATOM 5413 C C . HIS A 1 682 ? -7.467 3.952 -23.038 1.00 43.44 682 HIS A C 1
ATOM 5415 O O . HIS A 1 682 ? -8.411 4.084 -22.264 1.00 43.44 682 HIS A O 1
ATOM 5421 N N . ILE A 1 683 ? -6.388 4.729 -22.988 1.00 46.62 683 ILE A N 1
ATOM 5422 C CA . ILE A 1 683 ? -6.262 5.866 -22.076 1.00 46.62 683 ILE A CA 1
ATOM 5423 C C . ILE A 1 683 ? -6.612 7.127 -22.857 1.00 46.62 683 ILE A C 1
ATOM 5425 O O . ILE A 1 683 ? -5.881 7.568 -23.754 1.00 46.62 683 ILE A O 1
ATOM 5429 N N . ILE A 1 684 ? -7.741 7.721 -22.493 1.00 44.75 684 ILE A N 1
ATOM 5430 C CA . ILE A 1 684 ? -8.177 9.007 -23.022 1.00 44.75 684 ILE A CA 1
ATOM 5431 C C . ILE A 1 684 ? -7.862 10.048 -21.946 1.00 44.75 684 ILE A C 1
ATOM 5433 O O . ILE A 1 684 ? -8.385 9.965 -20.837 1.00 44.75 684 ILE A O 1
ATOM 5437 N N . SER A 1 685 ? -6.999 11.027 -22.242 1.00 40.16 685 SER A N 1
ATOM 5438 C CA . SER A 1 685 ? -6.879 12.197 -21.367 1.00 40.16 685 SER A CA 1
ATOM 5439 C C . SER A 1 685 ? -7.894 13.231 -21.776 1.00 40.16 685 SER A C 1
ATOM 5441 O O . SER A 1 685 ? -7.994 13.670 -22.915 1.00 40.16 685 SER A O 1
ATOM 5443 N N . MET A 1 686 ? -8.650 13.657 -20.790 1.00 48.56 686 MET A N 1
ATOM 5444 C CA . MET A 1 686 ? -9.590 14.740 -20.914 1.00 48.56 686 MET A CA 1
ATOM 5445 C C . MET A 1 686 ? -8.897 15.937 -20.278 1.00 48.56 686 MET A C 1
ATOM 5447 O O . MET A 1 686 ? -8.885 16.103 -19.058 1.00 48.56 686 MET A O 1
ATOM 5451 N N . THR A 1 687 ? -8.239 16.736 -21.117 1.00 39.88 687 THR A N 1
ATOM 5452 C CA . THR A 1 687 ? -7.703 18.025 -20.681 1.00 39.88 687 THR A CA 1
ATOM 5453 C C . THR A 1 687 ? -8.866 19.004 -20.628 1.00 39.88 687 THR A C 1
ATOM 5455 O O . THR A 1 687 ? -9.471 19.299 -21.656 1.00 39.88 687 THR A O 1
ATOM 5458 N N . MET A 1 688 ? -9.209 19.492 -19.436 1.00 40.84 688 MET A N 1
ATOM 5459 C CA . MET A 1 688 ? -10.248 20.508 -19.297 1.00 40.84 688 MET A CA 1
ATOM 5460 C C . MET A 1 688 ? -9.778 21.812 -19.961 1.00 40.84 688 MET A C 1
ATOM 5462 O O . MET A 1 688 ? -8.834 22.456 -19.500 1.00 40.84 688 MET A O 1
ATOM 5466 N N . MET A 1 689 ? -10.466 22.219 -21.030 1.00 39.53 689 MET A N 1
ATOM 5467 C CA . MET A 1 689 ? -10.608 23.636 -21.354 1.00 39.53 689 MET A CA 1
ATOM 5468 C C . MET A 1 689 ? -11.691 24.197 -20.431 1.00 39.53 689 MET A C 1
ATOM 5470 O O . MET A 1 689 ? -12.840 23.789 -20.527 1.00 39.53 689 MET A O 1
ATOM 5474 N N . GLU A 1 690 ? -11.264 25.047 -19.495 1.00 36.19 690 GLU A N 1
ATOM 5475 C CA . GLU A 1 690 ? -12.062 25.923 -18.620 1.00 36.19 690 GLU A CA 1
ATOM 5476 C C . GLU A 1 690 ? -13.540 25.528 -18.414 1.00 36.19 690 GLU A C 1
ATOM 5478 O O . GLU A 1 690 ? -14.419 25.971 -19.153 1.00 36.19 690 GLU A O 1
ATOM 5483 N N . LEU A 1 691 ? -13.841 24.799 -17.328 1.00 32.69 691 LEU A N 1
ATOM 5484 C CA . LEU A 1 691 ? -15.128 25.014 -16.658 1.00 32.69 691 LEU A CA 1
ATOM 5485 C C . LEU A 1 691 ? -15.119 26.462 -16.158 1.00 32.69 691 LEU A C 1
ATOM 5487 O O . LEU A 1 691 ? -14.343 26.792 -15.259 1.00 32.69 691 LEU A O 1
ATOM 5491 N N . LYS A 1 692 ? -15.909 27.321 -16.803 1.00 30.14 692 LYS A N 1
ATOM 5492 C CA . LYS A 1 692 ? -16.225 28.654 -16.285 1.00 30.14 692 LYS A CA 1
ATOM 5493 C C . LYS A 1 692 ? -17.109 28.577 -15.055 1.00 30.14 692 LYS A C 1
ATOM 5495 O O . LYS A 1 692 ? -18.013 27.710 -15.048 1.00 30.14 692 LYS A O 1
#